Protein AF-0000000067178339 (afdb_homodimer)

InterPro domains:
  IPR011032 GroES-like superfamily [SSF50129] (1-151)
  IPR013149 Alcohol dehydrogenase-like, C-terminal [PF00107] (153-271)
  IPR013154 Alcohol dehydrogenase-like, N-terminal [PF08240] (27-113)
  IPR020843 Enoylreductase domain [SM00829] (10-324)
  IPR036291 NAD(P)-binding domain superfamily [SSF51735] (116-291)
  IPR051034 Mitochondrial Enoyl-ACP Reductase [PTHR43981] (2-326)

Organism: Mycolicibacterium smegmatis (strain ATCC 700084 / mc(2)155) (NCBI:txid246196)

Nearest PDB structures (foldseek):
  3gms-assembly1_A  TM=9.158E-01  e=2.262E-30  Bacillus thuringiensis
  1yb5-assembly1_A  TM=8.899E-01  e=8.643E-26  Homo sapiens
  3jyl-assembly1_A  TM=8.696E-01  e=8.131E-26  Pseudomonas syringae pv. tomato
  4j6f-assembly1_B  TM=8.751E-01  e=1.716E-24  Sinorhizobium meliloti 1021
  2oby-assembly1_A  TM=8.410E-01  e=1.136E-23  Homo sapiens

Solvent-accessible surface area (backbone atoms only — not comparable to full-atom values): 33772 Å² total; per-residue (Å²): 72,50,33,36,32,33,65,48,69,34,58,60,87,79,18,49,42,82,43,79,39,79,74,82,75,36,47,76,44,15,24,23,30,41,32,46,19,15,40,65,50,72,66,52,60,32,33,40,46,63,71,39,96,62,80,71,69,72,69,28,49,37,40,41,26,18,18,24,31,25,70,40,64,11,59,93,40,72,71,79,50,46,71,36,41,28,31,40,55,63,76,55,75,59,14,39,46,27,42,54,38,62,42,50,53,89,45,45,45,80,50,76,86,53,61,52,74,61,47,9,46,46,71,52,43,48,53,46,24,51,44,66,63,59,72,78,48,93,75,49,72,66,40,30,36,32,32,47,59,22,67,37,63,38,29,30,40,34,29,36,55,33,43,76,60,42,33,36,38,42,30,30,33,80,44,75,84,44,46,61,59,31,43,72,38,48,36,70,37,73,44,63,58,55,99,55,37,52,59,53,48,50,60,73,46,68,81,60,50,22,51,34,33,41,30,40,38,29,44,66,67,46,36,39,52,57,72,41,39,32,77,59,12,39,36,36,36,58,49,58,77,68,71,39,64,71,66,77,51,68,61,41,20,41,75,32,28,28,33,40,34,26,43,37,68,68,57,48,72,71,67,52,58,65,68,59,55,52,52,52,51,49,55,53,44,50,34,38,51,70,63,69,50,73,66,56,70,59,45,74,33,47,73,92,40,44,67,59,46,52,54,57,66,70,43,82,88,64,81,38,43,39,30,37,44,53,128,72,51,32,35,33,33,64,50,69,34,57,59,88,81,18,51,41,81,43,78,40,79,76,83,76,35,48,74,42,15,24,24,28,42,33,47,20,17,40,64,49,74,66,50,58,32,33,38,45,63,71,40,96,63,78,70,70,73,67,29,51,37,40,41,28,18,18,24,32,26,71,42,62,11,56,92,42,71,70,79,49,49,70,37,41,28,32,39,54,62,75,56,75,57,13,39,44,26,43,56,38,62,39,49,52,89,44,45,44,80,51,74,86,52,62,52,71,61,49,9,44,44,72,52,43,48,52,48,26,52,46,65,62,59,72,78,49,92,74,49,71,66,39,30,35,32,31,48,59,21,66,38,63,38,29,32,40,32,28,35,55,33,44,73,61,43,32,38,37,42,28,28,33,80,43,75,85,42,46,60,59,32,41,71,40,48,37,70,39,74,46,61,58,56,98,56,36,53,60,53,50,51,60,73,46,67,80,60,52,22,51,33,35,41,30,41,39,30,44,66,67,47,36,40,49,57,71,42,40,33,76,60,12,39,37,36,37,60,48,58,76,68,70,38,66,72,67,77,50,69,62,41,20,41,74,33,28,29,34,40,35,24,42,39,67,69,56,50,71,72,67,50,57,65,67,59,54,52,52,51,52,48,55,52,43,51,34,39,50,70,62,68,50,71,65,56,70,59,46,73,33,47,73,92,40,44,67,60,47,52,54,56,66,69,43,81,89,63,80,38,41,40,30,38,44,54,126

Radius of gyration: 30.15 Å; Cα contacts (8 Å, |Δi|>4): 1540; chains: 2; bounding box: 52×91×69 Å

Foldseek 3Di:
DWFWWAADAAQCVPGIDIDDDPDDDAAPQKFKWQFFKAFDDPQQRCQSNVNHPDHDDPRAAGGFKTKGATCDHYPPDDGVSHGFIWMFARLGHWHRRDRMTMDRPLRIAGFDDDDRHFLNVQRALLVVLVCLVPPDDPDAAAAEEEEEPLLALNNLSNQLVCVVRNYAYEYEDQDPVSQVVSVVSRHDHYDHDDPCLLVVVCVVCVPHAHQEYEYADADDNSASNLVRHAQQHEYEHAHHSNVHDHDDDPCSCPVRNYYYYYDYVSVCVVPPDSVVSNVSSHVRSVCNRVVSRDWDEQEEDESVCVVVLSVVQPDPPGSTIYMYGND/DWFWWAADAAQCVPGIDIDDDPDDDAAPQKFKWQFFKAFDDPQQRCQSNVNHPDHDDPRAAGGFKGKGATCDHYPPDDRVSHGFIWMFARLGHWHRRDRMTMDRPLRIAGFDDFDRHFLNVQRALLVVLVCLVPPDDPDAAAAEEEEEPLLALNNLSNQLVCVVRNYAYEYEDQDPVSQVVSVVSRHDHYDHDDPCLLVVVCVVCVPHAHQEYEYADADDNLASNLVRHAQQHEYEHAHHSHVHDHDDDPCSCPVRVYYYYYDYVSVCVVPPDSVVSNVSSHVSSVCNRVVSRDWDEQEEDESVCVVVLSVVQPDPPGSTIYMYGND

Secondary structure (DSSP, 8-state):
-EEEEE-SSS-HHHHEEEEE-PPP---TTEEEEEEEEEEE-HHHHHHHTT-SS--PPSSEE--S-EEEEEEEE-TTS-GGGTT-EEEEP--SSS--SBSEEEEEGGGEEE--S--HHHHTTTTSHHHHHHHHHHSSS---TT-EEEESSTTSHHHHHHHHHHHHTT-EEEEEESSGGGHHHHHHTT-SEEEE--TTHHHHHHHHHTT--EEEEEESS-HHHHHHHHTTEEEEEEEEE---TTSPPP---HIIIIIS--EEEE--HHHHHHHS-HHHHHHHHHHHHHHHHTTSS---EEEEE-GGGHHHHHHHHT-SS--SEEEEE--/-EEEEE-SSS-HHHHEEEEE-PPP---TTEEEEEEEEEEE-HHHHHHHTT-SS--PPSSEE--S-EEEEEEEE-TTS-GGGTT-EEEEP--SSS--SBSEEEEEGGGEEE--S--HHHHTTTTSHHHHHHHHHHSSS---TT-EEEESSTTSHHHHHHHHHHHHTT-EEEEEESSGGGHHHHHHTT-SEEEE--TTHHHHHHHHHTT--EEEEEESS-HHHHHHHHTTEEEEEEEEE---SSSPPP---HIIIIIS--EEEE--HHHHHHHS-HHHHHHHHHHHHHHHHTTSS---EEEEE-GGGHHHHHHHHT-SS--SEEEEE--

Sequence (654 aa):
MKQLILTKFGDPEDTVRLVDTPEPVAGPGKVLVRLEAAAINPSDLLLLKGKYLVHPELPAGVGAEGVGIVEAVGPEVDSNLVGKRVIVLPTYTYGTWSEKVVAAAHDVIEVPDADPQQLAMLSINPPTAHLLLDRFVNLQVGDWVGQTAANSAVGRYVTTLARRRGLKTLNIVRREDAVEDVRAAGGDVVVVSGPNLADDIKQALGGDRLSLVIDPLGGSAASDLIGALEFGGTAVAYASLTGTPMSVSSADLFGREVRLTGFWLGNWYASEPRHEIVDTLDYLARLIAEGVLHAPVEATYHLDDYLKAFTHARTAKRGGKILFTFEMKQLILTKFGDPEDTVRLVDTPEPVAGPGKVLVRLEAAAINPSDLLLLKGKYLVHPELPAGVGAEGVGIVEAVGPEVDSNLVGKRVIVLPTYTYGTWSEKVVAAAHDVIEVPDADPQQLAMLSINPPTAHLLLDRFVNLQVGDWVGQTAANSAVGRYVTTLARRRGLKTLNIVRREDAVEDVRAAGGDVVVVSGPNLADDIKQALGGDRLSLVIDPLGGSAASDLIGALEFGGTAVAYASLTGTPMSVSSADLFGREVRLTGFWLGNWYASEPRHEIVDTLDYLARLIAEGVLHAPVEATYHLDDYLKAFTHARTAKRGGKILFTFE

Structure (mmCIF, N/CA/C/O backbone):
data_AF-0000000067178339-model_v1
#
loop_
_entity.id
_entity.type
_entity.pdbx_description
1 polymer enoyl-
#
loop_
_atom_site.group_PDB
_atom_site.id
_atom_site.type_symbol
_atom_site.label_atom_id
_atom_site.label_alt_id
_atom_site.label_comp_id
_atom_site.label_asym_id
_atom_site.label_entity_id
_atom_site.label_seq_id
_atom_site.pdbx_PDB_ins_code
_atom_site.Cartn_x
_atom_site.Cartn_y
_atom_site.Cartn_z
_atom_site.occupancy
_atom_site.B_iso_or_equiv
_atom_site.auth_seq_id
_atom_site.auth_comp_id
_atom_site.auth_asym_id
_atom_site.auth_atom_id
_atom_site.pdbx_PDB_model_num
ATOM 1 N N . MET A 1 1 ? 9.43 40.406 24.453 1 94.25 1 MET A N 1
ATOM 2 C CA . MET A 1 1 ? 8.188 39.812 23.984 1 94.25 1 MET A CA 1
ATOM 3 C C . MET A 1 1 ? 8 38.406 24.594 1 94.25 1 MET A C 1
ATOM 5 O O . MET A 1 1 ? 8.969 37.781 25.016 1 94.25 1 MET A O 1
ATOM 9 N N . LYS A 1 2 ? 6.781 37.969 24.609 1 97 2 LYS A N 1
ATOM 10 C CA . LYS A 1 2 ? 6.465 36.688 25.219 1 97 2 LYS A CA 1
ATOM 11 C C . LYS A 1 2 ? 6.5 35.562 24.172 1 97 2 LYS A C 1
ATOM 13 O O . LYS A 1 2 ? 6.047 35.75 23.047 1 97 2 LYS A O 1
ATOM 18 N N . GLN A 1 3 ? 7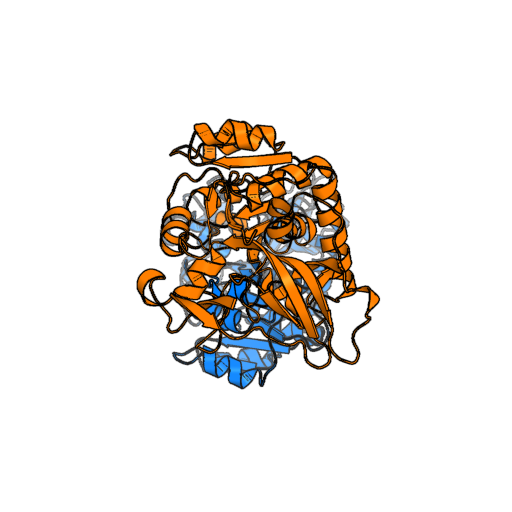.098 34.469 24.594 1 97.19 3 GLN A N 1
ATOM 19 C CA . GLN A 1 3 ? 7.086 33.281 23.75 1 97.19 3 GLN A CA 1
ATOM 20 C C . GLN A 1 3 ? 7.207 32 24.594 1 97.19 3 GLN A C 1
ATOM 22 O O . GLN A 1 3 ? 7.695 32.062 25.734 1 97.19 3 GLN A O 1
ATOM 27 N N . LEU A 1 4 ? 6.746 30.953 24.078 1 97.81 4 LEU A N 1
ATOM 28 C CA . LEU A 1 4 ? 6.906 29.641 24.719 1 97.81 4 LEU A CA 1
ATOM 29 C C . LEU A 1 4 ? 8.156 28.938 24.219 1 97.81 4 LEU A C 1
ATOM 31 O O . LEU A 1 4 ? 8.383 28.859 23 1 97.81 4 LEU A O 1
ATOM 35 N N . ILE A 1 5 ? 8.93 28.406 25.172 1 97.19 5 ILE A N 1
ATOM 36 C CA . ILE A 1 5 ? 10.195 27.734 24.859 1 97.19 5 ILE A CA 1
ATOM 37 C C . ILE A 1 5 ? 10.18 26.312 25.438 1 97.19 5 ILE A C 1
ATOM 39 O O . ILE A 1 5 ? 9.805 26.109 26.594 1 97.19 5 ILE A O 1
ATOM 43 N N . LEU A 1 6 ? 10.523 25.391 24.594 1 97.31 6 LEU A N 1
ATOM 44 C CA . LEU A 1 6 ? 10.734 24.016 25.031 1 97.31 6 LEU A CA 1
ATOM 45 C C . LEU A 1 6 ? 12.164 23.828 25.531 1 97.31 6 LEU A C 1
ATOM 47 O O . LEU A 1 6 ? 13.125 24.094 24.797 1 97.31 6 LEU A O 1
ATOM 51 N N . THR A 1 7 ? 12.328 23.297 26.703 1 96.31 7 THR A N 1
ATOM 52 C CA . THR A 1 7 ? 13.656 23.203 27.297 1 96.31 7 THR A CA 1
ATOM 53 C C . THR A 1 7 ? 14.117 21.75 27.375 1 96.31 7 THR A C 1
ATOM 55 O O . THR A 1 7 ? 15.312 21.469 27.453 1 96.31 7 THR A O 1
ATOM 58 N N . LYS A 1 8 ? 13.234 20.906 27.391 1 96.31 8 LYS A N 1
ATOM 59 C CA . LYS A 1 8 ? 13.438 19.453 27.344 1 96.31 8 LYS A CA 1
ATOM 60 C C . LYS A 1 8 ? 12.188 18.75 26.828 1 96.31 8 LYS A C 1
ATOM 62 O O . LYS A 1 8 ? 11.102 19.328 26.797 1 96.31 8 LYS A O 1
ATOM 67 N N . PHE A 1 9 ? 12.383 17.562 26.422 1 95.88 9 PHE A N 1
ATOM 68 C CA . PHE A 1 9 ? 11.219 16.812 25.969 1 95.88 9 PHE A CA 1
ATOM 69 C C . PHE A 1 9 ? 10.5 16.172 27.156 1 95.88 9 PHE A C 1
ATOM 71 O O . PHE A 1 9 ? 11.125 15.805 28.141 1 95.88 9 PHE A O 1
ATOM 78 N N . GLY A 1 10 ? 9.211 16.031 27.078 1 94.56 10 GLY A N 1
ATOM 79 C CA . GLY A 1 10 ? 8.398 15.469 28.141 1 94.56 10 GLY A CA 1
ATOM 80 C C . GLY A 1 10 ? 6.996 16.047 28.188 1 94.56 10 GLY A C 1
ATOM 81 O O . GLY A 1 10 ? 6.488 16.547 27.172 1 94.56 10 GLY A O 1
ATOM 82 N N . ASP A 1 11 ? 6.375 15.984 29.312 1 93.44 11 ASP A N 1
ATOM 83 C CA . ASP A 1 11 ? 5.043 16.547 29.5 1 93.44 11 ASP A CA 1
ATOM 84 C C . ASP A 1 11 ? 5.086 18.078 29.422 1 93.44 11 ASP A C 1
ATOM 86 O O . ASP A 1 11 ? 5.973 18.703 30.016 1 93.44 11 ASP A O 1
ATOM 90 N N . PRO A 1 12 ? 4.168 18.625 28.703 1 90.06 12 PRO A N 1
ATOM 91 C CA . PRO A 1 12 ? 4.207 20.062 28.469 1 90.06 12 PRO A CA 1
ATOM 92 C C . PRO A 1 12 ? 4.344 20.875 29.766 1 90.06 12 PRO A C 1
ATOM 94 O O . PRO A 1 12 ? 5.055 21.875 29.781 1 90.06 12 PRO A O 1
ATOM 97 N N . GLU A 1 13 ? 3.756 20.484 30.797 1 89.12 13 GLU A N 1
ATOM 98 C CA . GLU A 1 13 ? 3.773 21.203 32.062 1 89.12 13 GLU A CA 1
ATOM 99 C C . GLU A 1 13 ? 5.191 21.312 32.625 1 89.12 13 GLU A C 1
ATOM 101 O O . GLU A 1 13 ? 5.52 22.281 33.312 1 89.12 13 GLU A O 1
ATOM 106 N N . ASP A 1 14 ? 5.988 20.344 32.25 1 91.75 14 ASP A N 1
ATOM 107 C CA . ASP A 1 14 ? 7.332 20.281 32.812 1 91.75 14 ASP A CA 1
ATOM 108 C C . ASP A 1 14 ? 8.367 20.797 31.828 1 91.75 14 ASP A C 1
ATOM 110 O O . ASP A 1 14 ? 9.531 21.016 32.188 1 91.75 14 ASP A O 1
ATOM 114 N N . THR A 1 15 ? 7.996 21.031 30.641 1 94.31 15 THR A N 1
ATOM 115 C CA . THR A 1 15 ? 9.023 21.141 29.625 1 94.31 15 THR A CA 1
ATOM 116 C C . THR A 1 15 ? 8.914 22.484 28.891 1 94.31 15 THR A C 1
ATOM 118 O O . THR A 1 15 ? 9.875 22.938 28.266 1 94.31 15 THR A O 1
ATOM 121 N N . VAL A 1 16 ? 7.719 23.109 28.906 1 97.25 16 VAL A N 1
ATOM 122 C CA . VAL A 1 16 ? 7.496 24.375 28.203 1 97.25 16 VAL A CA 1
ATOM 123 C C . VAL A 1 16 ? 7.477 25.531 29.203 1 97.25 16 VAL A C 1
ATOM 125 O O . VAL A 1 16 ? 6.891 25.406 30.281 1 97.25 16 VAL A O 1
ATOM 128 N N . ARG A 1 17 ? 8.148 26.578 28.828 1 96.81 17 ARG A N 1
ATOM 129 C CA . ARG A 1 17 ? 8.195 27.75 29.688 1 96.81 17 ARG A CA 1
ATOM 130 C C . ARG A 1 17 ? 7.809 29.016 28.906 1 96.81 17 ARG A C 1
ATOM 132 O O . ARG A 1 17 ? 8.188 29.172 27.75 1 96.81 17 ARG A O 1
ATOM 139 N N . LEU A 1 18 ? 7.043 29.844 29.578 1 97.5 18 LEU A N 1
ATOM 140 C CA . LEU A 1 18 ? 6.793 31.188 29.078 1 97.5 18 LEU A CA 1
ATOM 141 C C . LEU A 1 18 ? 7.949 32.125 29.438 1 97.5 18 LEU A C 1
ATOM 143 O O . LEU A 1 18 ? 8.297 32.281 30.609 1 97.5 18 LEU A O 1
ATOM 147 N N . VAL A 1 19 ? 8.492 32.75 28.453 1 96.75 19 VAL A N 1
ATOM 148 C CA . VAL A 1 19 ? 9.633 33.625 28.719 1 96.75 19 VAL A CA 1
ATOM 149 C C . VAL A 1 19 ? 9.398 34.969 28.078 1 96.75 19 VAL A C 1
ATOM 151 O O . VAL A 1 19 ? 8.633 35.094 27.109 1 96.75 19 VAL A O 1
ATOM 154 N N . ASP A 1 20 ? 10.008 35.938 28.641 1 96.31 20 ASP A N 1
ATOM 155 C CA . ASP A 1 20 ? 10.102 37.281 28.047 1 96.31 20 ASP A CA 1
ATOM 156 C C . ASP A 1 20 ? 11.469 37.5 27.406 1 96.31 20 ASP A C 1
ATOM 158 O O . ASP A 1 20 ? 12.5 37.406 28.078 1 96.31 20 ASP A O 1
ATOM 162 N N . THR A 1 21 ? 11.422 37.719 26.172 1 94 21 THR A N 1
ATOM 163 C CA . THR A 1 21 ? 12.672 37.906 25.453 1 94 21 THR A CA 1
ATOM 164 C C . THR A 1 21 ? 12.68 39.281 24.766 1 94 21 THR A C 1
ATOM 166 O O . THR A 1 21 ? 11.625 39.906 24.578 1 94 21 THR A O 1
ATOM 169 N N . PRO A 1 22 ? 13.906 39.75 24.484 1 94.31 22 PRO A N 1
ATOM 170 C CA . PRO A 1 22 ? 13.938 40.969 23.672 1 94.31 22 PRO A CA 1
ATOM 171 C C . PRO A 1 22 ? 13.258 40.781 22.312 1 94.31 22 PRO A C 1
ATOM 173 O O . PRO A 1 22 ? 13.188 39.656 21.797 1 94.31 22 PRO A O 1
ATOM 176 N N . GLU A 1 23 ? 12.758 41.844 21.859 1 93.69 23 GLU A N 1
ATOM 177 C CA . GLU A 1 23 ? 12.156 41.75 20.531 1 93.69 23 GLU A CA 1
ATOM 178 C C . GLU A 1 23 ? 13.172 41.312 19.484 1 93.69 23 GLU A C 1
ATOM 180 O O . GLU A 1 23 ? 14.273 41.875 19.406 1 93.69 23 GLU A O 1
ATOM 185 N N . PRO A 1 24 ? 12.781 40.406 18.719 1 94.38 24 PRO A N 1
ATOM 186 C CA . PRO A 1 24 ? 13.727 39.938 17.703 1 94.38 24 PRO A CA 1
ATOM 187 C C . PRO A 1 24 ? 13.82 40.875 16.5 1 94.38 24 PRO A C 1
ATOM 189 O O . PRO A 1 24 ? 12.891 41.656 16.25 1 94.38 24 PRO A O 1
ATOM 192 N N . VAL A 1 25 ? 14.938 40.844 15.859 1 95.31 25 VAL A N 1
ATOM 193 C CA . VAL A 1 25 ? 15.195 41.656 14.672 1 95.31 25 VAL A CA 1
ATOM 194 C C . VAL A 1 25 ? 15.344 40.75 13.453 1 95.31 25 VAL A C 1
ATOM 196 O O . VAL A 1 25 ? 16.016 39.719 13.516 1 95.31 25 VAL A O 1
ATOM 199 N N . ALA A 1 26 ? 14.711 41.188 12.367 1 97.38 26 ALA A N 1
ATOM 200 C CA . ALA A 1 26 ? 14.82 40.406 11.125 1 97.38 26 ALA A CA 1
ATOM 201 C C . ALA A 1 26 ? 16.172 40.656 10.461 1 97.38 26 ALA A C 1
ATOM 203 O O . ALA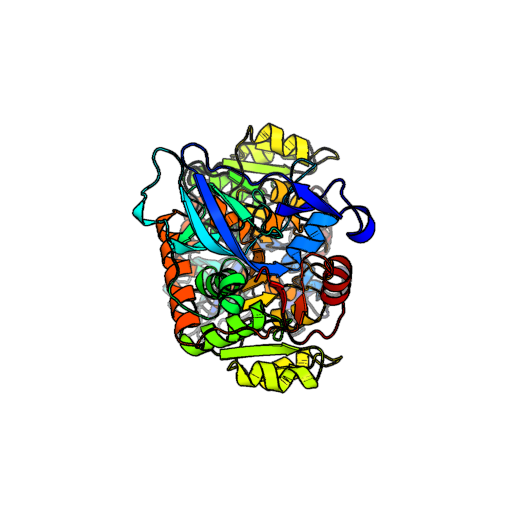 A 1 26 ? 16.438 41.75 9.938 1 97.38 26 ALA A O 1
ATOM 204 N N . GLY A 1 27 ? 17 39.625 10.5 1 97.06 27 GLY A N 1
ATOM 205 C CA . GLY A 1 27 ? 18.25 39.719 9.766 1 97.06 27 GLY A CA 1
ATOM 206 C C . GLY A 1 27 ? 18.094 39.5 8.273 1 97.06 27 GLY A C 1
ATOM 207 O O . GLY A 1 27 ? 16.969 39.531 7.758 1 97.06 27 GLY A O 1
ATOM 208 N N . PRO A 1 28 ? 19.219 39.312 7.57 1 97.69 28 PRO A N 1
ATOM 209 C CA . PRO A 1 28 ? 19.172 39.156 6.117 1 97.69 28 PRO A CA 1
ATOM 210 C C . PRO A 1 28 ? 18.297 37.969 5.695 1 97.69 28 PRO A C 1
ATOM 212 O O . PRO A 1 28 ? 18.438 36.875 6.242 1 97.69 28 PRO A O 1
ATOM 215 N N . GLY A 1 29 ? 17.422 38.281 4.742 1 98.06 29 GLY A N 1
ATOM 216 C CA . GLY A 1 29 ? 16.578 37.25 4.176 1 98.06 29 GLY A CA 1
ATOM 217 C C . GLY A 1 29 ? 15.422 36.844 5.086 1 98.06 29 GLY A C 1
ATOM 218 O O . GLY A 1 29 ? 14.695 35.906 4.793 1 98.06 29 GLY A O 1
ATOM 219 N N . LYS A 1 30 ? 15.219 37.656 6.141 1 98.38 30 LYS A N 1
ATOM 220 C CA . LYS A 1 30 ? 14.219 37.25 7.133 1 98.38 30 LYS A CA 1
ATOM 221 C C . LYS A 1 30 ? 13.148 38.312 7.289 1 98.38 30 LYS A C 1
ATOM 223 O O . LYS A 1 30 ? 13.32 39.438 6.836 1 98.38 30 LYS A O 1
ATOM 228 N N . VAL A 1 31 ? 12.023 37.969 7.867 1 98.5 31 VAL A N 1
ATOM 229 C CA . VAL A 1 31 ? 10.914 38.875 8.164 1 98.5 31 VAL A CA 1
ATOM 230 C C . VAL A 1 31 ? 10.523 38.719 9.633 1 98.5 31 VAL A C 1
ATOM 232 O O . VAL A 1 31 ? 10.664 37.656 10.227 1 98.5 31 VAL A O 1
ATOM 235 N N . LEU A 1 32 ? 10.086 39.812 10.141 1 98.5 32 LEU A N 1
ATOM 236 C CA . LEU A 1 32 ? 9.477 39.844 11.469 1 98.5 32 LEU A CA 1
ATOM 237 C C . LEU A 1 32 ? 7.957 39.875 11.367 1 98.5 32 LEU A C 1
ATOM 239 O O . LEU A 1 32 ? 7.391 40.781 10.773 1 98.5 32 LEU A O 1
ATOM 243 N N . VAL A 1 33 ? 7.344 38.875 11.898 1 98.5 33 VAL A N 1
ATOM 244 C CA . VAL A 1 33 ? 5.895 38.75 11.82 1 98.5 33 VAL A CA 1
ATOM 245 C C . VAL A 1 33 ? 5.285 38.938 13.211 1 98.5 33 VAL A C 1
ATOM 247 O O . VAL A 1 33 ? 5.648 38.25 14.156 1 98.5 33 VAL A O 1
ATOM 250 N N . ARG A 1 34 ? 4.406 39.875 13.367 1 98.5 34 ARG A N 1
ATOM 251 C CA . ARG A 1 34 ? 3.57 40 14.562 1 98.5 34 ARG A CA 1
ATOM 252 C C . ARG A 1 34 ? 2.379 39.031 14.484 1 98.5 34 ARG A C 1
ATOM 254 O O . ARG A 1 34 ? 1.449 39.281 13.703 1 98.5 34 ARG A O 1
ATOM 261 N N . LEU A 1 35 ? 2.389 38.031 15.297 1 98.5 35 LEU A N 1
ATOM 262 C CA . LEU A 1 35 ? 1.394 36.969 15.18 1 98.5 35 LEU A CA 1
ATOM 263 C C . LEU A 1 35 ? 0.038 37.438 15.695 1 98.5 35 LEU A C 1
ATOM 265 O O . LEU A 1 35 ? -0.034 38.188 16.672 1 98.5 35 LEU A O 1
ATOM 269 N N . GLU A 1 36 ? -0.975 37 15.008 1 98.62 36 GLU A N 1
ATOM 270 C CA . GLU A 1 36 ? -2.354 37.25 15.414 1 98.62 36 GLU A CA 1
ATOM 271 C C . GLU A 1 36 ? -2.967 36.031 16.094 1 98.62 36 GLU A C 1
ATOM 273 O O . GLU A 1 36 ? -3.691 36.156 17.078 1 98.62 36 GLU A O 1
ATOM 278 N N . ALA A 1 37 ? -2.697 34.906 15.617 1 98.69 37 ALA A N 1
ATOM 279 C CA . ALA A 1 37 ? -3.189 33.656 16.156 1 98.69 37 ALA A CA 1
ATOM 280 C C . ALA A 1 37 ? -2.289 32.469 15.742 1 98.69 37 ALA A C 1
ATOM 282 O O . ALA A 1 37 ? -1.586 32.562 14.734 1 98.69 37 ALA A O 1
ATOM 283 N N . ALA A 1 38 ? -2.25 31.422 16.516 1 98.69 38 ALA A N 1
ATOM 284 C CA . ALA A 1 38 ? -1.496 30.203 16.266 1 98.69 38 ALA A CA 1
ATOM 285 C C . ALA A 1 38 ? -2.223 28.984 16.828 1 98.69 38 ALA A C 1
ATOM 287 O O . ALA A 1 38 ? -2.752 29.031 17.938 1 98.69 38 ALA A O 1
ATOM 288 N N . ALA A 1 39 ? -2.225 27.969 16.094 1 98.25 39 ALA A N 1
ATOM 289 C CA . ALA A 1 39 ? -3.004 26.797 16.484 1 98.25 39 ALA A CA 1
ATOM 290 C C . ALA A 1 39 ? -2.158 25.812 17.281 1 98.25 39 ALA A C 1
ATOM 292 O O . ALA A 1 39 ? -0.928 25.828 17.188 1 98.25 39 ALA A O 1
ATOM 293 N N . ILE A 1 40 ? -2.834 25.016 18.125 1 97.12 40 ILE A N 1
ATOM 294 C CA . ILE A 1 40 ? -2.244 23.859 18.766 1 97.12 40 ILE A CA 1
ATOM 295 C C . ILE A 1 40 ? -2.707 22.578 18.062 1 97.12 40 ILE A C 1
ATOM 297 O O . ILE A 1 40 ? -3.9 22.266 18.047 1 97.12 40 ILE A O 1
ATOM 301 N N . ASN A 1 41 ? -1.786 21.891 17.422 1 95.69 41 ASN A N 1
ATOM 302 C CA . ASN A 1 41 ? -2.092 20.625 16.75 1 95.69 41 ASN A CA 1
ATOM 303 C C . ASN A 1 41 ? -1.634 19.422 17.578 1 95.69 41 ASN A C 1
ATOM 305 O O . ASN A 1 41 ? -0.711 19.547 18.391 1 95.69 41 ASN A O 1
ATOM 309 N N . PRO A 1 42 ? -2.27 18.266 17.312 1 92.56 42 PRO A N 1
ATOM 310 C CA . PRO A 1 42 ? -1.771 17.047 17.953 1 92.56 42 PRO A CA 1
ATOM 311 C C . PRO A 1 42 ? -0.287 16.812 17.703 1 92.56 42 PRO A C 1
ATOM 313 O O . PRO A 1 42 ? 0.432 16.328 18.578 1 92.56 42 PRO A O 1
ATOM 316 N N . SER A 1 43 ? 0.166 17.141 16.531 1 92.75 43 SER A N 1
ATOM 317 C CA . SER A 1 43 ? 1.576 16.984 16.203 1 92.75 43 SER A CA 1
ATOM 318 C C . SER A 1 43 ? 2.461 17.844 17.094 1 92.75 43 SER A C 1
ATOM 320 O O . SER A 1 43 ? 3.572 17.453 17.438 1 92.75 43 SER A O 1
ATOM 322 N N . ASP A 1 44 ? 1.99 19 17.484 1 95.06 44 ASP A N 1
ATOM 323 C CA . ASP A 1 44 ? 2.736 19.859 18.406 1 95.06 44 ASP A CA 1
ATOM 324 C C . ASP A 1 44 ? 2.922 19.188 19.75 1 95.06 44 ASP A C 1
ATOM 326 O O . ASP A 1 44 ? 4.02 19.188 20.312 1 95.06 44 ASP A O 1
ATOM 330 N N . LEU A 1 45 ? 1.883 18.688 20.219 1 93.5 45 LEU A N 1
ATOM 331 C CA . LEU A 1 45 ? 1.909 18.078 21.531 1 93.5 45 LEU A CA 1
ATOM 332 C C . LEU A 1 45 ? 2.785 16.828 21.547 1 93.5 45 LEU A C 1
ATOM 334 O O . LEU A 1 45 ? 3.477 16.547 22.531 1 93.5 45 LEU A O 1
ATOM 338 N N . LEU A 1 46 ? 2.742 16.094 20.438 1 92.06 46 LEU A N 1
ATOM 339 C CA . LEU A 1 46 ? 3.637 14.953 20.297 1 92.06 46 LEU A CA 1
ATOM 340 C C . LEU A 1 46 ? 5.094 15.398 20.25 1 92.06 46 LEU A C 1
ATOM 342 O O . LEU A 1 46 ? 5.969 14.75 20.812 1 92.06 46 LEU A O 1
ATOM 346 N N . LEU A 1 47 ? 5.324 16.453 19.578 1 93.5 47 LEU A N 1
ATOM 347 C CA . LEU A 1 47 ? 6.676 17 19.484 1 93.5 47 LEU A CA 1
ATOM 348 C C . LEU A 1 47 ? 7.207 17.375 20.859 1 93.5 47 LEU A C 1
ATOM 350 O O . LEU A 1 47 ? 8.359 17.094 21.188 1 93.5 47 LEU A O 1
ATOM 354 N N . LEU A 1 48 ? 6.395 17.953 21.703 1 95.25 48 LEU A N 1
ATOM 355 C CA . LEU A 1 48 ? 6.812 18.344 23.047 1 95.25 48 LEU A CA 1
ATOM 356 C C . LEU A 1 48 ? 7.273 17.141 23.844 1 95.25 48 LEU A C 1
ATOM 358 O O . LEU A 1 48 ? 8.18 17.234 24.672 1 95.25 48 LEU A O 1
ATOM 362 N N . LYS A 1 49 ? 6.703 16.047 23.516 1 94.06 49 LYS A N 1
ATOM 363 C CA . LYS A 1 49 ? 7.004 14.812 24.25 1 94.06 49 LYS A CA 1
ATOM 364 C C . LYS A 1 49 ? 8.172 14.062 23.609 1 94.06 49 LYS A C 1
ATOM 366 O O . LYS A 1 49 ? 8.594 13.023 24.125 1 94.06 49 LYS A O 1
ATOM 371 N N . GLY A 1 50 ? 8.648 14.523 22.516 1 92.25 50 GLY A N 1
ATOM 372 C CA . GLY A 1 50 ? 9.727 13.844 21.812 1 92.25 50 GLY A CA 1
ATOM 373 C C . GLY A 1 50 ? 9.25 12.648 21.016 1 92.25 50 GLY A C 1
ATOM 374 O O . GLY A 1 50 ? 10.031 11.727 20.75 1 92.25 50 GLY A O 1
ATOM 375 N N . LYS A 1 51 ? 8.031 12.609 20.656 1 88.25 51 LYS A N 1
ATOM 376 C CA . LYS A 1 51 ? 7.438 11.445 20 1 88.25 51 LYS A CA 1
ATOM 377 C C . LYS A 1 51 ? 6.988 11.781 18.578 1 88.25 51 LYS A C 1
ATOM 379 O O . LYS A 1 51 ? 6.125 11.102 18.016 1 88.25 51 LYS A O 1
ATOM 384 N N . TYR A 1 52 ? 7.488 12.844 18.047 1 89.25 52 TYR A N 1
ATOM 385 C CA . TYR A 1 52 ? 7.176 13.258 16.688 1 89.25 52 TYR A CA 1
ATOM 386 C C . TYR A 1 52 ? 8.359 13.008 15.758 1 89.25 52 TYR A C 1
ATOM 388 O O . TYR A 1 52 ? 9.461 12.688 16.219 1 89.25 52 TYR A O 1
ATOM 396 N N . LEU A 1 53 ? 8.141 13.07 14.523 1 85.94 53 LEU A N 1
ATOM 397 C CA . LEU A 1 53 ? 9.156 12.734 13.531 1 85.94 53 LEU A CA 1
ATOM 398 C C . LEU A 1 53 ? 10.258 13.781 13.5 1 85.94 53 LEU A C 1
ATOM 400 O O . LEU A 1 53 ? 11.391 13.484 13.109 1 85.94 53 LEU A O 1
ATOM 404 N N . VAL A 1 54 ? 9.922 14.977 13.906 1 87.94 54 VAL A N 1
ATOM 405 C CA . VAL A 1 54 ? 10.891 16.078 13.945 1 87.94 54 VAL A CA 1
ATOM 406 C C . VAL A 1 54 ? 11.242 16.406 15.39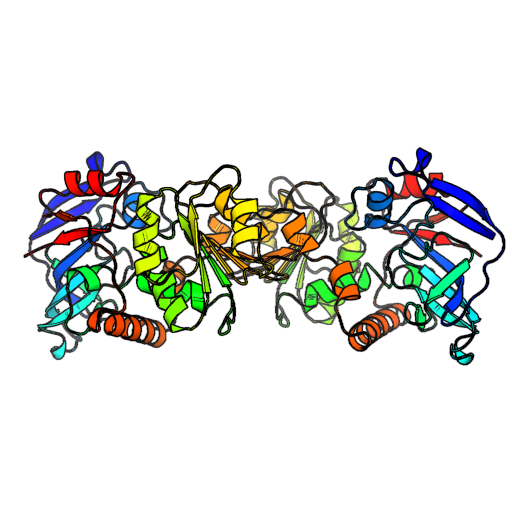8 1 87.94 54 VAL A C 1
ATOM 408 O O . VAL A 1 54 ? 10.359 16.422 16.266 1 87.94 54 VAL A O 1
ATOM 411 N N . HIS A 1 55 ? 12.562 16.656 15.609 1 89.56 55 HIS A N 1
ATOM 412 C CA . HIS A 1 55 ? 13.055 17.062 16.922 1 89.56 55 HIS A CA 1
ATOM 413 C C . HIS A 1 55 ? 13.898 18.344 16.828 1 89.56 55 HIS A C 1
ATOM 415 O O . HIS A 1 55 ? 15.016 18.312 16.312 1 89.56 55 HIS A O 1
ATOM 421 N N . PRO A 1 56 ? 13.328 19.391 17.391 1 91.44 56 PRO A N 1
ATOM 422 C CA . PRO A 1 56 ? 14.125 20.609 17.375 1 91.44 56 PRO A CA 1
ATOM 423 C C . PRO A 1 56 ? 15.312 20.562 18.344 1 91.44 56 PRO A C 1
ATOM 425 O O . PRO A 1 56 ? 15.297 19.781 19.297 1 91.44 56 PRO A O 1
ATOM 428 N N . GLU A 1 57 ? 16.312 21.328 18 1 92.19 57 GLU A N 1
ATOM 429 C CA . GLU A 1 57 ? 17.406 21.516 18.938 1 92.19 57 GLU A CA 1
ATOM 430 C C . GLU A 1 57 ? 16.969 22.375 20.125 1 92.19 57 GLU A C 1
ATOM 432 O O . GLU A 1 57 ? 16.484 23.5 19.953 1 92.19 57 GLU A O 1
ATOM 437 N N . LEU A 1 58 ? 17.266 21.953 21.328 1 93.62 58 LEU A N 1
ATOM 438 C CA . LEU A 1 58 ? 16.75 22.625 22.516 1 93.62 58 LEU A CA 1
ATOM 439 C C . LEU A 1 58 ? 17.797 23.594 23.078 1 93.62 58 LEU A C 1
ATOM 441 O O . LEU A 1 58 ? 19 23.344 22.969 1 93.62 58 LEU A O 1
ATOM 445 N N . PRO A 1 59 ? 17.406 24.672 23.797 1 95.19 59 PRO A N 1
ATOM 446 C CA . PRO A 1 59 ? 16.031 25.156 23.906 1 95.19 59 PRO A CA 1
ATOM 447 C C . PRO A 1 59 ? 15.492 25.688 22.578 1 95.19 59 PRO A C 1
ATOM 449 O O . PRO A 1 59 ? 16.25 26.188 21.75 1 95.19 59 PRO A O 1
ATOM 452 N N . ALA A 1 60 ? 14.172 25.5 22.344 1 95.44 60 ALA A N 1
ATOM 453 C CA . ALA A 1 60 ? 13.594 25.875 21.062 1 95.44 60 ALA A CA 1
ATOM 454 C C . ALA A 1 60 ? 12.227 26.531 21.234 1 95.44 60 ALA A C 1
ATOM 456 O O . ALA A 1 60 ? 11.461 26.156 22.141 1 95.44 60 ALA A O 1
ATOM 457 N N . GLY A 1 61 ? 11.953 27.578 20.391 1 95.38 61 GLY A N 1
ATOM 458 C CA . GLY A 1 61 ? 10.57 28 20.25 1 95.38 61 GLY A CA 1
ATOM 459 C C . GLY A 1 61 ? 9.656 26.922 19.719 1 95.38 61 GLY A C 1
ATOM 460 O O . GLY A 1 61 ? 10.094 26.078 18.922 1 95.38 61 GLY A O 1
ATOM 461 N N . VAL A 1 62 ? 8.352 26.922 20.203 1 96.25 62 VAL A N 1
ATOM 462 C CA . VAL A 1 62 ? 7.453 25.844 19.828 1 96.25 62 VAL A CA 1
ATOM 463 C C . VAL A 1 62 ? 6.184 26.406 19.203 1 96.25 62 VAL A C 1
ATOM 465 O O . VAL A 1 62 ? 5.883 27.594 19.375 1 96.25 62 VAL A O 1
ATOM 468 N N . GLY A 1 63 ? 5.477 25.531 18.516 1 96.94 63 GLY A N 1
ATOM 469 C CA . GLY A 1 63 ? 4.379 25.906 17.641 1 96.94 63 GLY A CA 1
ATOM 470 C C . GLY A 1 63 ? 4.73 25.812 16.172 1 96.94 63 GLY A C 1
ATOM 471 O O . GLY A 1 63 ? 5.801 26.266 15.758 1 96.94 63 GLY A O 1
ATOM 472 N N . ALA A 1 64 ? 3.809 25.312 15.352 1 97.12 64 ALA A N 1
ATOM 473 C CA . ALA A 1 64 ? 4.203 24.938 14 1 97.12 64 ALA A CA 1
ATOM 474 C C . ALA A 1 64 ? 3.551 25.875 12.969 1 97.12 64 ALA A C 1
ATOM 476 O O . ALA A 1 64 ? 4.059 26.031 11.859 1 97.12 64 ALA A O 1
ATOM 477 N N . GLU A 1 65 ? 2.393 26.406 13.336 1 97.62 65 GLU A N 1
ATOM 478 C CA . GLU A 1 65 ? 1.691 27.219 12.344 1 97.62 65 GLU A CA 1
ATOM 479 C C . GLU A 1 65 ? 1.022 28.422 13 1 97.62 65 GLU A C 1
ATOM 481 O O . GLU A 1 65 ? 0.815 28.453 14.219 1 97.62 65 GLU A O 1
ATOM 486 N N . GLY A 1 66 ? 0.78 29.438 12.172 1 98.19 66 GLY A N 1
ATOM 487 C CA . GLY A 1 66 ? 0.162 30.672 12.617 1 98.19 66 GLY A CA 1
ATOM 488 C C . GLY A 1 66 ? 0.023 31.703 11.516 1 98.19 66 GLY A C 1
ATOM 489 O O . GLY A 1 66 ? 0.492 31.484 10.391 1 98.19 66 GLY A O 1
ATOM 490 N N . VAL A 1 67 ? -0.695 32.781 11.883 1 98.69 67 VAL A N 1
ATOM 491 C CA . VAL A 1 67 ? -0.924 33.906 10.969 1 98.69 67 VAL A CA 1
ATOM 492 C C . VAL A 1 67 ? -0.558 35.219 11.648 1 98.69 67 VAL A C 1
ATOM 494 O O . VAL A 1 67 ? -0.646 35.344 12.867 1 98.69 67 VAL A O 1
ATOM 497 N N . GLY A 1 68 ? -0.074 36.125 10.906 1 98.56 68 GLY A N 1
ATOM 498 C CA . GLY A 1 68 ? 0.258 37.438 11.438 1 98.56 68 GLY A CA 1
ATOM 499 C C . GLY A 1 68 ? 0.5 38.469 10.359 1 98.56 68 GLY A C 1
ATOM 500 O O . GLY A 1 68 ? 0.212 38.25 9.188 1 98.56 68 GLY A O 1
ATOM 501 N N . ILE A 1 69 ? 0.976 39.594 10.875 1 98.5 69 ILE A N 1
ATOM 502 C CA . ILE A 1 69 ? 1.287 40.719 10 1 98.5 69 ILE A CA 1
ATOM 503 C C . ILE A 1 69 ? 2.797 40.938 9.953 1 98.5 69 ILE A C 1
ATOM 505 O O . ILE A 1 69 ? 3.459 40.969 10.992 1 98.5 69 ILE A O 1
ATOM 509 N N . VAL A 1 70 ? 3.311 41.094 8.75 1 98.75 70 VAL A N 1
ATOM 510 C CA . VAL A 1 70 ? 4.73 41.406 8.641 1 98.75 70 VAL A CA 1
ATOM 511 C C . VAL A 1 70 ? 4.984 42.812 9.18 1 98.75 70 VAL A C 1
ATOM 513 O O . VAL A 1 70 ? 4.465 43.812 8.648 1 98.75 70 VAL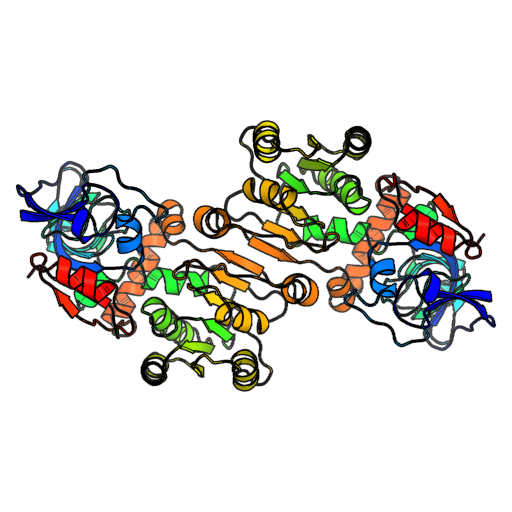 A O 1
ATOM 516 N N . GLU A 1 71 ? 5.762 42.875 10.18 1 98.25 71 GLU A N 1
ATOM 517 C CA . GLU A 1 71 ? 6.051 44.125 10.844 1 98.25 71 GLU A CA 1
ATOM 518 C C . GLU A 1 71 ? 7.316 44.781 10.281 1 98.25 71 GLU A C 1
ATOM 520 O O . GLU A 1 71 ? 7.418 46 10.195 1 98.25 71 GLU A O 1
ATOM 525 N N . ALA A 1 72 ? 8.312 43.969 9.961 1 98.38 72 ALA A N 1
ATOM 526 C CA . ALA A 1 72 ? 9.594 44.406 9.422 1 98.38 72 ALA A CA 1
ATOM 527 C C . ALA A 1 72 ? 10.25 43.344 8.562 1 98.38 72 ALA A C 1
ATOM 529 O O . ALA A 1 72 ? 9.898 42.156 8.664 1 98.38 72 ALA A O 1
ATOM 530 N N . VAL A 1 73 ? 11.133 43.812 7.711 1 98.44 73 VAL A N 1
ATOM 531 C CA . VAL A 1 73 ? 11.891 42.906 6.871 1 98.44 73 VAL A CA 1
ATOM 532 C C . VAL A 1 73 ? 13.383 43.219 6.977 1 98.44 73 VAL A C 1
ATOM 534 O O . VAL A 1 73 ? 13.766 44.375 7.227 1 98.44 73 VAL A O 1
ATOM 537 N N . GLY A 1 74 ? 14.141 42.156 6.871 1 98.06 74 GLY A N 1
ATOM 538 C CA . GLY A 1 74 ? 15.578 42.375 6.836 1 98.06 74 GLY A CA 1
ATOM 539 C C . GLY A 1 74 ? 16.094 42.719 5.453 1 98.06 74 GLY A C 1
ATOM 540 O O . GLY A 1 74 ? 15.32 42.844 4.504 1 98.06 74 GLY A O 1
ATOM 541 N N . PRO A 1 75 ? 17.453 42.875 5.426 1 96.81 75 PRO A N 1
ATOM 542 C CA . PRO A 1 75 ? 18.078 43.125 4.117 1 96.81 75 PRO A CA 1
ATOM 543 C C . PRO A 1 75 ? 17.75 42.031 3.096 1 96.81 75 PRO A C 1
ATOM 545 O O . PRO A 1 75 ? 17.594 40.844 3.461 1 96.81 75 PRO A O 1
ATOM 548 N N . GLU A 1 76 ? 17.547 42.406 1.829 1 95.94 76 GLU A N 1
ATOM 549 C CA . GLU A 1 76 ? 17.391 41.531 0.671 1 95.94 76 GLU A CA 1
ATOM 550 C C . GLU A 1 76 ? 15.984 40.969 0.593 1 95.94 76 GLU A C 1
ATOM 552 O O . GLU A 1 76 ? 15.727 40.031 -0.189 1 95.94 76 GLU A O 1
ATOM 557 N N . VAL A 1 77 ? 15.109 41.406 1.487 1 97.75 77 VAL A N 1
ATOM 558 C CA . VAL A 1 77 ? 13.711 41 1.411 1 97.75 77 VAL A CA 1
ATOM 559 C C . VAL A 1 77 ? 12.875 42.156 0.853 1 97.75 77 VAL A C 1
ATOM 561 O O . VAL A 1 77 ? 13.125 43.312 1.162 1 97.75 77 VAL A O 1
ATOM 564 N N . ASP A 1 78 ? 11.93 41.906 -0.025 1 96.38 78 ASP A N 1
ATOM 565 C CA . ASP A 1 78 ? 11.031 42.875 -0.611 1 96.38 78 ASP A CA 1
ATOM 566 C C . ASP A 1 78 ? 10.281 43.656 0.472 1 96.38 78 ASP A C 1
ATOM 568 O O . ASP A 1 78 ? 9.484 43.094 1.218 1 96.38 78 ASP A O 1
ATOM 572 N N . SER A 1 79 ? 10.383 44.906 0.515 1 96.44 79 SER A N 1
ATOM 573 C CA . SER A 1 79 ? 9.781 45.75 1.54 1 96.44 79 SER A CA 1
ATOM 574 C C . SER A 1 79 ? 8.266 45.844 1.387 1 96.44 79 SER A C 1
ATOM 576 O O . SER A 1 79 ? 7.566 46.25 2.307 1 96.44 79 SER A O 1
ATOM 578 N N . ASN A 1 80 ? 7.777 45.438 0.281 1 96.81 80 ASN A N 1
ATOM 579 C CA . ASN A 1 80 ? 6.336 45.438 0.051 1 96.81 80 ASN A CA 1
ATOM 580 C C . ASN A 1 80 ? 5.621 44.438 0.932 1 96.81 80 ASN A C 1
ATOM 582 O O . ASN A 1 80 ? 4.395 44.438 1.055 1 96.81 80 ASN A O 1
ATOM 586 N N . LEU A 1 81 ? 6.387 43.562 1.517 1 97.56 81 LEU A N 1
ATOM 587 C CA . LEU A 1 81 ? 5.805 42.531 2.391 1 97.56 81 LEU A CA 1
ATOM 588 C C . LEU A 1 81 ? 5.355 43.156 3.711 1 97.56 81 LEU A C 1
ATOM 590 O O . LEU A 1 81 ? 4.539 42.562 4.426 1 97.56 81 LEU A O 1
ATOM 594 N N . VAL A 1 82 ? 5.887 44.344 4.094 1 98.44 82 VAL A N 1
ATOM 595 C CA . VAL A 1 82 ? 5.523 45 5.355 1 98.44 82 VAL A CA 1
ATOM 596 C C . VAL A 1 82 ? 4.043 45.375 5.332 1 98.44 82 VAL A C 1
ATOM 598 O O . VAL A 1 82 ? 3.557 45.938 4.363 1 98.44 82 VAL A O 1
ATOM 601 N N . GLY A 1 83 ? 3.357 44.938 6.312 1 98.31 83 GLY A N 1
ATOM 602 C CA . GLY A 1 83 ? 1.939 45.25 6.426 1 98.31 83 GLY A CA 1
ATOM 603 C C . GLY A 1 83 ? 1.052 44.156 5.883 1 98.31 83 GLY A C 1
ATOM 604 O O . GLY A 1 83 ? -0.157 44.125 6.125 1 98.31 83 GLY A O 1
ATOM 605 N N . LYS A 1 84 ? 1.619 43.219 5.184 1 98.38 84 LYS A N 1
ATOM 606 C CA . LYS A 1 84 ? 0.846 42.125 4.609 1 98.38 84 LYS A CA 1
ATOM 607 C C . LYS A 1 84 ? 0.566 41.031 5.648 1 98.38 84 LYS A C 1
ATOM 609 O O . LYS A 1 84 ? 1.413 40.75 6.5 1 98.38 84 LYS A O 1
ATOM 614 N N . ARG A 1 85 ? -0.609 40.438 5.59 1 98.62 85 ARG A N 1
ATOM 615 C CA . ARG A 1 85 ? -0.923 39.25 6.391 1 98.62 85 ARG A CA 1
ATOM 616 C C . ARG A 1 85 ? -0.313 38 5.777 1 98.62 85 ARG A C 1
ATOM 618 O O . ARG A 1 85 ? -0.436 37.75 4.574 1 98.62 85 ARG A O 1
ATOM 625 N N . VAL A 1 86 ? 0.369 37.219 6.613 1 98.62 86 VAL A N 1
ATOM 626 C CA . VAL A 1 86 ? 1.065 36.031 6.117 1 98.62 86 VAL A CA 1
ATOM 627 C C . VAL A 1 86 ? 0.827 34.875 7.062 1 98.62 86 VAL A C 1
ATOM 629 O O . VAL A 1 86 ? 0.491 35.062 8.234 1 98.62 86 VAL A O 1
ATOM 632 N N . ILE A 1 87 ? 0.889 33.688 6.52 1 98.69 87 ILE A N 1
ATOM 633 C CA . ILE A 1 87 ? 1.011 32.5 7.336 1 98.69 87 ILE A CA 1
ATOM 634 C C . ILE A 1 87 ? 2.463 32.031 7.344 1 98.69 87 ILE A C 1
ATOM 636 O O . ILE A 1 87 ? 3.221 32.312 6.41 1 98.69 87 ILE A O 1
ATOM 640 N N . VAL A 1 88 ? 2.834 31.344 8.422 1 97.5 88 VAL A N 1
ATOM 641 C CA . VAL A 1 88 ? 4.164 30.75 8.578 1 97.5 88 VAL A CA 1
ATOM 642 C C . VAL A 1 88 ? 4.121 29.266 8.219 1 97.5 88 VAL A C 1
ATOM 644 O O . VAL A 1 88 ? 3.244 28.531 8.68 1 97.5 88 VAL A O 1
ATOM 647 N N . LEU A 1 89 ? 5.035 28.828 7.352 1 97.38 89 LEU A N 1
ATOM 648 C CA . LEU A 1 89 ? 5.09 27.422 6.996 1 97.38 89 LEU A CA 1
ATOM 649 C C . LEU A 1 89 ? 5.547 26.578 8.18 1 97.38 89 LEU A C 1
ATOM 651 O O . LEU A 1 89 ? 6.387 27.016 8.969 1 97.38 89 LEU A O 1
ATOM 655 N N . PRO A 1 90 ? 5.004 25.359 8.289 1 95.5 90 PRO A N 1
ATOM 656 C CA . PRO A 1 90 ? 5.227 24.531 9.477 1 95.5 90 PRO A CA 1
ATOM 657 C C . PRO A 1 90 ? 6.547 23.766 9.422 1 95.5 90 PRO A C 1
ATOM 659 O O . PRO A 1 90 ? 6.559 22.547 9.484 1 95.5 90 PRO A O 1
ATOM 662 N N . THR A 1 91 ? 7.664 24.422 9.492 1 87.31 91 THR A N 1
ATOM 663 C CA . THR A 1 91 ? 8.984 23.812 9.438 1 87.31 91 THR A CA 1
ATOM 664 C C . THR A 1 91 ? 9.438 23.359 10.828 1 87.31 91 THR A C 1
ATOM 666 O O . THR A 1 91 ? 10.43 22.641 10.969 1 87.31 91 THR A O 1
ATOM 669 N N . TYR A 1 92 ? 8.797 23.719 11.797 1 84.25 92 TYR A N 1
ATOM 670 C CA . TYR A 1 92 ? 9.086 23.438 13.203 1 84.25 92 TYR A CA 1
ATOM 671 C C . TYR A 1 92 ? 10.398 24.078 13.625 1 84.25 92 TYR A C 1
ATOM 673 O O . TYR A 1 92 ? 11.094 23.547 14.508 1 84.25 92 TYR A O 1
ATOM 681 N N . THR A 1 93 ? 10.727 25.188 13.008 1 87.06 93 THR A N 1
ATOM 682 C CA . THR A 1 93 ? 11.992 25.844 13.32 1 87.06 93 THR A CA 1
ATOM 683 C C . THR A 1 93 ? 11.742 27.234 13.906 1 87.06 93 THR A C 1
ATOM 685 O O . THR A 1 93 ? 12.625 27.812 14.539 1 87.06 93 THR A O 1
ATOM 688 N N . TYR A 1 94 ? 10.633 27.781 13.805 1 88.06 94 TYR A N 1
ATOM 689 C CA . TYR A 1 94 ? 10.422 29.172 14.164 1 88.06 94 TYR A CA 1
ATOM 690 C C . TYR A 1 94 ? 9.742 29.297 15.523 1 88.06 94 TYR A C 1
ATOM 692 O O . TYR A 1 94 ? 10.094 30.172 16.312 1 88.06 94 TYR A O 1
ATOM 700 N N . GLY A 1 95 ? 8.758 28.438 15.883 1 95.12 95 GLY A N 1
ATOM 701 C CA . GLY A 1 95 ? 7.992 28.531 17.109 1 95.12 95 GLY A CA 1
ATOM 702 C C . GLY A 1 95 ? 6.926 29.609 17.078 1 95.12 95 GLY A C 1
ATOM 703 O O . GLY A 1 95 ? 7.148 30.734 17.531 1 95.12 95 GLY A O 1
ATOM 704 N N . THR A 1 96 ? 5.77 29.328 16.75 1 97.94 96 THR A N 1
ATOM 705 C CA . THR A 1 96 ? 4.703 30.297 16.484 1 97.94 96 THR A CA 1
ATOM 706 C C . THR A 1 96 ? 3.9 30.562 17.75 1 97.94 96 THR A C 1
ATOM 708 O O . THR A 1 96 ? 3.004 31.406 17.75 1 97.94 96 THR A O 1
ATOM 711 N N . TRP A 1 97 ? 4.133 29.859 18.812 1 98.12 97 TRP A N 1
ATOM 712 C CA . TRP A 1 97 ? 3.533 30.219 20.094 1 98.12 97 TRP A CA 1
ATOM 713 C C . TRP A 1 97 ? 4.316 31.344 20.766 1 98.12 97 TRP A C 1
ATOM 715 O O . TRP A 1 97 ? 4.895 31.156 21.828 1 98.12 97 TRP A O 1
ATOM 725 N N . SER A 1 98 ? 4.215 32.469 20.109 1 97.94 98 SER A N 1
ATOM 726 C CA . SER A 1 98 ? 4.969 33.688 20.406 1 97.94 98 SER A CA 1
ATOM 727 C C . SER A 1 98 ? 4.238 34.938 19.906 1 97.94 98 SER A C 1
ATOM 729 O O . SER A 1 98 ? 3.443 34.844 18.969 1 97.94 98 SER A O 1
ATOM 731 N N . GLU A 1 99 ? 4.512 36.031 20.562 1 98.25 99 GLU A N 1
ATOM 732 C CA . GLU A 1 99 ? 3.898 37.281 20.109 1 98.25 99 GLU A CA 1
ATOM 733 C C . GLU A 1 99 ? 4.414 37.688 18.719 1 98.25 99 GLU A C 1
ATOM 735 O O . GLU A 1 99 ? 3.67 38.219 17.906 1 98.25 99 GLU A O 1
ATOM 740 N N . LYS A 1 100 ? 5.715 37.438 18.547 1 98 100 LYS A N 1
ATOM 741 C CA . LYS A 1 100 ? 6.355 37.688 17.25 1 98 100 LYS A CA 1
ATOM 742 C C . LYS A 1 100 ? 7.285 36.562 16.859 1 98 100 LYS A C 1
ATOM 744 O O . LYS A 1 100 ? 7.777 35.812 17.734 1 98 100 LYS A O 1
ATOM 749 N N . VAL A 1 101 ? 7.516 36.438 15.555 1 97.25 101 VAL A N 1
ATOM 750 C CA . VAL A 1 101 ? 8.422 35.406 15.078 1 97.25 101 VAL A CA 1
ATOM 751 C C . VAL A 1 101 ? 9.273 35.969 13.922 1 97.25 101 VAL A C 1
ATOM 753 O O . VAL A 1 101 ? 8.789 36.75 13.109 1 97.25 101 VAL A O 1
ATOM 756 N N . VAL A 1 102 ? 10.555 35.625 13.938 1 97.62 102 VAL A N 1
ATOM 757 C CA . VAL A 1 102 ? 11.422 35.875 12.789 1 97.62 102 VAL A CA 1
ATOM 758 C C . VAL A 1 102 ? 11.5 34.594 11.93 1 97.62 102 VAL A C 1
ATOM 760 O O . VAL A 1 102 ? 11.82 33.531 12.422 1 97.62 102 VAL A O 1
ATOM 763 N N . ALA A 1 103 ? 11.172 34.75 10.688 1 97.5 103 ALA A N 1
ATOM 764 C CA . ALA A 1 103 ? 11.195 33.625 9.758 1 97.5 103 ALA A CA 1
ATOM 765 C C . ALA A 1 103 ? 11.891 34 8.453 1 97.5 103 ALA A C 1
ATOM 767 O O . ALA A 1 103 ? 12.031 35.188 8.141 1 97.5 103 ALA A O 1
ATOM 768 N N . ALA A 1 104 ? 12.406 33 7.758 1 97.31 104 ALA A N 1
ATOM 769 C CA . ALA A 1 104 ? 12.875 33.25 6.395 1 97.31 104 ALA A CA 1
ATOM 770 C C . ALA A 1 104 ? 11.742 33.781 5.516 1 97.31 104 ALA A C 1
ATOM 772 O O . ALA A 1 104 ? 10.602 33.312 5.617 1 97.31 104 ALA A O 1
ATOM 773 N N . ALA A 1 105 ? 12.055 34.688 4.66 1 97.31 105 ALA A N 1
ATOM 774 C CA . ALA A 1 105 ? 11.039 35.281 3.781 1 97.31 105 ALA A CA 1
ATOM 775 C C . ALA A 1 105 ? 10.359 34.188 2.943 1 97.31 105 ALA A C 1
ATOM 777 O O . ALA A 1 105 ? 9.164 34.281 2.65 1 97.31 105 ALA A O 1
ATOM 778 N N . HIS A 1 106 ? 11.078 33.156 2.611 1 95 106 HIS A N 1
ATOM 779 C CA . HIS A 1 106 ? 10.539 32.094 1.771 1 95 106 HIS A CA 1
ATOM 780 C C . HIS A 1 106 ? 9.633 31.156 2.572 1 95 106 HIS A C 1
ATOM 782 O O . HIS A 1 106 ? 8.914 30.344 1.999 1 95 106 HIS A O 1
ATOM 788 N N . ASP A 1 107 ? 9.562 31.297 3.883 1 96.5 107 ASP A N 1
ATOM 789 C CA . ASP A 1 107 ? 8.75 30.422 4.73 1 96.5 107 ASP A CA 1
ATOM 790 C C . ASP A 1 107 ? 7.48 31.141 5.191 1 96.5 107 ASP A C 1
ATOM 792 O O . ASP A 1 107 ? 6.77 30.656 6.07 1 96.5 107 ASP A O 1
ATOM 796 N N . VAL A 1 108 ? 7.203 32.281 4.656 1 97.44 108 VAL A N 1
ATOM 797 C CA . VAL A 1 108 ? 5.918 32.938 4.891 1 97.44 108 VAL A CA 1
ATOM 798 C C . VAL A 1 108 ? 5.184 33.125 3.562 1 97.44 108 VAL A C 1
ATOM 800 O O . VAL A 1 108 ? 5.812 33.344 2.523 1 97.44 108 VAL A O 1
ATOM 803 N N . ILE A 1 109 ? 3.893 33 3.594 1 98.25 109 ILE A N 1
ATOM 804 C CA . ILE A 1 109 ? 3.053 33.125 2.408 1 98.25 109 ILE A CA 1
ATOM 805 C C . ILE A 1 109 ? 1.97 34.188 2.66 1 98.25 109 ILE A C 1
ATOM 807 O O . ILE A 1 109 ? 1.236 34.094 3.648 1 98.25 109 ILE A O 1
ATOM 811 N N . GLU A 1 110 ? 1.911 35.156 1.779 1 98.38 110 GLU A N 1
ATOM 812 C CA . GLU A 1 110 ? 0.849 36.156 1.858 1 98.38 110 GLU A CA 1
ATOM 813 C C . GLU A 1 110 ? -0.523 35.5 1.66 1 98.38 110 GLU A C 1
ATOM 815 O O . GLU A 1 110 ? -0.697 34.656 0.79 1 98.38 110 GLU A O 1
ATOM 820 N N . VAL A 1 111 ? -1.511 35.906 2.432 1 98.56 111 VAL A N 1
ATOM 821 C CA . VAL A 1 111 ? -2.861 35.375 2.348 1 98.56 111 VAL A CA 1
ATOM 822 C C . VAL A 1 111 ? -3.875 36.5 2.277 1 98.56 111 VAL A C 1
ATOM 824 O O . VAL A 1 111 ? -3.58 37.625 2.676 1 98.56 111 VAL A O 1
ATOM 827 N N . PRO A 1 112 ? -5.047 36.25 1.741 1 98 112 PRO A N 1
ATOM 828 C CA . PRO A 1 112 ? -6.09 37.281 1.715 1 98 112 PRO A CA 1
ATOM 829 C C . PRO A 1 112 ? -6.613 37.625 3.107 1 98 112 PRO A C 1
ATOM 831 O O . PRO A 1 112 ? -6.355 36.906 4.066 1 98 112 PRO A O 1
ATOM 834 N N . ASP A 1 113 ? -7.281 38.719 3.135 1 96.19 113 ASP A N 1
ATOM 835 C CA . ASP A 1 113 ? -7.941 39.062 4.387 1 96.19 113 ASP A CA 1
ATOM 836 C C . ASP A 1 113 ? -9.094 38.125 4.691 1 96.19 113 ASP A C 1
ATOM 838 O O . ASP A 1 113 ? -9.961 37.875 3.844 1 96.19 113 ASP A O 1
ATOM 842 N N . ALA A 1 114 ? -9.031 37.5 5.801 1 97.81 114 ALA A N 1
ATOM 843 C CA . ALA A 1 114 ? -10.031 36.594 6.328 1 97.81 114 ALA A CA 1
ATOM 844 C C . ALA A 1 114 ? -9.898 36.438 7.84 1 97.81 114 ALA A C 1
ATOM 846 O O . ALA A 1 114 ? -9.109 37.156 8.477 1 97.81 114 ALA A O 1
ATOM 847 N N . ASP A 1 115 ? -10.75 35.656 8.43 1 97.88 115 ASP A N 1
ATOM 848 C CA . ASP A 1 115 ? -10.688 35.406 9.867 1 97.88 115 ASP A CA 1
ATOM 849 C C . ASP A 1 115 ? -9.32 34.875 10.273 1 97.88 115 ASP A C 1
ATOM 851 O O . ASP A 1 115 ? -8.922 33.781 9.836 1 97.88 115 ASP A O 1
ATOM 855 N N . PRO A 1 116 ? -8.578 35.625 11.07 1 98.19 116 PRO A N 1
ATOM 856 C CA . PRO A 1 116 ? -7.238 35.188 11.461 1 98.19 116 PRO A CA 1
ATOM 857 C C . PRO A 1 116 ? -7.246 33.812 12.141 1 98.19 116 PRO A C 1
ATOM 859 O O . PRO A 1 116 ? -6.285 33.062 12.016 1 98.19 116 PRO A O 1
ATOM 862 N N . GLN A 1 117 ? -8.305 33.531 12.867 1 98.31 117 GLN A N 1
ATOM 863 C CA . GLN A 1 117 ? -8.359 32.219 13.539 1 98.31 117 GLN A CA 1
ATOM 864 C C . GLN A 1 117 ? -8.414 31.094 12.531 1 98.31 117 GLN A C 1
ATOM 866 O O . GLN A 1 117 ? -7.781 30.047 12.727 1 98.31 117 GLN A O 1
ATOM 871 N N . GLN A 1 118 ? -9.117 31.266 11.453 1 98.62 118 GLN A N 1
ATOM 872 C CA . GLN A 1 118 ? -9.172 30.266 10.398 1 98.62 118 GLN A CA 1
ATOM 873 C C . GLN A 1 118 ? -7.844 30.172 9.648 1 98.62 118 GLN A C 1
ATOM 875 O O . GLN A 1 118 ? -7.34 29.078 9.391 1 98.62 118 GLN A O 1
ATOM 880 N N . LEU A 1 119 ? -7.258 31.328 9.367 1 98.69 119 LEU A N 1
ATOM 881 C CA . LEU A 1 119 ? -6.008 31.375 8.617 1 98.69 119 LEU A CA 1
ATOM 882 C C . LEU A 1 119 ? -4.859 30.781 9.438 1 98.69 119 LEU A C 1
ATOM 884 O O . LEU A 1 119 ? -3.906 30.234 8.875 1 98.69 119 LEU A O 1
ATOM 888 N N . ALA A 1 120 ? -4.98 30.859 10.812 1 98.56 120 ALA A N 1
ATOM 889 C CA . ALA A 1 120 ? -3.951 30.312 11.695 1 98.56 120 ALA A CA 1
ATOM 890 C C . ALA A 1 120 ? -3.877 28.797 11.578 1 98.56 120 ALA A C 1
ATOM 892 O O . ALA A 1 120 ? -2.922 28.172 12.055 1 98.56 120 ALA A O 1
ATOM 893 N N . MET A 1 121 ? -4.863 28.188 10.938 1 98.38 121 MET A N 1
ATOM 894 C CA . MET A 1 121 ? -4.934 26.75 10.781 1 98.38 121 MET A CA 1
ATOM 895 C C . MET A 1 121 ? -4.684 26.344 9.328 1 98.38 121 MET A C 1
ATOM 897 O O . MET A 1 121 ? -4.906 25.188 8.953 1 98.38 121 MET A O 1
ATOM 901 N N . LEU A 1 122 ? -4.156 27.188 8.539 1 98.69 122 LEU A N 1
ATOM 902 C CA . LEU A 1 122 ? -4.16 27.031 7.09 1 98.69 122 LEU A CA 1
ATOM 903 C C . LEU A 1 122 ? -3.041 26.094 6.641 1 98.69 122 LEU A C 1
ATOM 905 O O . LEU A 1 122 ? -3.193 25.359 5.66 1 98.69 122 LEU A O 1
ATOM 909 N N . SER A 1 123 ? -1.955 26.062 7.301 1 98.5 123 SER A N 1
ATOM 910 C CA . SER A 1 123 ? -0.764 25.484 6.688 1 98.5 123 SER A CA 1
ATOM 911 C C . SER A 1 123 ? -0.633 24.016 7.023 1 98.5 123 SER A C 1
ATOM 913 O O . SER A 1 123 ? 0.243 23.328 6.496 1 98.5 123 SER A O 1
ATOM 915 N N . ILE A 1 124 ? -1.544 23.453 7.852 1 98.56 124 ILE A N 1
ATOM 916 C CA . ILE A 1 124 ? -1.348 22.062 8.219 1 98.56 124 ILE A CA 1
ATOM 917 C C . ILE A 1 124 ? -2.598 21.25 7.867 1 98.56 124 ILE A C 1
ATOM 919 O O . ILE A 1 124 ? -2.592 20.469 6.914 1 98.56 124 ILE A O 1
ATOM 923 N N . ASN A 1 125 ? -3.762 21.516 8.469 1 98.62 125 ASN A N 1
ATOM 924 C CA . ASN A 1 125 ? -4.922 20.641 8.32 1 98.62 125 ASN A CA 1
ATOM 925 C C . ASN A 1 125 ? -5.535 20.766 6.93 1 98.62 125 ASN A C 1
ATOM 927 O O . ASN A 1 125 ? -5.82 19.75 6.285 1 98.62 125 ASN A O 1
ATOM 931 N N . PRO A 1 126 ? -5.688 22 6.387 1 98.81 126 PRO A N 1
ATOM 932 C CA . PRO A 1 126 ? -6.309 22.078 5.066 1 98.81 126 PRO A CA 1
ATOM 933 C C . PRO A 1 126 ? -5.477 21.406 3.977 1 98.81 126 PRO A C 1
ATOM 935 O O . PRO A 1 126 ? -6.008 20.625 3.184 1 98.81 126 PRO A O 1
ATOM 938 N N . PRO A 1 127 ? -4.156 21.672 3.912 1 98.88 127 PRO A N 1
ATOM 939 C CA . PRO A 1 127 ? -3.408 20.969 2.865 1 98.88 127 PRO A CA 1
ATOM 940 C C . PRO A 1 127 ? -3.336 19.469 3.102 1 98.88 127 PRO A C 1
ATOM 942 O O . PRO A 1 127 ? -3.283 18.688 2.145 1 98.88 127 PRO A O 1
ATOM 945 N N . THR A 1 128 ? -3.346 19.016 4.348 1 98.69 128 THR A N 1
ATOM 946 C CA . THR A 1 128 ? -3.434 17.594 4.613 1 98.69 128 THR A CA 1
ATOM 947 C C . THR A 1 128 ? -4.68 17 3.963 1 98.69 128 THR A C 1
ATOM 949 O O . THR A 1 128 ? -4.59 16.031 3.205 1 98.69 128 THR A O 1
ATOM 952 N N . ALA A 1 129 ? -5.797 17.594 4.215 1 98.88 129 ALA A N 1
ATOM 953 C CA . ALA A 1 129 ? -7.059 17.125 3.654 1 98.88 129 ALA A CA 1
ATOM 954 C C . ALA A 1 129 ? -7.027 17.141 2.129 1 98.88 129 ALA A C 1
ATOM 956 O O . ALA A 1 129 ? -7.414 16.172 1.482 1 98.88 129 ALA A O 1
ATOM 957 N N . HIS A 1 130 ? -6.555 18.234 1.589 1 98.88 130 HIS A N 1
ATOM 958 C CA . HIS A 1 130 ? -6.5 18.406 0.142 1 98.88 130 HIS A CA 1
ATOM 959 C C . HIS A 1 130 ? -5.625 17.344 -0.508 1 98.88 130 HIS A C 1
ATOM 961 O O . HIS A 1 130 ? -6.035 16.703 -1.483 1 98.88 130 HIS A O 1
ATOM 967 N N . LEU A 1 131 ? -4.48 17.156 0.04 1 98.81 131 LEU A N 1
ATOM 968 C CA . LEU A 1 131 ? -3.502 16.25 -0.562 1 98.81 131 LEU A CA 1
ATOM 969 C C . LEU A 1 131 ? -3.936 14.789 -0.401 1 98.81 131 LEU A C 1
ATOM 971 O O . LEU A 1 131 ? -3.666 13.961 -1.271 1 98.81 131 LEU A O 1
ATOM 975 N N . LEU A 1 132 ? -4.598 14.469 0.672 1 98.81 132 LEU A N 1
ATOM 976 C CA . LEU A 1 132 ? -5.125 13.125 0.861 1 98.81 132 LEU A CA 1
ATOM 977 C C . LEU A 1 132 ? -6.121 12.766 -0.241 1 98.81 132 LEU A C 1
ATOM 979 O O . LEU A 1 132 ? -6.188 11.617 -0.678 1 98.81 132 LEU A O 1
ATOM 983 N N . LEU A 1 133 ? -6.863 13.727 -0.715 1 98.75 133 LEU A N 1
ATOM 984 C CA . LEU A 1 133 ? -7.863 13.508 -1.751 1 98.75 133 LEU A CA 1
ATOM 985 C C . LEU A 1 133 ? -7.234 13.562 -3.139 1 98.75 133 LEU A C 1
ATOM 987 O O . LEU A 1 133 ? -7.836 13.117 -4.117 1 98.75 133 LEU A O 1
ATOM 991 N N . ASP A 1 134 ? -6.062 14.078 -3.225 1 98 134 ASP A N 1
ATOM 992 C CA . ASP A 1 134 ? -5.543 14.445 -4.539 1 98 134 ASP A CA 1
ATOM 993 C C . ASP A 1 134 ? -4.438 13.484 -4.98 1 98 134 ASP A C 1
ATOM 995 O O . ASP A 1 134 ? -4.289 13.203 -6.172 1 98 134 ASP A O 1
ATOM 999 N N . ARG A 1 135 ? -3.713 12.914 -4.09 1 96.5 135 ARG A N 1
ATOM 1000 C CA . ARG A 1 135 ? -2.389 12.422 -4.449 1 96.5 135 ARG A CA 1
ATOM 1001 C C . ARG A 1 135 ? -2.395 10.898 -4.602 1 96.5 135 ARG A C 1
ATOM 1003 O O . ARG A 1 135 ? -1.522 10.336 -5.266 1 96.5 135 ARG A O 1
ATOM 1010 N N . PHE A 1 136 ? -3.342 10.219 -4.086 1 97.12 136 PHE A N 1
ATOM 1011 C CA . PHE A 1 136 ? -3.162 8.781 -3.922 1 97.12 136 PHE A CA 1
ATOM 1012 C C . PHE A 1 136 ? -4.008 8.016 -4.93 1 97.12 136 PHE A C 1
ATOM 1014 O O . PHE A 1 136 ? -3.596 6.957 -5.414 1 97.12 136 PHE A O 1
ATOM 1021 N N . VAL A 1 137 ? -5.172 8.461 -5.141 1 97.75 137 VAL A N 1
ATOM 1022 C CA . VAL A 1 137 ? -6.117 7.828 -6.055 1 97.75 137 VAL A CA 1
ATOM 1023 C C . VAL A 1 137 ? -6.664 8.867 -7.031 1 97.75 137 VAL A C 1
ATOM 1025 O O . VAL A 1 137 ? -6.984 9.992 -6.641 1 97.75 137 VAL A O 1
ATOM 1028 N N . ASN A 1 138 ? -6.703 8.562 -8.305 1 97.81 138 ASN A N 1
ATOM 1029 C CA . ASN A 1 138 ? -7.398 9.414 -9.266 1 97.81 138 ASN A CA 1
ATOM 1030 C C . ASN A 1 138 ? -8.914 9.336 -9.094 1 97.81 138 ASN A C 1
ATOM 1032 O O . ASN A 1 138 ? -9.594 8.68 -9.883 1 97.81 138 ASN A O 1
ATOM 1036 N N . LEU A 1 139 ? -9.398 10.008 -8.117 1 98.62 139 LEU A N 1
ATOM 1037 C CA . LEU A 1 139 ? -10.812 9.969 -7.754 1 98.62 139 LEU A CA 1
ATOM 1038 C C . LEU A 1 139 ? -11.664 10.648 -8.82 1 98.62 139 LEU A C 1
ATOM 1040 O O . LEU A 1 139 ? -11.281 11.688 -9.359 1 98.62 139 LEU A O 1
ATOM 1044 N N . GLN A 1 140 ? -12.758 10.07 -9.125 1 98.44 140 GLN A N 1
ATOM 1045 C CA . GLN A 1 140 ? -13.742 10.602 -10.07 1 98.44 140 GLN A CA 1
ATOM 1046 C C . GLN A 1 140 ? -15.023 11.008 -9.352 1 98.44 140 GLN A C 1
ATOM 1048 O O . GLN A 1 140 ? -15.281 10.57 -8.227 1 98.44 140 GLN A O 1
ATOM 1053 N N . VAL A 1 141 ? -15.797 11.867 -10.07 1 98.56 141 VAL A N 1
ATOM 1054 C CA . VAL A 1 141 ? -17.094 12.273 -9.547 1 98.56 141 VAL A CA 1
ATOM 1055 C C . VAL A 1 141 ? -17.922 11.039 -9.203 1 98.56 141 VAL A C 1
ATOM 1057 O O . VAL A 1 141 ? -18 10.094 -9.992 1 98.56 141 VAL A O 1
ATOM 1060 N N . GLY A 1 142 ? -18.422 11.031 -8.008 1 98.31 142 GLY A N 1
ATOM 1061 C CA . GLY A 1 142 ? -19.266 9.93 -7.59 1 98.31 142 GLY A CA 1
ATOM 1062 C C . GLY A 1 142 ? -18.531 8.875 -6.785 1 98.31 142 GLY A C 1
ATOM 1063 O O . GLY A 1 142 ? -19.156 8.047 -6.121 1 98.31 142 GLY A O 1
ATOM 1064 N N . ASP A 1 143 ? -17.141 8.852 -6.766 1 98.75 143 ASP A N 1
ATOM 1065 C CA . ASP A 1 143 ? -16.375 7.887 -5.988 1 98.75 143 ASP A CA 1
ATOM 1066 C C . ASP A 1 143 ? -16.609 8.086 -4.492 1 98.75 143 ASP A C 1
ATOM 1068 O O . ASP A 1 143 ? -16.844 9.203 -4.039 1 98.75 143 ASP A O 1
ATOM 1072 N N . TRP A 1 144 ? -16.5 7.016 -3.707 1 98.88 144 TRP A N 1
ATOM 1073 C CA . TRP A 1 144 ? -16.688 7.035 -2.26 1 98.88 144 TRP A CA 1
ATOM 1074 C C . TRP A 1 144 ? -15.344 7.082 -1.541 1 98.88 144 TRP A C 1
ATOM 1076 O O . TRP A 1 144 ? -14.438 6.305 -1.847 1 98.88 144 TRP A O 1
ATOM 1086 N N . VAL A 1 145 ? -15.242 7.992 -0.623 1 98.94 145 VAL A N 1
ATOM 1087 C CA . VAL A 1 145 ? -14.102 8.094 0.285 1 98.94 145 VAL A CA 1
ATOM 1088 C C . VAL A 1 145 ? -14.555 7.812 1.716 1 98.94 145 VAL A C 1
ATOM 1090 O O . VAL A 1 145 ? -15.539 8.391 2.189 1 98.94 145 VAL A O 1
ATOM 1093 N N . GLY A 1 146 ? -13.883 6.859 2.379 1 98.88 146 GLY A N 1
ATOM 1094 C CA . GLY A 1 146 ? -14.141 6.594 3.787 1 98.88 146 GLY A CA 1
ATOM 1095 C C . GLY A 1 146 ? -13.102 7.215 4.707 1 98.88 146 GLY A C 1
ATOM 1096 O O . GLY A 1 146 ? -11.914 7.219 4.395 1 98.88 146 GLY A O 1
ATOM 1097 N N . GLN A 1 147 ? -13.539 7.703 5.836 1 98.81 147 GLN A N 1
ATOM 1098 C CA . GLN A 1 147 ? -12.578 8.25 6.785 1 98.81 147 GLN A CA 1
ATOM 1099 C C . GLN A 1 147 ? -13 7.973 8.227 1 98.81 147 GLN A C 1
ATOM 1101 O O . GLN A 1 147 ? -14.195 7.902 8.523 1 98.81 147 GLN A O 1
ATOM 1106 N N . THR A 1 148 ? -12.031 7.785 9.086 1 97.56 148 THR A N 1
ATOM 1107 C CA . THR A 1 148 ? -12.242 7.809 10.531 1 97.56 148 THR A CA 1
ATOM 1108 C C . THR A 1 148 ? -11.961 9.195 11.094 1 97.56 148 THR A C 1
ATOM 1110 O O . THR A 1 148 ? -11.453 10.07 10.383 1 97.56 148 THR A O 1
ATOM 1113 N N . ALA A 1 149 ? -12.422 9.414 12.359 1 95.5 149 ALA A N 1
ATOM 1114 C CA . ALA A 1 149 ? -12.242 10.711 13.008 1 95.5 149 ALA A CA 1
ATOM 1115 C C . ALA A 1 149 ? -12.789 11.844 12.133 1 95.5 149 ALA A C 1
ATOM 1117 O O . ALA A 1 149 ? -12.141 12.867 11.961 1 95.5 149 ALA A O 1
ATOM 1118 N N . ALA A 1 150 ? -13.992 11.633 11.625 1 97.38 150 ALA A N 1
ATOM 1119 C CA . ALA A 1 150 ? -14.539 12.539 10.617 1 97.38 150 ALA A CA 1
ATOM 1120 C C . ALA A 1 150 ? -14.859 13.906 11.219 1 97.38 150 ALA A C 1
ATOM 1122 O O . ALA A 1 150 ? -14.953 14.898 10.5 1 97.38 150 ALA A O 1
ATOM 1123 N N . ASN A 1 151 ? -15 13.945 12.508 1 95.06 151 ASN A N 1
ATOM 1124 C CA . ASN A 1 151 ? -15.336 15.211 13.148 1 95.06 151 ASN A CA 1
ATOM 1125 C C . ASN A 1 151 ? -14.086 16 13.523 1 95.06 151 ASN A C 1
ATOM 1127 O O . ASN A 1 151 ? -14.18 17.078 14.102 1 95.06 151 ASN A O 1
ATOM 1131 N N . SER A 1 152 ? -12.969 15.5 13.227 1 94.56 152 SER A N 1
ATOM 1132 C CA . SER A 1 152 ? -11.734 16.266 13.414 1 94.56 152 SER A CA 1
ATOM 1133 C C . SER A 1 152 ? -11.656 17.438 12.43 1 94.56 152 SER A C 1
ATOM 1135 O O . SER A 1 152 ? -12.469 17.531 11.508 1 94.56 152 SER A O 1
ATOM 1137 N N . ALA A 1 153 ? -10.656 18.281 12.656 1 95.69 153 ALA A N 1
ATOM 1138 C CA . ALA A 1 153 ? -10.461 19.375 11.711 1 95.69 153 ALA A CA 1
ATOM 1139 C C . ALA A 1 153 ? -10.156 18.859 10.312 1 95.69 153 ALA A C 1
ATOM 1141 O O . ALA A 1 153 ? -10.797 19.25 9.336 1 95.69 153 ALA A O 1
ATOM 1142 N N . VAL A 1 154 ? -9.234 17.938 10.195 1 97.5 154 VAL A N 1
ATOM 1143 C CA . VAL A 1 154 ? -8.891 17.359 8.898 1 97.5 154 VAL A CA 1
ATOM 1144 C C . VAL A 1 154 ? -10.109 16.656 8.305 1 97.5 154 VAL A C 1
ATOM 1146 O O . VAL A 1 154 ? -10.406 16.828 7.117 1 97.5 154 VAL A O 1
ATOM 1149 N N . GLY A 1 155 ? -10.805 15.922 9.156 1 97.75 155 GLY A N 1
ATOM 1150 C CA . GLY A 1 155 ? -11.977 15.219 8.672 1 97.75 155 GLY A CA 1
ATOM 1151 C C . GLY A 1 155 ? -13.031 16.141 8.086 1 97.75 155 GLY A C 1
ATOM 1152 O O . GLY A 1 155 ? -13.617 15.836 7.039 1 97.75 155 GLY A O 1
ATOM 1153 N N . ARG A 1 156 ? -13.266 17.234 8.727 1 97.38 156 ARG A N 1
ATOM 1154 C CA . ARG A 1 156 ? -14.242 18.203 8.242 1 97.38 156 ARG A CA 1
ATOM 1155 C C . ARG A 1 156 ? -13.781 18.828 6.934 1 97.38 156 ARG A C 1
ATOM 1157 O O . ARG A 1 156 ? -14.586 19.031 6.016 1 97.38 156 ARG A O 1
ATOM 1164 N N . TYR A 1 157 ? -12.508 19.172 6.844 1 98.5 157 TYR A N 1
ATOM 1165 C CA . TYR A 1 157 ? -11.969 19.703 5.598 1 98.5 157 TYR A CA 1
ATOM 1166 C C . TYR A 1 157 ? -12.086 18.688 4.473 1 98.5 157 TYR A C 1
ATOM 1168 O O . TYR A 1 157 ? -12.414 19.031 3.338 1 98.5 157 TYR A O 1
ATOM 1176 N N . VAL A 1 158 ? -11.836 17.375 4.762 1 98.75 158 VAL A N 1
ATOM 1177 C CA . VAL A 1 158 ? -11.977 16.312 3.777 1 98.75 158 VAL A CA 1
ATOM 1178 C C . VAL A 1 158 ? -13.406 16.281 3.244 1 98.75 158 VAL A C 1
ATOM 1180 O O . VAL A 1 158 ? -13.617 16.234 2.031 1 98.75 158 VAL A O 1
ATOM 1183 N N . THR A 1 159 ? -14.352 16.344 4.148 1 98.56 159 THR A N 1
ATOM 1184 C CA . THR A 1 159 ? -15.758 16.297 3.764 1 98.56 159 THR A CA 1
ATOM 1185 C C . THR A 1 159 ? -16.109 17.453 2.846 1 98.56 159 THR A C 1
ATOM 1187 O O . THR A 1 159 ? -16.719 17.266 1.786 1 98.56 159 THR A O 1
ATOM 1190 N N . THR A 1 160 ? -15.703 18.625 3.191 1 98.62 160 THR A N 1
ATOM 1191 C CA . THR A 1 160 ? -16.016 19.828 2.418 1 98.62 160 THR A CA 1
ATOM 1192 C C . THR A 1 160 ? -15.359 19.766 1.044 1 98.62 160 THR A C 1
ATOM 1194 O O . THR A 1 160 ? -16.016 20.016 0.025 1 98.62 160 THR A O 1
ATOM 1197 N N . LEU A 1 161 ? -14.102 19.438 1.017 1 98.81 161 LEU A N 1
ATOM 1198 C CA . LEU A 1 161 ? -13.352 19.406 -0.234 1 98.81 161 LEU A CA 1
ATOM 1199 C C . LEU A 1 161 ? -13.844 18.281 -1.134 1 98.81 161 LEU A C 1
ATOM 1201 O O . LEU A 1 161 ? -13.883 18.438 -2.357 1 98.81 161 LEU A O 1
ATOM 1205 N N . ALA A 1 162 ? -14.172 17.109 -0.547 1 98.81 162 ALA A N 1
ATOM 1206 C CA . ALA A 1 162 ? -14.727 16 -1.312 1 98.81 162 ALA A CA 1
ATOM 1207 C C . ALA A 1 162 ? -16.047 16.391 -1.982 1 98.81 162 ALA A C 1
ATOM 1209 O O . ALA A 1 162 ? -16.25 16.141 -3.172 1 98.81 162 ALA A O 1
ATOM 1210 N N . ARG A 1 163 ? -16.906 17.062 -1.216 1 98.44 163 ARG A N 1
ATOM 1211 C CA . ARG A 1 163 ? -18.188 17.5 -1.756 1 98.44 163 ARG A CA 1
ATOM 1212 C C . ARG A 1 163 ? -17.984 18.453 -2.93 1 98.44 163 ARG A C 1
ATOM 1214 O O . ARG A 1 163 ? -18.641 18.328 -3.957 1 98.44 163 ARG A O 1
ATOM 1221 N N . ARG A 1 164 ? -17.078 19.312 -2.828 1 97.75 164 ARG A N 1
ATOM 1222 C CA . ARG A 1 164 ? -16.797 20.281 -3.877 1 97.75 164 ARG A CA 1
ATOM 1223 C C . ARG A 1 164 ? -16.328 19.594 -5.152 1 97.75 164 ARG A C 1
ATOM 1225 O O . ARG A 1 164 ? -16.531 20.109 -6.254 1 97.75 164 ARG A O 1
ATOM 1232 N N . ARG A 1 165 ? -15.719 18.453 -4.996 1 97.88 165 ARG A N 1
ATOM 1233 C CA . ARG A 1 165 ? -15.188 17.703 -6.137 1 97.88 165 ARG A CA 1
ATOM 1234 C C . ARG A 1 165 ? -16.219 16.719 -6.672 1 97.88 165 ARG A C 1
ATOM 1236 O O . ARG A 1 165 ? -15.961 16 -7.641 1 97.88 165 ARG A O 1
ATOM 1243 N N . GLY A 1 166 ? -17.375 16.625 -6.035 1 98.5 166 GLY A N 1
ATOM 1244 C CA . GLY A 1 166 ? -18.406 15.703 -6.441 1 98.5 166 GLY A CA 1
ATOM 1245 C C . GLY A 1 166 ? -18.188 14.289 -5.93 1 98.5 166 GLY A C 1
ATOM 1246 O O . GLY A 1 166 ? -18.766 13.336 -6.453 1 98.5 166 GLY A O 1
ATOM 1247 N N . LEU A 1 167 ? -17.328 14.102 -4.941 1 98.75 167 LEU A N 1
ATOM 1248 C CA . LEU A 1 167 ? -17.094 12.812 -4.305 1 98.75 167 LEU A CA 1
ATOM 1249 C C . LEU A 1 167 ? -18.125 12.547 -3.209 1 98.75 167 LEU A C 1
ATOM 1251 O O . LEU A 1 167 ? -18.766 13.484 -2.715 1 98.75 167 LEU A O 1
ATOM 1255 N N . LYS A 1 168 ? -18.281 11.336 -2.857 1 98.75 168 LYS A N 1
ATOM 1256 C CA . LYS A 1 168 ? -19.125 10.938 -1.728 1 98.75 168 LYS A CA 1
ATOM 1257 C C . LYS A 1 168 ? -18.266 10.492 -0.543 1 98.75 168 LYS A C 1
ATOM 1259 O O . LYS A 1 168 ? -17.203 9.906 -0.728 1 98.75 168 LYS A O 1
ATOM 1264 N N . THR A 1 169 ? -18.766 10.758 0.633 1 98.88 169 THR A N 1
ATOM 1265 C CA . THR A 1 169 ? -17.969 10.422 1.802 1 98.88 169 THR A CA 1
ATOM 1266 C C . THR A 1 169 ? -18.766 9.547 2.77 1 98.88 169 THR A C 1
ATOM 1268 O O . THR A 1 169 ? -19.953 9.75 2.963 1 98.88 169 THR A O 1
ATOM 1271 N N . LEU A 1 170 ? -18.188 8.492 3.275 1 98.94 170 LEU A N 1
ATOM 1272 C CA . LEU A 1 170 ? -18.609 7.719 4.438 1 98.94 170 LEU A CA 1
ATOM 1273 C C . LEU A 1 170 ? -17.766 8.047 5.656 1 98.94 170 LEU A C 1
ATOM 1275 O O . LEU A 1 170 ? -16.562 7.758 5.676 1 98.94 170 LEU A O 1
ATOM 1279 N N . ASN A 1 171 ? -18.391 8.586 6.648 1 98.88 171 ASN A N 1
ATOM 1280 C CA . ASN A 1 171 ? -17.703 9.227 7.77 1 98.88 171 ASN A CA 1
ATOM 1281 C C . ASN A 1 171 ? -17.969 8.492 9.078 1 98.88 171 ASN A C 1
ATOM 1283 O O . ASN A 1 171 ? -19.125 8.367 9.5 1 98.88 171 ASN A O 1
ATOM 1287 N N . ILE A 1 172 ? -16.922 8.062 9.68 1 98.5 172 ILE A N 1
ATOM 1288 C CA . ILE A 1 172 ? -17.062 7.371 10.953 1 98.5 172 ILE A CA 1
ATOM 1289 C C . ILE A 1 172 ? -16.781 8.344 12.102 1 98.5 172 ILE A C 1
ATOM 1291 O O . ILE A 1 172 ? -15.766 9.055 12.086 1 98.5 172 ILE A O 1
ATOM 1295 N N . VAL A 1 173 ? -17.688 8.422 13.078 1 96.69 173 VAL A N 1
ATOM 1296 C CA . VAL A 1 173 ? -17.5 9.172 14.312 1 96.69 173 VAL A CA 1
ATOM 1297 C C . VAL A 1 173 ? -17.719 8.258 15.516 1 96.69 173 VAL A C 1
ATOM 1299 O O . VAL A 1 173 ? -18.281 7.168 15.375 1 96.69 173 VAL A O 1
ATOM 1302 N N . ARG A 1 174 ? -17.359 8.711 16.719 1 94.5 174 ARG A N 1
ATOM 1303 C CA . ARG A 1 174 ? -17.453 7.883 17.922 1 94.5 174 ARG A CA 1
ATOM 1304 C C . ARG A 1 174 ? -18.703 8.242 18.719 1 94.5 174 ARG A C 1
ATOM 1306 O O . ARG A 1 174 ? -19.156 7.453 19.562 1 94.5 174 ARG A O 1
ATOM 1313 N N . ARG A 1 175 ? -19.125 9.438 18.453 1 92.69 175 ARG A N 1
ATOM 1314 C CA . ARG A 1 175 ? -20.234 9.93 19.266 1 92.69 175 ARG A CA 1
ATOM 1315 C C . ARG A 1 175 ? -21.375 10.453 18.391 1 92.69 175 ARG A C 1
ATOM 1317 O O . ARG A 1 175 ? -21.125 11.07 17.359 1 92.69 175 ARG A O 1
ATOM 1324 N N . GLU A 1 176 ? -22.547 10.344 18.969 1 94.31 176 GLU A N 1
ATOM 1325 C CA . GLU A 1 176 ? -23.75 10.766 18.25 1 94.31 176 GLU A CA 1
ATOM 1326 C C . GLU A 1 176 ? -23.766 12.281 18.062 1 94.31 176 GLU A C 1
ATOM 1328 O O . GLU A 1 176 ? -24.25 12.781 17.047 1 94.31 176 GLU A O 1
ATOM 1333 N N . ASP A 1 177 ? -23.25 12.969 18.953 1 92 177 ASP A N 1
ATOM 1334 C CA . ASP A 1 177 ? -23.344 14.422 18.922 1 92 177 ASP A CA 1
ATOM 1335 C C . ASP A 1 177 ? -22.438 15.016 17.859 1 92 177 ASP A C 1
ATOM 1337 O O . ASP A 1 177 ? -22.516 16.203 17.547 1 92 177 ASP A O 1
ATOM 1341 N N . ALA A 1 178 ? -21.594 14.188 17.266 1 93.5 178 ALA A N 1
ATOM 1342 C CA . ALA A 1 178 ? -20.703 14.648 16.203 1 93.5 178 ALA A CA 1
ATOM 1343 C C . ALA A 1 178 ? -21.359 14.5 14.836 1 93.5 178 ALA A C 1
ATOM 1345 O O . ALA A 1 178 ? -20.859 15.062 13.852 1 93.5 178 ALA A O 1
ATOM 1346 N N . VAL A 1 179 ? -22.438 13.789 14.758 1 96.5 179 VAL A N 1
ATOM 1347 C CA . VAL A 1 179 ? -23.047 13.422 13.492 1 96.5 179 VAL A CA 1
ATOM 1348 C C . VAL A 1 179 ? -23.484 14.688 12.75 1 96.5 179 VAL A C 1
ATOM 1350 O O . VAL A 1 179 ? -23.172 14.867 11.578 1 96.5 179 VAL A O 1
ATOM 1353 N N . GLU A 1 180 ? -24.125 15.539 13.414 1 94.69 180 GLU A N 1
ATOM 1354 C CA . GLU A 1 180 ? -24.688 16.719 12.773 1 94.69 180 GLU A CA 1
ATOM 1355 C C . GLU A 1 180 ? -23.594 17.656 12.266 1 94.69 180 GLU A C 1
ATOM 1357 O O . GLU A 1 180 ? -23.75 18.297 11.227 1 94.69 180 GLU A O 1
ATOM 1362 N N . ASP A 1 181 ? -22.562 17.703 13 1 91.44 181 ASP A N 1
ATOM 1363 C CA . ASP A 1 181 ? -21.438 18.547 12.594 1 91.44 181 ASP A CA 1
ATOM 1364 C C . ASP A 1 181 ? -20.828 18.062 11.281 1 91.44 181 ASP A C 1
ATOM 1366 O O . ASP A 1 181 ? -20.516 18.875 10.406 1 91.44 181 ASP A O 1
ATOM 1370 N N . VAL A 1 182 ? -20.688 16.797 11.148 1 96.19 182 VAL A N 1
ATOM 1371 C CA . VAL A 1 182 ? -20.094 16.219 9.945 1 96.19 182 VAL A CA 1
ATOM 1372 C C . VAL A 1 182 ? -21.062 16.375 8.766 1 96.19 182 VAL A C 1
ATOM 1374 O O . VAL A 1 182 ? -20.641 16.719 7.656 1 96.19 182 VAL A O 1
ATOM 1377 N N . ARG A 1 183 ? -22.328 16.234 9.031 1 96.69 183 ARG A N 1
ATOM 1378 C CA . ARG A 1 183 ? -23.328 16.453 8 1 96.69 183 ARG A CA 1
ATOM 1379 C C . ARG A 1 183 ? -23.344 17.891 7.52 1 96.69 183 ARG A C 1
ATOM 1381 O O . ARG A 1 183 ? -23.438 18.156 6.316 1 96.69 183 ARG A O 1
ATOM 1388 N N . ALA A 1 184 ? -23.203 18.75 8.469 1 93.69 184 ALA A N 1
ATOM 1389 C CA . ALA A 1 184 ? -23.188 20.172 8.141 1 93.69 184 ALA A CA 1
ATOM 1390 C C . ALA A 1 184 ? -22 20.531 7.258 1 93.69 184 ALA A C 1
ATOM 1392 O O . ALA A 1 184 ? -22.094 21.453 6.434 1 93.69 184 ALA A O 1
ATOM 1393 N N . ALA A 1 185 ? -20.969 19.812 7.418 1 94.06 185 ALA A N 1
ATOM 1394 C CA . ALA A 1 185 ? -19.781 20.047 6.602 1 94.06 185 ALA A CA 1
ATOM 1395 C C . ALA A 1 185 ? -19.938 19.438 5.211 1 94.06 185 ALA A C 1
ATOM 1397 O O . ALA A 1 185 ? -19.094 19.641 4.336 1 94.06 185 ALA A O 1
ATOM 1398 N N . GLY A 1 186 ? -21 18.609 4.992 1 95.88 186 GLY A N 1
ATOM 1399 C CA . GLY A 1 186 ? -21.281 18.062 3.676 1 95.88 186 GLY A CA 1
ATOM 1400 C C . GLY A 1 186 ? -21.125 16.562 3.613 1 95.88 186 GLY A C 1
ATOM 1401 O O . GLY A 1 186 ? -21.094 15.977 2.527 1 95.88 186 GLY A O 1
ATOM 1402 N N . GLY A 1 187 ? -20.984 15.953 4.719 1 97.69 187 GLY A N 1
ATOM 1403 C CA . GLY A 1 187 ? -20.844 14.508 4.73 1 97.69 187 GLY A CA 1
ATOM 1404 C C . GLY A 1 187 ? -22.062 13.781 4.211 1 97.69 187 GLY A C 1
ATOM 1405 O O . GLY A 1 187 ? -23.188 14.102 4.598 1 97.69 187 GLY A O 1
ATOM 1406 N N . ASP A 1 188 ? -21.875 12.828 3.373 1 97.94 188 ASP A N 1
ATOM 1407 C CA . ASP A 1 188 ? -22.984 12.117 2.758 1 97.94 188 ASP A CA 1
ATOM 1408 C C . ASP A 1 188 ? -23.578 11.086 3.717 1 97.94 188 ASP A C 1
ATOM 1410 O O . ASP A 1 188 ? -24.797 11 3.875 1 97.94 188 ASP A O 1
ATOM 1414 N N . VAL A 1 189 ? -22.734 10.258 4.293 1 98.44 189 VAL A N 1
ATOM 1415 C CA . VAL A 1 189 ? -23.125 9.25 5.273 1 98.44 189 VAL A CA 1
ATOM 1416 C C . VAL A 1 189 ? -22.25 9.367 6.52 1 98.44 189 VAL A C 1
ATOM 1418 O O . VAL A 1 189 ? -21.031 9.508 6.422 1 98.44 189 VAL A O 1
ATOM 1421 N N . VAL A 1 190 ? -22.906 9.422 7.641 1 98.5 190 VAL A N 1
ATOM 1422 C CA . VAL A 1 190 ? -22.188 9.438 8.914 1 98.5 190 VAL A CA 1
ATOM 1423 C C . VAL A 1 190 ? -22.609 8.234 9.758 1 98.5 190 VAL A C 1
ATOM 1425 O O . VAL A 1 190 ? -23.812 8.008 9.969 1 98.5 190 VAL A O 1
ATOM 1428 N N . VAL A 1 191 ? -21.656 7.422 10.156 1 98.31 191 VAL A N 1
ATOM 1429 C CA . VAL A 1 191 ? -21.922 6.23 10.953 1 98.31 191 VAL A CA 1
ATOM 1430 C C . VAL A 1 191 ? -21.219 6.352 12.305 1 98.31 191 VAL A C 1
ATOM 1432 O O . VAL A 1 191 ? -20.031 6.699 12.367 1 98.31 191 VAL A O 1
ATOM 1435 N N . VAL A 1 192 ? -21.938 6.113 13.375 1 97.56 192 VAL A N 1
ATOM 1436 C CA . VAL A 1 192 ? -21.328 6.07 14.703 1 97.56 192 VAL A CA 1
ATOM 1437 C C . VAL A 1 192 ? -20.703 4.699 14.953 1 97.56 192 VAL A C 1
ATOM 1439 O O . VAL A 1 192 ? -21.375 3.672 14.812 1 97.56 192 VAL A O 1
ATOM 1442 N N . SER A 1 193 ? -19.469 4.723 15.273 1 96 193 SER A N 1
ATOM 1443 C CA . SER A 1 193 ? -18.75 3.471 15.461 1 96 193 SER A CA 1
ATOM 1444 C C . SER A 1 193 ? -19.359 2.643 16.594 1 96 193 SER A C 1
ATOM 1446 O O . SER A 1 193 ? -19.812 3.193 17.594 1 96 193 SER A O 1
ATOM 1448 N N . GLY A 1 194 ? -19.406 1.356 16.422 1 94.38 194 GLY A N 1
ATOM 1449 C CA . GLY A 1 194 ? -19.922 0.373 17.359 1 94.38 194 GLY A CA 1
ATOM 1450 C C . GLY A 1 194 ? -19.547 -1.052 17 1 94.38 194 GLY A C 1
ATOM 1451 O O . GLY A 1 194 ? -18.766 -1.277 16.062 1 94.38 194 GLY A O 1
ATOM 1452 N N . PRO A 1 195 ? -20.031 -1.996 17.75 1 93.31 195 PRO A N 1
ATOM 1453 C CA . PRO A 1 195 ? -19.641 -3.395 17.531 1 93.31 195 PRO A CA 1
ATOM 1454 C C . PRO A 1 195 ? -20.047 -3.91 16.156 1 93.31 195 PRO A C 1
ATOM 1456 O O . PRO A 1 195 ? -19.422 -4.848 15.641 1 93.31 195 PRO A O 1
ATOM 1459 N N . ASN A 1 196 ? -20.984 -3.285 15.523 1 96.31 196 ASN A N 1
ATOM 1460 C CA . ASN A 1 196 ? -21.469 -3.74 14.227 1 96.31 196 ASN A CA 1
ATOM 1461 C C . ASN A 1 196 ? -21.047 -2.797 13.102 1 96.31 196 ASN A C 1
ATOM 1463 O O . ASN A 1 196 ? -21.734 -2.682 12.086 1 96.31 196 ASN A O 1
ATOM 1467 N N . LEU A 1 197 ? -19.984 -2.145 13.289 1 97.44 197 LEU A N 1
ATOM 1468 C CA . LEU A 1 197 ? -19.578 -1.082 12.375 1 97.44 197 LEU A CA 1
ATOM 1469 C C . LEU A 1 197 ? -19.406 -1.619 10.961 1 97.44 197 LEU A C 1
ATOM 1471 O O . LEU A 1 197 ? -19.812 -0.975 9.992 1 97.44 197 LEU A O 1
ATOM 1475 N N . ALA A 1 198 ? -18.844 -2.781 10.797 1 96.75 198 ALA A N 1
ATOM 1476 C CA . ALA A 1 198 ? -18.641 -3.359 9.469 1 96.75 198 ALA A CA 1
ATOM 1477 C C . ALA A 1 198 ? -19.953 -3.523 8.734 1 96.75 198 ALA A C 1
ATOM 1479 O O . ALA A 1 198 ? -20.062 -3.174 7.555 1 96.75 198 ALA A O 1
ATOM 1480 N N . ASP A 1 199 ? -20.938 -4.023 9.398 1 97.56 199 ASP A N 1
ATOM 1481 C CA . ASP A 1 199 ? -22.266 -4.215 8.812 1 97.56 199 ASP A CA 1
ATOM 1482 C C . ASP A 1 199 ? -22.922 -2.871 8.508 1 97.56 199 ASP A C 1
ATOM 1484 O O . ASP A 1 199 ? -23.578 -2.717 7.473 1 97.56 199 ASP A O 1
ATOM 1488 N N . ASP A 1 200 ? -22.781 -1.938 9.445 1 98 200 ASP A N 1
ATOM 1489 C CA . ASP A 1 200 ? -23.344 -0.607 9.242 1 98 200 ASP A CA 1
ATOM 1490 C C . ASP A 1 200 ? -22.75 0.057 8 1 98 200 ASP A C 1
ATOM 1492 O O . ASP A 1 200 ? -23.484 0.702 7.234 1 98 200 ASP A O 1
ATOM 1496 N N . ILE A 1 201 ? -21.469 -0.116 7.789 1 98.38 201 ILE A N 1
ATOM 1497 C CA . ILE A 1 201 ? -20.781 0.431 6.625 1 98.38 201 ILE A CA 1
ATOM 1498 C C . ILE A 1 201 ? -21.328 -0.203 5.352 1 98.38 201 ILE A C 1
ATOM 1500 O O . ILE A 1 201 ? -21.672 0.5 4.395 1 98.38 201 ILE A O 1
ATOM 1504 N N . LYS A 1 202 ? -21.422 -1.48 5.324 1 97.62 202 LYS A N 1
ATOM 1505 C CA . LYS A 1 202 ? -21.938 -2.203 4.164 1 97.62 202 LYS A CA 1
ATOM 1506 C C . LYS A 1 202 ? -23.344 -1.731 3.811 1 97.62 202 LYS A C 1
ATOM 1508 O O . LYS A 1 202 ? -23.656 -1.484 2.641 1 97.62 202 LYS A O 1
ATOM 1513 N N . GLN A 1 203 ? -24.156 -1.618 4.836 1 97.81 203 GLN A N 1
ATOM 1514 C CA . GLN A 1 203 ? -25.531 -1.164 4.625 1 97.81 203 GLN A CA 1
ATOM 1515 C C . GLN A 1 203 ? -25.562 0.263 4.086 1 97.81 203 GLN A C 1
ATOM 1517 O O . GLN A 1 203 ? -26.312 0.565 3.156 1 97.81 203 GLN A O 1
ATOM 1522 N N . ALA A 1 204 ? -24.766 1.104 4.617 1 97.69 204 ALA A N 1
ATOM 1523 C CA . ALA A 1 204 ? -24.734 2.514 4.234 1 97.69 204 ALA A CA 1
ATOM 1524 C C . ALA A 1 204 ? -24.297 2.678 2.785 1 97.69 204 ALA A C 1
ATOM 1526 O O . ALA A 1 204 ? -24.781 3.561 2.074 1 97.69 204 ALA A O 1
ATOM 1527 N N . LEU A 1 205 ? -23.375 1.866 2.332 1 97.69 205 LEU A N 1
ATOM 1528 C CA . LEU A 1 205 ? -22.828 1.979 0.99 1 97.69 205 LEU A CA 1
ATOM 1529 C C . LEU A 1 205 ? -23.766 1.374 -0.045 1 97.69 205 LEU A C 1
ATOM 1531 O O . LEU A 1 205 ? -23.656 1.673 -1.237 1 97.69 205 LEU A O 1
ATOM 1535 N N . GLY A 1 206 ? -24.688 0.439 0.358 1 95.69 206 GLY A N 1
ATOM 1536 C CA . GLY A 1 206 ? -25.688 -0.125 -0.534 1 95.69 206 GLY A CA 1
ATOM 1537 C C . GLY A 1 206 ? -25.094 -0.85 -1.724 1 95.69 206 GLY A C 1
ATOM 1538 O O . GLY A 1 206 ? -25.547 -0.683 -2.855 1 95.69 206 GLY A O 1
ATOM 1539 N N . GLY A 1 207 ? -24.016 -1.522 -1.574 1 95.38 207 GLY A N 1
ATOM 1540 C CA . GLY A 1 207 ? -23.375 -2.256 -2.662 1 95.38 207 GLY A CA 1
ATOM 1541 C C . GLY A 1 207 ? -22.188 -1.532 -3.262 1 95.38 207 GLY A C 1
ATOM 1542 O O . GLY A 1 207 ? -21.375 -2.137 -3.967 1 95.38 207 GLY A O 1
ATOM 1543 N N . ASP A 1 208 ? -22.156 -0.175 -3.068 1 97.69 208 ASP A N 1
ATOM 1544 C CA . ASP A 1 208 ? -20.984 0.565 -3.518 1 97.69 208 ASP A 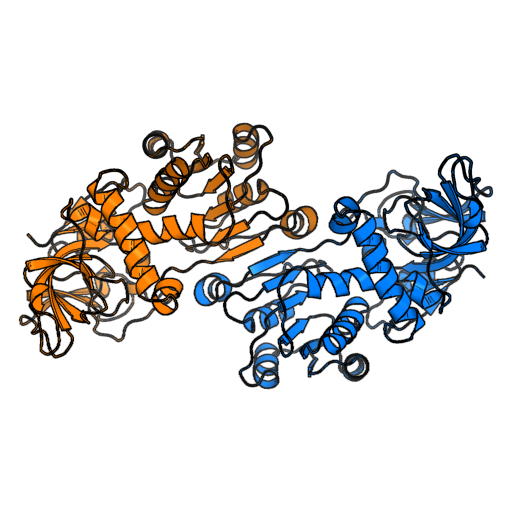CA 1
ATOM 1545 C C . ASP A 1 208 ? -19.75 0.182 -2.703 1 97.69 208 ASP A C 1
ATOM 1547 O O . ASP A 1 208 ? -19.859 -0.521 -1.695 1 97.69 208 ASP A O 1
ATOM 1551 N N . ARG A 1 209 ? -18.594 0.56 -3.17 1 98.38 209 ARG A N 1
ATOM 1552 C CA . ARG A 1 209 ? -17.328 0.324 -2.492 1 98.38 209 ARG A CA 1
ATOM 1553 C C . ARG A 1 209 ? -16.516 1.615 -2.371 1 98.38 209 ARG A C 1
ATOM 1555 O O . ARG A 1 209 ? -16.734 2.562 -3.129 1 98.38 209 ARG A O 1
ATOM 1562 N N . LEU A 1 210 ? -15.656 1.616 -1.424 1 98.75 210 LEU A N 1
ATOM 1563 C CA . LEU A 1 210 ? -14.789 2.773 -1.239 1 98.75 210 LEU A CA 1
ATOM 1564 C C . LEU A 1 210 ? -13.602 2.719 -2.197 1 98.75 210 LEU A C 1
ATOM 1566 O O . LEU A 1 210 ? -13.031 1.65 -2.426 1 98.75 210 LEU A O 1
ATOM 1570 N N . SER A 1 211 ? -13.258 3.879 -2.707 1 98.81 211 SER A N 1
ATOM 1571 C CA . SER A 1 211 ? -12.047 3.99 -3.516 1 98.81 211 SER A CA 1
ATOM 1572 C C . SER A 1 211 ? -10.844 4.359 -2.658 1 98.81 211 SER A C 1
ATOM 1574 O O . SER A 1 211 ? -9.703 4.027 -3 1 98.81 211 SER A O 1
ATOM 1576 N N . LEU A 1 212 ? -11.102 5.012 -1.585 1 98.88 212 LEU A N 1
ATOM 1577 C CA . LEU A 1 212 ? -10.062 5.559 -0.72 1 98.88 212 LEU A CA 1
ATOM 1578 C C . LEU A 1 212 ? -10.516 5.555 0.738 1 98.88 212 LEU A C 1
ATOM 1580 O O . LEU A 1 212 ? -11.656 5.902 1.043 1 98.88 212 LEU A O 1
ATOM 1584 N N . VAL A 1 213 ? -9.625 5.102 1.61 1 98.75 213 VAL A N 1
ATOM 1585 C CA . VAL A 1 213 ? -9.797 5.227 3.055 1 98.75 213 VAL A CA 1
ATOM 1586 C C . VAL A 1 213 ? -8.695 6.117 3.629 1 98.75 213 VAL A C 1
ATOM 1588 O O . VAL A 1 213 ? -7.516 5.934 3.318 1 98.75 213 VAL A O 1
ATOM 1591 N N . ILE A 1 214 ? -9.086 7.074 4.402 1 98.38 214 ILE A N 1
ATOM 1592 C CA . ILE A 1 214 ? -8.18 7.973 5.102 1 98.38 214 ILE A CA 1
ATOM 1593 C C . ILE A 1 214 ? -8.336 7.793 6.609 1 98.38 214 ILE A C 1
ATOM 1595 O O . ILE A 1 214 ? -9.445 7.875 7.137 1 98.38 214 ILE A O 1
ATOM 1599 N N . ASP A 1 215 ? -7.148 7.641 7.301 1 97.62 215 ASP A N 1
ATOM 1600 C CA . ASP A 1 215 ? -7.285 7.301 8.719 1 97.62 215 ASP A CA 1
ATOM 1601 C C . ASP A 1 215 ? -6.109 7.84 9.523 1 97.62 215 ASP A C 1
ATOM 1603 O O . ASP A 1 215 ? -4.949 7.609 9.18 1 97.62 215 ASP A O 1
ATOM 1607 N N . PRO A 1 216 ? -6.402 8.586 10.602 1 95.38 216 PRO A N 1
ATOM 1608 C CA . PRO A 1 216 ? -5.355 9.047 11.516 1 95.38 216 PRO A CA 1
ATOM 1609 C C . PRO A 1 216 ? -5.266 8.203 12.789 1 95.38 216 PRO A C 1
ATOM 1611 O O . PRO A 1 216 ? -4.496 8.523 13.695 1 95.38 216 PRO A O 1
ATOM 1614 N N . LEU A 1 217 ? -6.043 7.105 12.883 1 93.06 217 LEU A N 1
ATOM 1615 C CA . LEU A 1 217 ? -6.215 6.438 14.172 1 93.06 217 LEU A CA 1
ATOM 1616 C C . LEU A 1 217 ? -5.598 5.043 14.148 1 93.06 217 LEU A C 1
ATOM 1618 O O . LEU A 1 217 ? -4.84 4.68 15.047 1 93.06 217 LEU A O 1
ATOM 1622 N N . GLY A 1 218 ? -5.926 4.293 13.117 1 92.19 218 GLY A N 1
ATOM 1623 C CA . GLY A 1 218 ? -5.711 2.854 13.109 1 92.19 218 GLY A CA 1
ATOM 1624 C C . GLY A 1 218 ? -6.828 2.08 13.789 1 92.19 218 GLY A C 1
ATOM 1625 O O . GLY A 1 218 ? -7.98 2.516 13.789 1 92.19 218 GLY A O 1
ATOM 1626 N N . GLY A 1 219 ? -6.555 0.83 14.125 1 90.06 219 GLY A N 1
ATOM 1627 C CA . GLY A 1 219 ? -7.48 0.035 14.914 1 90.06 219 GLY A CA 1
ATOM 1628 C C . GLY A 1 219 ? -8.617 -0.55 14.102 1 90.06 219 GLY A C 1
ATOM 1629 O O . GLY A 1 219 ? -8.523 -0.649 12.875 1 90.06 219 GLY A O 1
ATOM 1630 N N . SER A 1 220 ? -9.695 -0.914 14.789 1 90.88 220 SER A N 1
ATOM 1631 C CA . SER A 1 220 ? -10.75 -1.729 14.203 1 90.88 220 SER A CA 1
ATOM 1632 C C . SER A 1 220 ? -11.594 -0.92 13.219 1 90.88 220 SER A C 1
ATOM 1634 O O . SER A 1 220 ? -12.031 -1.444 12.195 1 90.88 220 SER A O 1
ATOM 1636 N N . ALA A 1 221 ? -11.844 0.344 13.539 1 92.94 221 ALA A N 1
ATOM 1637 C CA . ALA A 1 221 ? -12.656 1.146 12.625 1 92.94 221 ALA A CA 1
ATOM 1638 C C . ALA A 1 221 ? -11.969 1.304 11.273 1 92.94 221 ALA A C 1
ATOM 1640 O O . ALA A 1 221 ? -12.617 1.22 10.227 1 92.94 221 ALA A O 1
ATOM 1641 N N . ALA A 1 222 ? -10.703 1.564 11.359 1 94.88 222 ALA A N 1
ATOM 1642 C CA . ALA A 1 222 ? -9.945 1.638 10.109 1 94.88 222 ALA A CA 1
ATOM 1643 C C . ALA A 1 222 ? -10.016 0.317 9.352 1 94.88 222 ALA A C 1
ATOM 1645 O O . ALA A 1 222 ? -10.203 0.306 8.133 1 94.88 222 ALA A O 1
ATOM 1646 N N . SER A 1 223 ? -9.914 -0.748 10.07 1 94.44 223 SER A N 1
ATOM 1647 C CA . SER A 1 223 ? -9.961 -2.072 9.461 1 94.44 223 SER A CA 1
ATOM 1648 C C . SER A 1 223 ? -11.305 -2.316 8.781 1 94.44 223 SER A C 1
ATOM 1650 O O . SER A 1 223 ? -11.367 -2.895 7.695 1 94.44 223 SER A O 1
ATOM 1652 N N . ASP A 1 224 ? -12.344 -1.92 9.469 1 96.38 224 ASP A N 1
ATOM 1653 C CA . ASP A 1 224 ? -13.68 -2.094 8.906 1 96.38 224 ASP A CA 1
ATOM 1654 C C . ASP A 1 224 ? -13.844 -1.282 7.621 1 96.38 224 ASP A C 1
ATOM 1656 O O . ASP A 1 224 ? -14.453 -1.75 6.656 1 96.38 224 ASP A O 1
ATOM 1660 N N . LEU A 1 225 ? -13.312 -0.066 7.586 1 97.88 225 LEU A N 1
ATOM 1661 C CA . LEU A 1 225 ? -13.352 0.736 6.367 1 97.88 225 LEU A CA 1
ATOM 1662 C C . LEU A 1 225 ? -12.531 0.079 5.262 1 97.88 225 LEU A C 1
ATOM 1664 O O . LEU A 1 225 ? -12.961 0.039 4.105 1 97.88 225 LEU A O 1
ATOM 1668 N N . ILE A 1 226 ? -11.398 -0.418 5.578 1 97.25 226 ILE A N 1
ATOM 1669 C CA . ILE A 1 226 ? -10.539 -1.084 4.605 1 97.25 226 ILE A CA 1
ATOM 1670 C C . ILE A 1 226 ? -11.273 -2.283 4.008 1 97.25 226 ILE A C 1
ATOM 1672 O O . ILE A 1 226 ? -11.172 -2.543 2.809 1 97.25 226 ILE A O 1
ATOM 1676 N N . GLY A 1 227 ? -12 -2.959 4.852 1 96.62 227 GLY A N 1
ATOM 1677 C CA . GLY A 1 227 ? -12.797 -4.086 4.391 1 96.62 227 GLY A CA 1
ATOM 1678 C C . GLY A 1 227 ? -13.836 -3.701 3.355 1 96.62 227 GLY A C 1
ATOM 1679 O O . GLY A 1 227 ? -14.375 -4.566 2.662 1 96.62 227 GLY A O 1
ATOM 1680 N N . ALA A 1 228 ? -14.086 -2.406 3.225 1 97.69 228 ALA A N 1
ATOM 1681 C CA . ALA A 1 228 ? -15.117 -1.922 2.309 1 97.69 228 ALA A CA 1
ATOM 1682 C C . ALA A 1 228 ? -14.492 -1.302 1.062 1 97.69 228 ALA A C 1
ATOM 1684 O O . ALA A 1 228 ? -15.203 -0.766 0.206 1 97.69 228 ALA A O 1
ATOM 1685 N N . LEU A 1 229 ? -13.172 -1.372 0.938 1 98.31 229 LEU A N 1
ATOM 1686 C CA . LEU A 1 229 ? -12.484 -0.852 -0.238 1 98.31 229 LEU A CA 1
ATOM 1687 C C . LEU A 1 229 ? -12.805 -1.693 -1.47 1 98.31 229 LEU A C 1
ATOM 1689 O O . LEU A 1 229 ? -13 -2.906 -1.364 1 98.31 229 LEU A O 1
ATOM 1693 N N . GLU A 1 230 ? -12.836 -1.053 -2.617 1 97.94 230 GLU A N 1
ATOM 1694 C CA . GLU A 1 230 ? -12.93 -1.764 -3.889 1 97.94 230 GLU A CA 1
ATOM 1695 C C . GLU A 1 230 ? -11.625 -2.492 -4.211 1 97.94 230 GLU A C 1
ATOM 1697 O O . GLU A 1 230 ? -10.617 -2.309 -3.521 1 97.94 230 GLU A O 1
ATOM 1702 N N . PHE A 1 231 ? -11.711 -3.377 -5.234 1 97 231 PHE A N 1
ATOM 1703 C CA . PHE A 1 231 ? -10.5 -4.023 -5.73 1 97 231 PHE A CA 1
ATOM 1704 C C . PHE A 1 231 ? -9.453 -2.988 -6.113 1 97 231 PHE A C 1
ATOM 1706 O O . PHE A 1 231 ? -9.742 -2.055 -6.863 1 97 231 PHE A O 1
ATOM 1713 N N . GLY A 1 232 ? -8.289 -3.086 -5.512 1 96.75 232 GLY A N 1
ATOM 1714 C CA . GLY A 1 232 ? -7.223 -2.148 -5.812 1 96.75 232 GLY A CA 1
ATOM 1715 C C . GLY A 1 232 ? -7.367 -0.824 -5.086 1 96.75 232 GLY A C 1
ATOM 1716 O O . GLY A 1 232 ? -6.613 0.117 -5.344 1 96.75 232 GLY A O 1
ATOM 1717 N N . GLY A 1 233 ? -8.383 -0.711 -4.191 1 98.12 233 GLY A N 1
ATOM 1718 C CA . GLY A 1 233 ? -8.562 0.51 -3.424 1 98.12 233 GLY A CA 1
ATOM 1719 C C . GLY A 1 233 ? -7.379 0.835 -2.531 1 98.12 233 GLY A C 1
ATOM 1720 O O . GLY A 1 233 ? -6.492 0.004 -2.344 1 98.12 233 GLY A O 1
ATOM 1721 N N . THR A 1 234 ? -7.363 2.039 -1.95 1 98.5 234 THR A N 1
ATOM 1722 C CA . THR A 1 234 ? -6.199 2.508 -1.208 1 98.5 234 THR A CA 1
ATOM 1723 C C . THR A 1 234 ? -6.605 3.004 0.177 1 98.5 234 THR A C 1
ATOM 1725 O O . THR A 1 234 ? -7.621 3.686 0.326 1 98.5 234 THR A O 1
ATOM 1728 N N . ALA A 1 235 ? -5.828 2.594 1.142 1 97.94 235 ALA A N 1
ATOM 1729 C CA . ALA A 1 235 ? -5.922 3.141 2.492 1 97.94 235 ALA A CA 1
ATOM 1730 C C . ALA A 1 235 ? -4.688 3.965 2.84 1 97.94 235 ALA A C 1
ATOM 1732 O O . ALA A 1 235 ? -3.557 3.518 2.633 1 97.94 235 ALA A O 1
ATOM 1733 N N . VAL A 1 236 ? -4.91 5.16 3.379 1 98.19 236 VAL A N 1
ATOM 1734 C CA . VAL A 1 236 ? -3.811 6.059 3.719 1 98.19 236 VAL A CA 1
ATOM 1735 C C . VAL A 1 236 ? -3.857 6.391 5.207 1 98.19 236 VAL A C 1
ATOM 1737 O O . VAL A 1 236 ? -4.836 6.969 5.691 1 98.19 236 VAL A O 1
ATOM 1740 N N . ALA A 1 237 ? -2.824 6.008 5.918 1 96.88 237 ALA A N 1
ATOM 1741 C CA . ALA A 1 237 ? -2.613 6.488 7.281 1 96.88 237 ALA A CA 1
ATOM 1742 C C . ALA A 1 237 ? -1.894 7.836 7.281 1 96.88 237 ALA A C 1
ATOM 1744 O O . ALA A 1 237 ? -0.796 7.957 6.734 1 96.88 237 ALA A O 1
ATOM 1745 N N . TYR A 1 238 ? -2.504 8.805 7.914 1 96.44 238 TYR A N 1
ATOM 1746 C CA . TYR A 1 238 ? -1.841 10.109 7.863 1 96.44 238 TYR A CA 1
ATOM 1747 C C . TYR A 1 238 ? -1.487 10.594 9.258 1 96.44 238 TYR A C 1
ATOM 1749 O O . TYR A 1 238 ? -1.044 11.734 9.438 1 96.44 238 TYR A O 1
ATOM 1757 N N . ALA A 1 239 ? -1.793 9.766 10.312 1 92.12 239 ALA A N 1
ATOM 1758 C CA . ALA A 1 239 ? -1.348 9.938 11.688 1 92.12 239 ALA A CA 1
ATOM 1759 C C . ALA A 1 239 ? -1.457 8.633 12.469 1 92.12 239 ALA A C 1
ATOM 1761 O O . ALA A 1 239 ? -1.896 7.613 11.93 1 92.12 239 ALA A O 1
ATOM 1762 N N . SER A 1 240 ? -0.894 8.57 13.617 1 85 240 SER A N 1
ATOM 1763 C CA . SER A 1 240 ? -1.021 7.457 14.555 1 85 240 SER A CA 1
ATOM 1764 C C . SER A 1 240 ? -1.439 7.941 15.938 1 85 240 SER A C 1
ATOM 1766 O O . SER A 1 240 ? -0.71 7.758 16.922 1 85 240 SER A O 1
ATOM 1768 N N . LEU A 1 241 ? -2.598 8.391 15.992 1 80.38 241 LEU A N 1
ATOM 1769 C CA . LEU A 1 241 ? -3.047 9.094 17.188 1 80.38 241 LEU A CA 1
ATOM 1770 C C . LEU A 1 241 ? -3.287 8.109 18.328 1 80.38 241 LEU A C 1
ATOM 1772 O O . LEU A 1 241 ? -3.209 8.484 19.5 1 80.38 241 LEU A O 1
ATOM 1776 N N . THR A 1 242 ? -3.537 6.824 17.984 1 76 242 THR A N 1
ATOM 1777 C CA . THR A 1 242 ? -3.844 5.848 19.016 1 76 242 THR A CA 1
ATOM 1778 C C . THR A 1 242 ? -2.643 4.945 19.281 1 76 242 THR A C 1
ATOM 1780 O O . THR A 1 242 ? -2.641 4.168 20.234 1 76 242 THR A O 1
ATOM 1783 N N . GLY A 1 243 ? -1.687 5.09 18.406 1 79.06 243 GLY A N 1
ATOM 1784 C CA . GLY A 1 243 ? -0.543 4.199 18.516 1 79.06 243 GLY A CA 1
ATOM 1785 C C . GLY A 1 243 ? -0.802 2.822 17.938 1 79.06 243 GLY A C 1
ATOM 1786 O O . GLY A 1 243 ? 0.116 2.008 17.828 1 79.06 243 GLY A O 1
ATOM 1787 N N . THR A 1 244 ? -2.049 2.51 17.641 1 80.06 244 THR A N 1
ATOM 1788 C CA . THR A 1 244 ? -2.396 1.249 17 1 80.06 244 THR A CA 1
ATOM 1789 C C . THR A 1 244 ? -2.18 1.335 15.484 1 80.06 244 THR A C 1
ATOM 1791 O O . THR A 1 244 ? -2.639 2.279 14.844 1 80.06 244 THR A O 1
ATOM 1794 N N . PRO A 1 245 ? -1.557 0.335 15.008 1 80.31 245 PRO A N 1
ATOM 1795 C CA . PRO A 1 245 ? -1.278 0.418 13.57 1 80.31 245 PRO A CA 1
ATOM 1796 C C . PRO A 1 245 ? -2.502 0.102 12.711 1 80.31 245 PRO A C 1
ATOM 1798 O O . PRO A 1 245 ? -3.383 -0.649 13.141 1 80.31 245 PRO A O 1
ATOM 1801 N N . MET A 1 246 ? -2.553 0.808 11.602 1 84.19 246 MET A N 1
ATOM 1802 C CA . MET A 1 246 ? -3.447 0.354 10.539 1 84.19 246 MET A CA 1
ATOM 1803 C C . MET A 1 246 ? -2.992 -0.991 9.984 1 84.19 246 MET A C 1
ATOM 1805 O O . MET A 1 246 ? -1.795 -1.223 9.812 1 84.19 246 MET A O 1
ATOM 1809 N N . SER A 1 247 ? -3.967 -1.887 9.789 1 81.94 247 SER A N 1
ATOM 1810 C CA . SER A 1 247 ? -3.57 -3.209 9.312 1 81.94 247 SER A CA 1
ATOM 1811 C C . SER A 1 247 ? -4.453 -3.67 8.164 1 81.94 247 SER A C 1
ATOM 1813 O O . SER A 1 247 ? -5.609 -3.25 8.047 1 81.94 247 SER A O 1
ATOM 1815 N N . VAL A 1 248 ? -3.84 -4.414 7.32 1 87.94 248 VAL A N 1
ATOM 1816 C CA . VAL A 1 248 ? -4.543 -5.055 6.215 1 87.94 248 VAL A CA 1
ATOM 1817 C C . VAL A 1 248 ? -4.516 -6.57 6.395 1 87.94 248 VAL A C 1
ATOM 1819 O O . VAL A 1 248 ? -3.496 -7.137 6.801 1 87.94 248 VAL A O 1
ATOM 1822 N N . SER A 1 249 ? -5.633 -7.199 6.203 1 86.62 249 SER A N 1
ATOM 1823 C CA . SER A 1 249 ? -5.727 -8.648 6.316 1 86.62 249 SER A CA 1
ATOM 1824 C C . SER A 1 249 ? -5.207 -9.336 5.059 1 86.62 249 SER A C 1
ATOM 1826 O O . SER A 1 249 ? -5.027 -8.695 4.023 1 86.62 249 SER A O 1
ATOM 1828 N N . SER A 1 250 ? -5.02 -10.617 5.188 1 85.06 250 SER A N 1
ATOM 1829 C CA . SER A 1 250 ? -4.652 -11.414 4.02 1 85.06 250 SER A CA 1
ATOM 1830 C C . SER A 1 250 ? -5.73 -11.344 2.941 1 85.06 250 SER A C 1
ATOM 1832 O O . SER A 1 250 ? -5.418 -11.281 1.75 1 85.06 250 SER A O 1
ATOM 1834 N N . ALA A 1 251 ? -6.961 -11.391 3.418 1 85 251 ALA A N 1
ATOM 1835 C CA . ALA A 1 251 ? -8.078 -11.273 2.48 1 85 251 ALA A CA 1
ATOM 1836 C C . ALA A 1 251 ? -8.023 -9.953 1.72 1 85 251 ALA A C 1
ATOM 1838 O O . ALA A 1 251 ? -8.273 -9.914 0.514 1 85 251 ALA A O 1
ATOM 1839 N N . ASP A 1 252 ? -7.633 -8.898 2.387 1 90.81 252 ASP A N 1
ATOM 1840 C CA . ASP A 1 252 ? -7.52 -7.59 1.754 1 90.81 252 ASP A CA 1
ATOM 1841 C C . ASP A 1 252 ? -6.371 -7.562 0.749 1 90.81 252 ASP A C 1
ATOM 1843 O O . ASP A 1 252 ? -6.523 -7.039 -0.358 1 90.81 252 ASP A O 1
ATOM 1847 N N . LEU A 1 253 ? -5.309 -8.172 1.13 1 91.62 253 LEU A N 1
ATOM 1848 C CA . LEU A 1 253 ? -4.105 -8.117 0.305 1 91.62 253 LEU A CA 1
ATOM 1849 C C . LEU A 1 253 ? -4.25 -9.016 -0.921 1 91.62 253 LEU A C 1
ATOM 1851 O O . LEU A 1 253 ? -3.938 -8.602 -2.039 1 91.62 253 LEU A O 1
ATOM 1855 N N . PHE A 1 254 ? -4.777 -10.188 -0.758 1 92.38 254 PHE A N 1
ATOM 1856 C CA . PHE A 1 254 ? -4.742 -11.148 -1.854 1 92.38 254 PHE A CA 1
ATOM 1857 C C . PHE A 1 254 ? -6.082 -11.195 -2.58 1 92.38 254 PHE A C 1
ATOM 1859 O O . PHE A 1 254 ? -6.125 -11.297 -3.807 1 92.38 254 PHE A O 1
ATOM 1866 N N . GLY A 1 255 ? -7.16 -11.133 -1.828 1 91.56 255 GLY A N 1
ATOM 1867 C CA . GLY A 1 255 ? -8.477 -11.148 -2.449 1 91.56 255 GLY A CA 1
ATOM 1868 C C . GLY A 1 255 ? -8.781 -9.891 -3.236 1 91.56 255 GLY A C 1
ATOM 1869 O O . GLY A 1 255 ? -9.188 -9.961 -4.398 1 91.56 255 GLY A O 1
ATOM 1870 N N . ARG A 1 256 ? -8.406 -8.734 -2.639 1 94.62 256 ARG A N 1
ATOM 1871 C CA . ARG A 1 256 ? -8.828 -7.473 -3.246 1 94.62 256 ARG A CA 1
ATOM 1872 C C . ARG A 1 256 ? -7.617 -6.633 -3.65 1 94.62 256 ARG A C 1
ATOM 1874 O O . ARG A 1 256 ? -7.77 -5.578 -4.273 1 94.62 256 ARG A O 1
ATOM 1881 N N . GLU A 1 257 ? -6.438 -7.082 -3.275 1 97.06 257 GLU A N 1
ATOM 1882 C CA . GLU A 1 257 ? -5.199 -6.395 -3.627 1 97.06 257 GLU A CA 1
ATOM 1883 C C . GLU A 1 257 ? -5.258 -4.918 -3.242 1 97.06 257 GLU A C 1
ATOM 1885 O O . GLU A 1 257 ? -4.898 -4.051 -4.039 1 97.06 257 GLU A O 1
ATOM 1890 N N . VAL A 1 258 ? -5.719 -4.652 -2.031 1 96.69 258 VAL A N 1
ATOM 1891 C CA . VAL A 1 258 ? -5.781 -3.297 -1.495 1 96.69 258 VAL A CA 1
ATOM 1892 C C . VAL A 1 258 ? -4.367 -2.77 -1.265 1 96.69 258 VAL A C 1
ATOM 1894 O O . VAL A 1 258 ? -3.441 -3.545 -1.016 1 96.69 258 VAL A O 1
ATOM 1897 N N . ARG A 1 259 ? -4.238 -1.46 -1.348 1 97.12 259 ARG A N 1
ATOM 1898 C CA . ARG A 1 259 ? -2.969 -0.78 -1.11 1 97.12 259 ARG A CA 1
ATOM 1899 C C . ARG A 1 259 ? -2.998 -0.009 0.205 1 97.12 259 ARG A C 1
ATOM 1901 O O . ARG A 1 259 ? -3.959 0.707 0.489 1 97.12 259 ARG A O 1
ATOM 1908 N N . LEU A 1 260 ? -1.994 -0.191 1.007 1 96.94 260 LEU A N 1
ATOM 1909 C CA . LEU A 1 260 ? -1.8 0.571 2.236 1 96.94 260 LEU A CA 1
ATOM 1910 C C . LEU A 1 260 ? -0.563 1.457 2.137 1 96.94 260 LEU A C 1
ATOM 1912 O O . LEU A 1 260 ? 0.504 0.997 1.724 1 96.94 260 LEU A O 1
ATOM 1916 N N . THR A 1 261 ? -0.72 2.746 2.459 1 97 261 THR A N 1
ATOM 1917 C CA . THR A 1 261 ? 0.423 3.652 2.49 1 97 261 THR A CA 1
ATOM 1918 C C . THR A 1 261 ? 0.257 4.695 3.592 1 97 261 THR A C 1
ATOM 1920 O O . THR A 1 261 ? -0.729 4.672 4.332 1 97 261 THR A O 1
ATOM 1923 N N . GLY A 1 262 ? 1.297 5.5 3.777 1 96.62 262 GLY A N 1
ATOM 1924 C CA . GLY A 1 262 ? 1.27 6.605 4.723 1 96.62 262 GLY A CA 1
ATOM 1925 C C . GLY A 1 262 ? 1.451 7.961 4.066 1 96.62 262 GLY A C 1
ATOM 1926 O O . GLY A 1 262 ? 1.827 8.039 2.896 1 96.62 262 GLY A O 1
ATOM 1927 N N . PHE A 1 263 ? 1.108 8.938 4.844 1 97.75 263 PHE A N 1
ATOM 1928 C CA . PHE A 1 263 ? 1.299 10.312 4.395 1 97.75 263 PHE A CA 1
ATOM 1929 C C . PHE A 1 263 ? 1.748 11.203 5.547 1 97.75 263 PHE A C 1
ATOM 1931 O O . PHE A 1 263 ? 1.116 11.219 6.605 1 97.75 263 PHE A O 1
ATOM 1938 N N . TRP A 1 264 ? 2.795 11.867 5.355 1 96.25 264 TRP A N 1
ATOM 1939 C CA . TRP A 1 264 ? 3.246 12.891 6.285 1 96.25 264 TRP A CA 1
ATOM 1940 C C . TRP A 1 264 ? 3.412 14.234 5.574 1 96.25 264 TRP A C 1
ATOM 1942 O O . TRP A 1 264 ? 4.203 14.352 4.637 1 96.25 264 TRP A O 1
ATOM 1952 N N . LEU A 1 265 ? 2.703 15.172 5.984 1 97.44 265 LEU A N 1
ATOM 1953 C CA . LEU A 1 265 ? 2.678 16.484 5.359 1 97.44 265 LEU A CA 1
ATOM 1954 C C . LEU A 1 265 ? 4.078 17.094 5.309 1 97.44 265 LEU A C 1
ATOM 1956 O O . LEU A 1 265 ? 4.418 17.797 4.355 1 97.44 265 LEU A O 1
ATOM 1960 N N . GLY A 1 266 ? 4.898 16.844 6.332 1 95.69 266 GLY A N 1
ATOM 1961 C CA . GLY A 1 266 ? 6.262 17.344 6.371 1 95.69 266 GLY A CA 1
ATOM 1962 C C . GLY A 1 266 ? 7.078 16.969 5.152 1 95.69 266 GLY A C 1
ATOM 1963 O O . GLY A 1 266 ? 7.906 17.75 4.684 1 95.69 266 GLY A O 1
ATOM 1964 N N . ASN A 1 267 ? 6.832 15.758 4.648 1 96.31 267 ASN A N 1
ATOM 1965 C CA . ASN A 1 267 ? 7.52 15.328 3.438 1 96.31 267 ASN A CA 1
ATOM 1966 C C 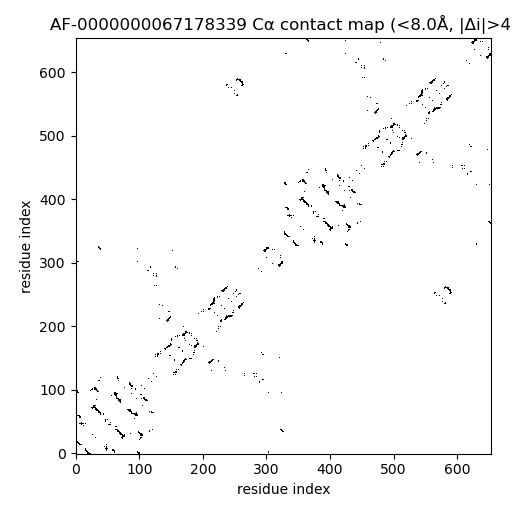. ASN A 1 267 ? 7.148 16.203 2.242 1 96.31 267 ASN A C 1
ATOM 1968 O O . ASN A 1 267 ? 8.008 16.531 1.421 1 96.31 267 ASN A O 1
ATOM 1972 N N . TRP A 1 268 ? 5.898 16.578 2.137 1 97.25 268 TRP A N 1
ATOM 1973 C CA . TRP A 1 268 ? 5.43 17.422 1.042 1 97.25 268 TRP A CA 1
ATOM 1974 C C . TRP A 1 268 ? 6.098 18.781 1.078 1 97.25 268 TRP A C 1
ATOM 1976 O O . TRP A 1 268 ? 6.629 19.25 0.065 1 97.25 268 TRP A O 1
ATOM 1986 N N . TYR A 1 269 ? 6.16 19.391 2.23 1 96.75 269 TYR A N 1
ATOM 1987 C CA . TYR A 1 269 ? 6.785 20.703 2.357 1 96.75 269 TYR A CA 1
ATOM 1988 C C . TYR A 1 269 ? 8.281 20.625 2.057 1 96.75 269 TYR A C 1
ATOM 1990 O O . TYR A 1 269 ? 8.859 21.578 1.533 1 96.75 269 TYR A O 1
ATOM 1998 N N . ALA A 1 270 ? 8.891 19.516 2.352 1 94.44 270 ALA A N 1
ATOM 1999 C CA . ALA A 1 270 ? 10.336 19.375 2.201 1 94.44 270 ALA A CA 1
ATOM 2000 C C . ALA A 1 270 ? 10.711 19.094 0.747 1 94.44 270 ALA A C 1
ATOM 2002 O O . ALA A 1 270 ? 11.797 19.469 0.298 1 94.44 270 ALA A O 1
ATOM 2003 N N . SER A 1 271 ? 9.82 18.484 0.03 1 94.25 271 SER A N 1
ATOM 2004 C CA . SER A 1 271 ? 10.258 17.938 -1.248 1 94.25 271 SER A CA 1
ATOM 2005 C C . SER A 1 271 ? 9.547 18.609 -2.416 1 94.25 271 SER A C 1
ATOM 2007 O O . SER A 1 271 ? 10.047 18.594 -3.543 1 94.25 271 SER A O 1
ATOM 2009 N N . GLU A 1 272 ? 8.344 19.188 -2.227 1 96.12 272 GLU A N 1
ATOM 2010 C CA . GLU A 1 272 ? 7.566 19.734 -3.328 1 96.12 272 GLU A CA 1
ATOM 2011 C C . GLU A 1 272 ? 8.125 21.078 -3.777 1 96.12 272 GLU A C 1
ATOM 2013 O O . GLU A 1 272 ? 8.594 21.875 -2.953 1 96.12 272 GLU A O 1
ATOM 2018 N N . PRO A 1 273 ? 8.047 21.344 -5.102 1 97 273 PRO A N 1
ATOM 2019 C CA . PRO A 1 273 ? 8.453 22.672 -5.574 1 97 273 PRO A CA 1
ATOM 2020 C C . PRO A 1 273 ? 7.684 23.797 -4.895 1 97 273 PRO A C 1
ATOM 2022 O O . PRO A 1 273 ? 6.484 23.672 -4.637 1 97 273 PRO A O 1
ATOM 2025 N N . ARG A 1 274 ? 8.367 24.844 -4.66 1 95.75 274 ARG A N 1
ATOM 2026 C CA . ARG A 1 274 ? 7.805 25.969 -3.922 1 95.75 274 ARG A CA 1
ATOM 2027 C C . ARG A 1 274 ? 6.531 26.484 -4.586 1 95.75 274 ARG A C 1
ATOM 2029 O O . ARG A 1 274 ? 5.562 26.828 -3.904 1 95.75 274 ARG A O 1
ATOM 2036 N N . HIS A 1 275 ? 6.543 26.516 -5.918 1 97 275 HIS A N 1
ATOM 2037 C CA . HIS A 1 275 ? 5.379 27.062 -6.605 1 97 275 HIS A CA 1
ATOM 2038 C C . HIS A 1 275 ? 4.145 26.203 -6.363 1 97 275 HIS A C 1
ATOM 2040 O O . HIS A 1 275 ? 3.029 26.719 -6.27 1 97 275 HIS A O 1
ATOM 2046 N N . GLU A 1 276 ? 4.301 24.844 -6.191 1 97.75 276 GLU A N 1
ATOM 2047 C CA . GLU A 1 276 ? 3.18 23.969 -5.898 1 97.75 276 GLU A CA 1
ATOM 2048 C C . GLU A 1 276 ? 2.65 24.188 -4.484 1 97.75 276 GLU A C 1
ATOM 2050 O O . GLU A 1 276 ? 1.439 24.172 -4.258 1 97.75 276 GLU A O 1
ATOM 2055 N N . ILE A 1 277 ? 3.592 24.422 -3.584 1 98.19 277 ILE A N 1
ATOM 2056 C CA . ILE A 1 277 ? 3.221 24.688 -2.199 1 98.19 277 ILE A CA 1
ATOM 2057 C C . ILE A 1 277 ? 2.428 25.984 -2.123 1 98.19 277 ILE A C 1
ATOM 2059 O O . ILE A 1 277 ? 1.339 26.031 -1.548 1 98.19 277 ILE A O 1
ATOM 2063 N N . VAL A 1 278 ? 2.879 27.016 -2.779 1 98.06 278 VAL A N 1
ATOM 2064 C CA . VAL A 1 278 ? 2.252 28.344 -2.75 1 98.06 278 VAL A CA 1
ATOM 2065 C C . VAL A 1 278 ? 0.885 28.281 -3.426 1 98.06 278 VAL A C 1
ATOM 2067 O O . VAL A 1 278 ? -0.102 28.797 -2.895 1 98.06 278 VAL A O 1
ATOM 2070 N N . ASP A 1 279 ? 0.831 27.547 -4.59 1 98.44 279 ASP A N 1
ATOM 2071 C CA . ASP A 1 279 ? -0.428 27.438 -5.32 1 98.44 279 ASP A CA 1
ATOM 2072 C C . ASP A 1 279 ? -1.485 26.719 -4.488 1 98.44 279 ASP A C 1
ATOM 2074 O O . ASP A 1 279 ? -2.648 27.125 -4.461 1 98.44 279 ASP A O 1
ATOM 2078 N N . THR A 1 280 ? -1.075 25.703 -3.822 1 98.69 280 THR A N 1
ATOM 2079 C CA . THR A 1 280 ? -1.996 24.922 -2.992 1 98.69 280 THR A CA 1
ATOM 2080 C C . THR A 1 280 ? -2.506 25.766 -1.825 1 98.69 280 THR A C 1
ATOM 2082 O O . THR A 1 280 ? -3.713 25.828 -1.577 1 98.69 280 THR A O 1
ATOM 2085 N N . LEU A 1 281 ? -1.624 26.453 -1.15 1 98.75 281 LEU A N 1
ATOM 2086 C CA . LEU A 1 281 ? -2.008 27.234 0.019 1 98.75 281 LEU A CA 1
ATOM 2087 C C . LEU A 1 281 ? -2.834 28.453 -0.389 1 98.75 281 LEU A C 1
ATOM 2089 O O . LEU A 1 281 ? -3.744 28.859 0.337 1 98.75 281 LEU A O 1
ATOM 2093 N N . ASP A 1 282 ? -2.547 29 -1.54 1 98.5 282 ASP A N 1
ATOM 2094 C CA . ASP A 1 282 ? -3.342 30.109 -2.055 1 98.5 282 ASP A CA 1
ATOM 2095 C C . ASP A 1 282 ? -4.773 29.672 -2.346 1 98.5 282 ASP A C 1
ATOM 2097 O O . ASP A 1 282 ? -5.727 30.375 -1.992 1 98.5 282 ASP A O 1
ATOM 2101 N N . TYR A 1 283 ? -4.867 28.547 -3.006 1 98.56 283 TYR A N 1
ATOM 2102 C CA . TYR A 1 283 ? -6.176 27.969 -3.301 1 98.56 283 TYR A CA 1
ATOM 2103 C C . TYR A 1 283 ? -6.98 27.766 -2.021 1 98.56 283 TYR A C 1
ATOM 2105 O O . TYR A 1 283 ? -8.133 28.188 -1.928 1 98.56 283 TYR A O 1
ATOM 2113 N N . LEU A 1 284 ? -6.367 27.219 -1.021 1 98.88 284 LEU A N 1
ATOM 2114 C CA . LEU A 1 284 ? -7.039 26.906 0.236 1 98.88 284 LEU A CA 1
ATOM 2115 C C . LEU A 1 284 ? -7.348 28.172 1.019 1 98.88 284 LEU A C 1
ATOM 2117 O O . LEU A 1 284 ? -8.398 28.281 1.659 1 98.88 284 LEU A O 1
ATOM 2121 N N . ALA A 1 285 ? -6.48 29.141 0.969 1 98.81 285 ALA A N 1
ATOM 2122 C CA . ALA A 1 285 ? -6.707 30.422 1.624 1 98.81 285 ALA A CA 1
ATOM 2123 C C . ALA A 1 285 ? -7.926 31.125 1.038 1 98.81 285 ALA A C 1
ATOM 2125 O O . ALA A 1 285 ? -8.711 31.75 1.771 1 98.81 285 ALA A O 1
ATOM 2126 N N . ARG A 1 286 ? -8.07 31.031 -0.231 1 98.56 286 ARG A N 1
ATOM 2127 C CA . ARG A 1 286 ? -9.227 31.641 -0.888 1 98.56 286 ARG A CA 1
ATOM 2128 C C . ARG A 1 286 ? -10.523 30.984 -0.448 1 98.56 286 ARG A C 1
ATOM 2130 O O . ARG A 1 286 ? -11.523 31.656 -0.213 1 98.56 286 ARG A O 1
ATOM 2137 N N . LEU A 1 287 ? -10.484 29.703 -0.328 1 98.69 287 LEU A N 1
ATOM 2138 C CA . LEU A 1 287 ? -11.664 28.984 0.13 1 98.69 287 LEU A CA 1
ATOM 2139 C C . LEU A 1 287 ? -12.016 29.375 1.562 1 98.69 287 LEU A C 1
ATOM 2141 O O . LEU A 1 287 ? -13.195 29.438 1.92 1 98.69 287 LEU A O 1
ATOM 2145 N N . ILE A 1 288 ? -11 29.594 2.365 1 98.62 288 ILE A N 1
ATOM 2146 C CA . ILE A 1 288 ? -11.234 30.047 3.73 1 98.62 288 ILE A CA 1
ATOM 2147 C C . ILE A 1 288 ? -11.82 31.453 3.713 1 98.62 288 ILE A C 1
ATOM 2149 O O . ILE A 1 288 ? -12.797 31.734 4.414 1 98.62 288 ILE A O 1
ATOM 2153 N N . ALA A 1 289 ? -11.281 32.281 2.877 1 98.38 289 ALA A N 1
ATOM 2154 C CA . ALA A 1 289 ? -11.742 33.656 2.777 1 98.38 289 ALA A CA 1
ATOM 2155 C C . ALA A 1 289 ? -13.195 33.719 2.297 1 98.38 289 ALA A C 1
ATOM 2157 O O . ALA A 1 289 ? -13.953 34.594 2.697 1 98.38 289 ALA A O 1
ATOM 2158 N N . GLU A 1 290 ? -13.602 32.75 1.498 1 97.75 290 GLU A N 1
ATOM 2159 C CA . GLU A 1 290 ? -14.953 32.688 0.946 1 97.75 290 GLU A CA 1
ATOM 2160 C C . GLU A 1 290 ? -15.914 32 1.922 1 97.75 290 GLU A C 1
ATOM 2162 O O . GLU A 1 290 ? -17.109 31.938 1.66 1 97.75 290 GLU A O 1
ATOM 2167 N N . GLY A 1 291 ? -15.383 31.5 2.961 1 96.62 291 GLY A N 1
ATOM 2168 C CA . GLY A 1 291 ? -16.203 30.859 3.973 1 96.62 291 GLY A CA 1
ATOM 2169 C C . GLY A 1 291 ? -16.531 29.406 3.639 1 96.62 291 GLY A C 1
ATOM 2170 O O . GLY A 1 291 ? -17.359 28.781 4.309 1 96.62 291 GLY A O 1
ATOM 2171 N N . VAL A 1 292 ? -15.859 28.906 2.65 1 96.88 292 VAL A N 1
ATOM 2172 C CA . VAL A 1 292 ? -16.125 27.531 2.201 1 96.88 292 VAL A CA 1
ATOM 2173 C C . VAL A 1 292 ? -15.414 26.547 3.119 1 96.88 292 VAL A C 1
ATOM 2175 O O . VAL A 1 292 ? -16.016 25.562 3.562 1 96.88 292 VAL A O 1
ATOM 2178 N N . LEU A 1 293 ? -14.164 26.781 3.416 1 97.62 293 LEU A N 1
ATOM 2179 C CA . LEU A 1 293 ? -13.406 25.953 4.348 1 97.62 293 LEU A CA 1
ATOM 2180 C C . LEU A 1 293 ? -13.414 26.562 5.746 1 97.62 293 LEU A C 1
ATOM 2182 O O . LEU A 1 293 ? -13.07 27.734 5.922 1 97.62 293 LEU A O 1
ATOM 2186 N N . HIS A 1 294 ? -13.812 25.734 6.633 1 95.94 294 HIS A N 1
ATOM 2187 C CA . HIS A 1 294 ? -13.953 26.203 8.008 1 95.94 294 HIS A CA 1
ATOM 2188 C C . HIS A 1 294 ? -13.766 25.062 9 1 95.94 294 HIS A C 1
ATOM 2190 O O . HIS A 1 294 ? -14.25 23.953 8.781 1 95.94 294 HIS A O 1
ATOM 2196 N N . ALA A 1 295 ? -13.086 25.344 10.039 1 95.19 295 ALA A N 1
ATOM 2197 C CA . ALA A 1 295 ? -13.023 24.438 11.188 1 95.19 295 ALA A CA 1
ATOM 2198 C C . ALA A 1 295 ? -13.461 25.141 12.469 1 95.19 295 ALA A C 1
ATOM 2200 O O . ALA A 1 295 ? -13.133 26.312 12.68 1 95.19 295 ALA A O 1
ATOM 2201 N N . PRO A 1 296 ? -14.211 24.438 13.297 1 95.31 296 PRO A N 1
ATOM 2202 C CA . PRO A 1 296 ? -14.633 25.062 14.547 1 95.31 296 PRO A CA 1
ATOM 2203 C C . PRO A 1 296 ? -13.461 25.375 15.484 1 95.31 296 PRO A C 1
ATOM 2205 O O . PRO A 1 296 ? -12.5 24.609 15.547 1 95.31 296 PRO A O 1
ATOM 2208 N N . VAL A 1 297 ? -13.578 26.516 16.094 1 96.69 297 VAL A N 1
ATOM 2209 C CA . VAL A 1 297 ? -12.648 26.891 17.156 1 96.69 297 VAL A CA 1
ATOM 2210 C C . VAL A 1 297 ? -13.305 26.656 18.516 1 96.69 297 VAL A C 1
ATOM 2212 O O . VAL A 1 297 ? -14.336 27.266 18.828 1 96.69 297 VAL A O 1
ATOM 2215 N N . GLU A 1 298 ? -12.711 25.766 19.234 1 95.94 298 GLU A N 1
ATOM 2216 C CA . GLU A 1 298 ? -13.219 25.422 20.562 1 95.94 298 GLU A CA 1
ATOM 2217 C C . GLU A 1 298 ? -12.914 26.531 21.578 1 95.94 298 GLU A C 1
ATOM 2219 O O . GLU A 1 298 ? -13.773 26.891 22.375 1 95.94 298 GLU A O 1
ATOM 2224 N N . ALA A 1 299 ? -11.742 27.016 21.531 1 97.19 299 ALA A N 1
ATOM 2225 C CA . ALA A 1 299 ? -11.328 28.031 22.5 1 97.19 299 ALA A CA 1
ATOM 2226 C C . ALA A 1 299 ? -10.062 28.734 22.016 1 97.19 299 ALA A C 1
ATOM 2228 O O . ALA A 1 299 ? -9.297 28.188 21.219 1 97.19 299 ALA A O 1
ATOM 2229 N N . THR A 1 300 ? -9.953 29.953 22.5 1 98.19 300 THR A N 1
ATOM 2230 C CA . THR A 1 300 ? -8.719 30.703 22.344 1 98.19 300 THR A CA 1
ATOM 2231 C C . THR A 1 300 ? -8.133 31.078 23.703 1 98.19 300 THR A C 1
ATOM 2233 O O . THR A 1 300 ? -8.867 31.297 24.656 1 98.19 300 THR A O 1
ATOM 2236 N N . TYR A 1 301 ? -6.832 31.078 23.766 1 98.31 301 TYR A N 1
ATOM 2237 C CA . TYR A 1 301 ? -6.129 31.406 25.016 1 98.31 301 TYR A CA 1
ATOM 2238 C C . TYR A 1 301 ? -5.051 32.438 24.766 1 98.31 301 TYR A C 1
ATOM 2240 O O . TYR A 1 301 ? -4.516 32.562 23.656 1 98.31 301 TYR A O 1
ATOM 2248 N N . HIS A 1 302 ? -4.766 33.188 25.828 1 97.62 302 HIS A N 1
ATOM 2249 C CA . HIS A 1 302 ? -3.531 33.969 25.875 1 97.62 302 HIS A CA 1
ATOM 2250 C C . HIS A 1 302 ? -2.334 33.062 26.203 1 97.62 302 HIS A C 1
ATOM 2252 O O . HIS A 1 302 ? -2.484 32.031 26.844 1 97.62 302 HIS A O 1
ATOM 2258 N N . LEU A 1 303 ? -1.173 33.531 25.812 1 97.12 303 LEU A N 1
ATOM 2259 C CA . LEU A 1 303 ? 0.029 32.719 26.078 1 97.12 303 LEU A CA 1
ATOM 2260 C C . LEU A 1 303 ? 0.213 32.5 27.578 1 97.12 303 LEU A C 1
ATOM 2262 O O . LEU A 1 303 ? 0.732 31.453 27.984 1 97.12 303 LEU A O 1
ATOM 2266 N N . ASP A 1 304 ? -0.265 33.438 28.344 1 96.88 304 ASP A N 1
ATOM 2267 C CA . ASP A 1 304 ? -0.133 33.344 29.797 1 96.88 304 ASP A CA 1
ATOM 2268 C C . ASP A 1 304 ? -0.879 32.125 30.328 1 96.88 304 ASP A C 1
ATOM 2270 O O . ASP A 1 304 ? -0.577 31.625 31.422 1 96.88 304 ASP A O 1
ATOM 2274 N N . ASP A 1 305 ? -1.82 31.656 29.562 1 97.44 305 ASP A N 1
ATOM 2275 C CA . ASP A 1 305 ? -2.658 30.531 29.984 1 97.44 305 ASP A CA 1
ATOM 2276 C C . ASP A 1 305 ? -2.301 29.266 29.203 1 97.44 305 ASP A C 1
ATOM 2278 O O . ASP A 1 305 ? -3.166 28.422 28.953 1 97.44 305 ASP A O 1
ATOM 2282 N N . TYR A 1 306 ? -1.021 29.172 28.797 1 97.62 306 TYR A N 1
ATOM 2283 C CA . TYR A 1 306 ? -0.62 28.094 27.891 1 97.62 306 TYR A CA 1
ATOM 2284 C C . TYR A 1 306 ? -0.844 26.734 28.547 1 97.62 306 TYR A C 1
ATOM 2286 O O . TYR A 1 306 ? -1.19 25.766 27.859 1 97.62 306 TYR A O 1
ATOM 2294 N N . LEU A 1 307 ? -0.721 26.594 29.844 1 97 307 LEU A N 1
ATOM 2295 C CA . LEU A 1 307 ? -0.931 25.312 30.516 1 97 307 LEU A CA 1
ATOM 2296 C C . LEU A 1 307 ? -2.395 24.891 30.438 1 97 307 LEU A C 1
ATOM 2298 O O . LEU A 1 307 ? -2.695 23.719 30.219 1 97 307 LEU A O 1
ATOM 2302 N N . LYS A 1 308 ? -3.254 25.859 30.609 1 96.94 308 LYS A N 1
ATOM 2303 C CA . LYS A 1 308 ? -4.676 25.594 30.438 1 96.94 308 LYS A CA 1
ATOM 2304 C C . LYS A 1 308 ? -4.984 25.188 29 1 96.94 308 LYS A C 1
ATOM 2306 O O . LYS A 1 308 ? -5.781 24.266 28.766 1 96.94 308 LYS A O 1
ATOM 2311 N N . ALA A 1 309 ? -4.359 25.859 28.078 1 97.38 309 ALA A N 1
ATOM 2312 C CA . ALA A 1 309 ? -4.559 25.562 26.672 1 97.38 309 ALA A CA 1
ATOM 2313 C C . ALA A 1 309 ? -4.113 24.141 26.344 1 97.38 309 ALA A C 1
ATOM 2315 O O . ALA A 1 309 ? -4.824 23.406 25.656 1 97.38 309 ALA A O 1
ATOM 2316 N N . PHE A 1 310 ? -2.973 23.75 26.891 1 96.56 310 PHE A N 1
ATOM 2317 C CA . PHE A 1 310 ? -2.453 22.422 26.656 1 96.56 310 PHE A CA 1
ATOM 2318 C C . PHE A 1 310 ? -3.375 21.359 27.25 1 96.56 310 PHE A C 1
ATOM 2320 O O . PHE A 1 310 ? -3.658 20.344 26.609 1 96.56 310 PHE A O 1
ATOM 2327 N N . THR A 1 311 ? -3.846 21.578 28.422 1 95.38 311 THR A N 1
ATOM 2328 C CA . THR A 1 311 ? -4.77 20.656 29.078 1 95.38 311 THR A CA 1
ATOM 2329 C C . THR A 1 311 ? -6.051 20.516 28.266 1 95.38 311 THR A C 1
ATOM 2331 O O . THR A 1 311 ? -6.516 19.406 28.016 1 95.38 311 THR A O 1
ATOM 2334 N N . HIS A 1 312 ? -6.516 21.672 27.859 1 96.19 312 HIS A N 1
ATOM 2335 C CA . HIS A 1 312 ? -7.73 21.672 27.047 1 96.19 312 HIS A CA 1
ATOM 2336 C C . HIS A 1 312 ? -7.52 20.953 25.734 1 96.19 312 HIS A C 1
ATOM 2338 O O . HIS A 1 312 ? -8.375 20.172 25.297 1 96.19 312 HIS A O 1
ATOM 2344 N N . ALA A 1 313 ? -6.387 21.109 25.078 1 94.88 313 ALA A N 1
ATOM 2345 C CA . ALA A 1 313 ? -6.082 20.516 23.781 1 94.88 313 ALA A CA 1
ATOM 2346 C C . ALA A 1 313 ? -5.965 19 23.891 1 94.88 313 ALA A C 1
ATOM 2348 O O . ALA A 1 313 ? -6.125 18.281 22.906 1 94.88 313 ALA A O 1
ATOM 2349 N N . ARG A 1 314 ? -5.723 18.469 25.047 1 91.25 314 ARG A N 1
ATOM 2350 C CA . ARG A 1 314 ? -5.543 17.031 25.266 1 91.25 314 ARG A CA 1
ATOM 2351 C C . ARG A 1 314 ? -6.848 16.375 25.688 1 91.25 314 ARG A C 1
ATOM 2353 O O . ARG A 1 314 ? -6.926 15.148 25.797 1 91.25 314 ARG A O 1
ATOM 2360 N N . THR A 1 315 ? -7.801 17.219 25.938 1 87.19 315 THR A N 1
ATOM 2361 C CA . THR A 1 315 ? -9.078 16.672 26.391 1 87.19 315 THR A CA 1
ATOM 2362 C C . THR A 1 315 ? -9.836 16.031 25.219 1 87.19 315 THR A C 1
ATOM 2364 O O . THR A 1 315 ? -9.797 16.547 24.109 1 87.19 315 THR A O 1
ATOM 2367 N N . ALA A 1 316 ? -10.516 14.914 25.594 1 73.19 316 ALA A N 1
ATOM 2368 C CA . ALA A 1 316 ? -11.352 14.258 24.594 1 73.19 316 ALA A CA 1
ATOM 2369 C C . ALA A 1 316 ? -12.648 15.031 24.375 1 73.19 316 ALA A C 1
ATOM 2371 O O . ALA A 1 316 ? -13.016 15.891 25.188 1 73.19 316 ALA A O 1
ATOM 2372 N N . LYS A 1 317 ? -13.344 14.852 23.328 1 74 317 LYS A N 1
ATOM 2373 C CA . LYS A 1 317 ? -14.672 15.367 23 1 74 317 LYS A CA 1
ATOM 2374 C C . LYS A 1 317 ? -14.633 16.875 22.75 1 74 317 LYS A C 1
ATOM 2376 O O . LYS A 1 317 ? -15.547 17.594 23.141 1 74 317 LYS A O 1
ATOM 2381 N N . ARG A 1 318 ? -13.445 17.312 22.25 1 80.5 318 ARG A N 1
ATOM 2382 C CA . ARG A 1 318 ? -13.414 18.703 21.828 1 80.5 318 ARG A CA 1
ATOM 2383 C C . ARG A 1 318 ? -14.234 18.906 20.547 1 80.5 318 ARG A C 1
ATOM 2385 O O . ARG A 1 318 ? -14.234 18.031 19.672 1 80.5 318 ARG A O 1
ATOM 2392 N N . GLY A 1 319 ? -14.875 20.031 20.562 1 82.31 319 GLY A N 1
ATOM 2393 C CA . GLY A 1 319 ? -15.688 20.328 19.391 1 82.31 319 GLY A CA 1
ATOM 2394 C C . GLY A 1 319 ? -14.922 21.078 18.312 1 82.31 319 GLY A C 1
ATOM 2395 O O . GLY A 1 319 ? -15.461 21.328 17.234 1 82.31 319 GLY A O 1
ATOM 2396 N N . GLY A 1 320 ? -13.641 21.484 18.672 1 93.25 320 GLY A N 1
ATOM 2397 C CA . GLY A 1 320 ? -12.898 22.281 17.703 1 93.25 320 GLY A CA 1
ATOM 2398 C C . GLY A 1 320 ? -11.445 22.484 18.094 1 93.25 320 GLY A C 1
ATOM 2399 O O . GLY A 1 320 ? -10.945 21.812 19 1 93.25 320 GLY A O 1
ATOM 2400 N N . LYS A 1 321 ? -10.805 23.344 17.438 1 96.75 321 LYS A N 1
ATOM 2401 C CA . LYS A 1 321 ? -9.375 23.625 17.594 1 96.75 321 LYS A CA 1
ATOM 2402 C C . LYS A 1 321 ? -9.133 24.594 18.75 1 96.75 321 LYS A C 1
ATOM 2404 O O . LYS A 1 321 ? -9.992 25.422 19.062 1 96.75 321 LYS A O 1
ATOM 2409 N N . ILE A 1 322 ? -8.008 24.438 19.391 1 97.88 322 ILE A N 1
ATOM 2410 C CA . ILE A 1 322 ? -7.543 25.375 20.406 1 97.88 322 ILE A CA 1
ATOM 2411 C C . ILE A 1 322 ? -6.438 26.266 19.828 1 97.88 322 ILE A C 1
ATOM 2413 O O . ILE A 1 322 ? -5.504 25.766 19.203 1 97.88 322 ILE A O 1
ATOM 2417 N N . LEU A 1 323 ? -6.578 27.578 20 1 98.62 323 LEU A N 1
ATOM 2418 C CA . LEU A 1 323 ? -5.621 28.516 19.422 1 98.62 323 LEU A CA 1
ATOM 2419 C C . LEU A 1 323 ? -5.066 29.453 20.5 1 98.62 323 LEU A C 1
ATOM 2421 O O . LEU A 1 323 ? -5.699 29.641 21.531 1 98.62 323 LEU A O 1
ATOM 2425 N N . PHE A 1 324 ? -3.865 29.922 20.281 1 98.62 324 PHE A N 1
ATOM 2426 C CA . PHE A 1 324 ? -3.408 31.141 20.938 1 98.62 324 PHE A CA 1
ATOM 2427 C C . PHE A 1 324 ? -3.762 32.375 20.109 1 98.62 324 PHE A C 1
ATOM 2429 O O . PHE A 1 324 ? -3.652 32.344 18.891 1 98.62 324 PHE A O 1
ATOM 2436 N N . THR A 1 325 ? -4.164 33.406 20.812 1 98.31 325 THR A N 1
ATOM 2437 C CA . THR A 1 325 ? -4.359 34.719 20.188 1 98.31 325 THR A CA 1
ATOM 2438 C C . THR A 1 325 ? -3.48 35.75 20.844 1 98.31 325 THR A C 1
ATOM 2440 O O . THR A 1 325 ? -3.221 35.688 22.047 1 98.31 325 THR A O 1
ATOM 2443 N N . PHE A 1 326 ? -2.932 36.719 20.078 1 95.31 326 PHE A N 1
ATOM 2444 C CA . PHE A 1 326 ? -1.917 37.625 20.578 1 95.31 326 PHE A CA 1
ATOM 2445 C C . PHE A 1 326 ? -2.418 39.062 20.531 1 95.31 326 PHE A C 1
ATOM 2447 O O . PHE A 1 326 ? -1.694 40 20.906 1 95.31 326 PHE A O 1
ATOM 2454 N N . GLU A 1 327 ? -3.68 39.438 20.328 1 77.94 327 GLU A N 1
ATOM 2455 C CA . GLU A 1 327 ? -4.18 40.812 20.406 1 77.94 327 GLU A CA 1
ATOM 2456 C C . GLU A 1 327 ? -4.031 41.375 21.812 1 77.94 327 GLU A C 1
ATOM 2458 O O . GLU A 1 327 ? -4.062 40.625 22.797 1 77.94 327 GLU A O 1
ATOM 2463 N N . MET B 1 1 ? -8.992 -44.219 -17.047 1 94.25 1 MET B N 1
ATOM 2464 C CA . MET B 1 1 ? -7.758 -43.469 -16.875 1 94.25 1 MET B CA 1
ATOM 2465 C C . MET B 1 1 ? -7.539 -43.094 -15.414 1 94.25 1 MET B C 1
ATOM 2467 O O . MET B 1 1 ? -8.492 -43.062 -14.633 1 94.25 1 MET B O 1
ATOM 2471 N N . LYS B 1 2 ? -6.309 -42.812 -15.07 1 96.94 2 LYS B N 1
ATOM 2472 C CA . LYS B 1 2 ? -5.961 -42.5 -13.688 1 96.94 2 LYS B CA 1
ATOM 2473 C C . LYS B 1 2 ? -6.012 -41 -13.43 1 96.94 2 LYS B C 1
ATOM 2475 O O . LYS B 1 2 ? -5.59 -40.219 -14.273 1 96.94 2 LYS B O 1
ATOM 2480 N N . GLN B 1 3 ? -6.59 -40.688 -12.312 1 97.12 3 GLN B N 1
ATOM 2481 C CA . GLN B 1 3 ? -6.586 -39.281 -11.875 1 97.12 3 GLN B CA 1
ATOM 2482 C C . GLN B 1 3 ? -6.676 -39.188 -10.352 1 97.12 3 GLN B C 1
ATOM 2484 O O . GLN B 1 3 ? -7.145 -40.125 -9.695 1 97.12 3 GLN B O 1
ATOM 2489 N N . LEU B 1 4 ? -6.219 -38.125 -9.828 1 97.75 4 LEU B N 1
ATOM 2490 C CA . LEU B 1 4 ? -6.344 -37.844 -8.398 1 97.75 4 LEU B CA 1
ATOM 2491 C C . LEU B 1 4 ? -7.598 -37.031 -8.117 1 97.75 4 LEU B C 1
ATOM 2493 O O . LEU B 1 4 ? -7.848 -36 -8.773 1 97.75 4 LEU B O 1
ATOM 2497 N N . ILE B 1 5 ? -8.344 -37.469 -7.105 1 97.19 5 ILE B N 1
ATOM 2498 C CA . ILE B 1 5 ? -9.602 -36.844 -6.73 1 97.19 5 ILE B CA 1
ATOM 2499 C C . ILE B 1 5 ? -9.562 -36.438 -5.258 1 97.19 5 ILE B C 1
ATOM 2501 O O . ILE B 1 5 ? -9.148 -37.219 -4.402 1 97.19 5 ILE B O 1
ATOM 2505 N N . LEU B 1 6 ? -9.906 -35.219 -5.031 1 97.31 6 LEU B N 1
ATOM 2506 C CA . LEU B 1 6 ? -10.094 -34.719 -3.67 1 97.31 6 LEU B CA 1
ATOM 2507 C C . LEU B 1 6 ? -11.508 -35 -3.176 1 97.31 6 LEU B C 1
ATOM 2509 O O . LEU B 1 6 ? -12.492 -34.594 -3.809 1 97.31 6 LEU B O 1
ATOM 2513 N N . THR B 1 7 ? -11.633 -35.625 -2.039 1 96.31 7 THR B N 1
ATOM 2514 C CA . THR B 1 7 ? -12.953 -36.031 -1.573 1 96.31 7 THR B CA 1
ATOM 2515 C C . THR B 1 7 ? -13.391 -35.219 -0.364 1 96.31 7 THR B C 1
ATOM 2517 O O . THR B 1 7 ? -14.578 -35.125 -0.064 1 96.31 7 THR B O 1
ATOM 2520 N N . LYS B 1 8 ? -12.5 -34.719 0.302 1 96.31 8 LYS B N 1
ATOM 2521 C CA . LYS B 1 8 ? -12.688 -33.812 1.427 1 96.31 8 LYS B CA 1
ATOM 2522 C C . LYS B 1 8 ? -11.445 -32.938 1.653 1 96.31 8 LYS B C 1
ATOM 2524 O O . LYS B 1 8 ? -10.359 -33.281 1.148 1 96.31 8 LYS B O 1
ATOM 2529 N N . PHE B 1 9 ? -11.641 -31.906 2.34 1 95.94 9 PHE B N 1
ATOM 2530 C CA . PHE B 1 9 ? -10.484 -31.078 2.635 1 95.94 9 PHE B CA 1
ATOM 2531 C C . PHE B 1 9 ? -9.727 -31.609 3.844 1 95.94 9 PHE B C 1
ATOM 2533 O O . PHE B 1 9 ? -10.328 -32.188 4.758 1 95.94 9 PHE B O 1
ATOM 2540 N N . GLY B 1 10 ? -8.43 -31.453 3.879 1 94.62 10 GLY B N 1
ATOM 2541 C CA . GLY B 1 10 ? -7.582 -31.953 4.953 1 94.62 10 GLY B CA 1
ATOM 2542 C C . GLY B 1 10 ? -6.188 -32.312 4.488 1 94.62 10 GLY B C 1
ATOM 2543 O O . GLY B 1 10 ? -5.707 -31.812 3.475 1 94.62 10 GLY B O 1
ATOM 2544 N N . ASP B 1 11 ? -5.539 -33.188 5.219 1 93.5 11 ASP B N 1
ATOM 2545 C CA . ASP B 1 11 ? -4.211 -33.656 4.848 1 93.5 11 ASP B CA 1
ATOM 2546 C C . ASP B 1 11 ? -4.27 -34.531 3.594 1 93.5 11 ASP B C 1
ATOM 2548 O O . ASP B 1 11 ? -5.148 -35.375 3.467 1 93.5 11 ASP B O 1
ATOM 2552 N N . PRO B 1 12 ? -3.381 -34.25 2.715 1 90.12 12 PRO B N 1
ATOM 2553 C CA . PRO B 1 12 ? -3.436 -34.938 1.421 1 90.12 12 PRO B CA 1
ATOM 2554 C C . PRO B 1 12 ? -3.561 -36.469 1.56 1 90.12 12 PRO B C 1
ATOM 2556 O O . PRO B 1 12 ? -4.285 -37.094 0.79 1 90.12 12 PRO B O 1
ATOM 2559 N N . GLU B 1 13 ? -2.932 -37.062 2.49 1 89.12 13 GLU B N 1
ATOM 2560 C CA . GLU B 1 13 ? -2.932 -38.5 2.682 1 89.12 13 GLU B CA 1
ATOM 2561 C C . GLU B 1 13 ? -4.34 -39.031 2.965 1 89.12 13 GLU B C 1
ATOM 2563 O O . GLU B 1 13 ? -4.664 -40.156 2.623 1 89.12 13 GLU B O 1
ATOM 2568 N N . ASP B 1 14 ? -5.137 -38.156 3.537 1 91.81 14 ASP B N 1
ATOM 2569 C CA . ASP B 1 14 ? -6.469 -38.562 3.961 1 91.81 14 ASP B CA 1
ATOM 2570 C C . ASP B 1 14 ? -7.535 -38.094 2.973 1 91.81 14 ASP B C 1
ATOM 2572 O O . ASP B 1 14 ? -8.695 -38.5 3.064 1 91.81 14 ASP B O 1
ATOM 2576 N N . THR B 1 15 ? -7.184 -37.312 2.066 1 94.31 15 THR B N 1
ATOM 2577 C CA . THR B 1 15 ? -8.234 -36.562 1.371 1 94.31 15 THR B CA 1
ATOM 2578 C C . THR B 1 15 ? -8.156 -36.812 -0.134 1 94.31 15 THR B C 1
ATOM 2580 O O . THR B 1 15 ? -9.141 -36.625 -0.849 1 94.31 15 THR B O 1
ATOM 2583 N N . VAL B 1 16 ? -6.984 -37.188 -0.655 1 97.31 16 VAL B N 1
ATOM 2584 C CA . VAL B 1 16 ? -6.793 -37.406 -2.088 1 97.31 16 VAL B CA 1
ATOM 2585 C C . VAL B 1 16 ? -6.766 -38.906 -2.4 1 97.31 16 VAL B C 1
ATOM 2587 O O . VAL B 1 16 ? -6.152 -39.688 -1.672 1 97.31 16 VAL B O 1
ATOM 2590 N N . ARG B 1 17 ? -7.453 -39.25 -3.451 1 96.81 17 ARG B N 1
ATOM 2591 C CA . ARG B 1 17 ? -7.496 -40.656 -3.861 1 96.81 17 ARG B CA 1
ATOM 2592 C C . ARG B 1 17 ? -7.141 -40.812 -5.336 1 96.81 17 ARG B C 1
ATOM 2594 O O . ARG B 1 17 ? -7.547 -39.969 -6.164 1 96.81 17 ARG B O 1
ATOM 2601 N N . LEU B 1 18 ? -6.367 -41.812 -5.602 1 97.5 18 LEU B N 1
ATOM 2602 C CA . LEU B 1 18 ? -6.141 -42.25 -6.98 1 97.5 18 LEU B CA 1
ATOM 2603 C C . LEU B 1 18 ? -7.293 -43.094 -7.48 1 97.5 18 LEU B C 1
ATOM 2605 O O . LEU B 1 18 ? -7.613 -44.125 -6.875 1 97.5 18 LEU B O 1
ATOM 2609 N N . VAL B 1 19 ? -7.875 -42.719 -8.555 1 96.75 19 VAL B N 1
ATOM 2610 C CA . VAL B 1 19 ? -9.016 -43.469 -9.062 1 96.75 19 VAL B CA 1
ATOM 2611 C C . VAL B 1 19 ? -8.812 -43.781 -10.547 1 96.75 19 VAL B C 1
ATOM 2613 O O . VAL B 1 19 ? -8.07 -43.062 -11.234 1 96.75 19 VAL B O 1
ATOM 2616 N N . ASP B 1 20 ? -9.422 -44.812 -10.945 1 96.31 20 ASP B N 1
ATOM 2617 C CA . ASP B 1 20 ? -9.547 -45.156 -12.367 1 96.31 20 ASP B CA 1
ATOM 2618 C C . ASP B 1 20 ? -10.93 -44.781 -12.898 1 96.31 20 ASP B C 1
ATOM 2620 O O . ASP B 1 20 ? -11.945 -45.281 -12.391 1 96.31 20 ASP B O 1
ATOM 2624 N N . THR B 1 21 ? -10.906 -43.969 -13.812 1 93.88 21 THR B N 1
ATOM 2625 C CA . THR B 1 21 ? -12.18 -43.531 -14.391 1 93.88 21 THR B CA 1
ATOM 2626 C C . THR B 1 21 ? -12.219 -43.812 -15.891 1 93.88 21 THR B C 1
ATOM 2628 O O . THR B 1 21 ? -11.172 -44.031 -16.516 1 93.88 21 THR B O 1
ATOM 2631 N N . PRO B 1 22 ? -13.453 -43.875 -16.406 1 94.25 22 PRO B N 1
ATOM 2632 C CA . PRO B 1 22 ? -13.523 -43.969 -17.859 1 94.25 22 PRO B CA 1
ATOM 2633 C C . PRO B 1 22 ? -12.875 -42.781 -18.562 1 94.25 22 PRO B C 1
ATOM 2635 O O . PRO B 1 22 ? -12.797 -41.688 -17.984 1 94.25 22 PRO B O 1
ATOM 2638 N N . GLU B 1 23 ? -12.391 -43.031 -19.688 1 93.69 23 GLU B N 1
ATOM 2639 C CA . GLU B 1 23 ? -11.812 -41.938 -20.453 1 93.69 23 GLU B CA 1
ATOM 2640 C C . GLU B 1 23 ? -12.844 -40.844 -20.719 1 93.69 23 GLU B C 1
ATOM 2642 O O . GLU B 1 23 ? -13.953 -41.156 -21.172 1 93.69 23 GLU B O 1
ATOM 2647 N N . PRO B 1 24 ? -12.469 -39.688 -20.469 1 94.38 24 PRO B N 1
ATOM 2648 C CA . PRO B 1 24 ? -13.43 -38.625 -20.703 1 94.38 24 PRO B CA 1
ATOM 2649 C C . PRO B 1 24 ? -13.562 -38.25 -22.172 1 94.38 24 PRO B C 1
ATOM 2651 O O . PRO B 1 24 ? -12.641 -38.5 -22.969 1 94.38 24 PRO B O 1
ATOM 2654 N N . VAL B 1 25 ? -14.695 -37.719 -22.516 1 95.31 25 VAL B N 1
ATOM 2655 C CA . VAL B 1 25 ? -14.984 -37.281 -23.875 1 95.31 25 VAL B CA 1
ATOM 2656 C C . VAL B 1 25 ? -15.148 -35.75 -23.906 1 95.31 25 VAL B C 1
ATOM 2658 O O . VAL B 1 25 ? -15.805 -35.188 -23.031 1 95.31 25 VAL B O 1
ATOM 2661 N N . ALA B 1 26 ? -14.539 -35.156 -24.938 1 97.38 26 ALA B N 1
ATOM 2662 C CA . ALA B 1 26 ? -14.664 -33.719 -25.078 1 97.38 26 ALA B CA 1
ATOM 2663 C C . ALA B 1 26 ? -16.031 -33.344 -25.641 1 97.38 26 ALA B C 1
ATOM 2665 O O . ALA B 1 26 ? -16.328 -33.594 -26.812 1 97.38 26 ALA B O 1
ATOM 2666 N N . GLY B 1 27 ? -16.844 -32.75 -24.781 1 97.06 27 GLY B N 1
ATOM 2667 C CA . GLY B 1 27 ? -18.125 -32.219 -25.266 1 97.06 27 GLY B CA 1
ATOM 2668 C C . GLY B 1 27 ? -17.984 -30.922 -26.016 1 97.06 27 GLY B C 1
ATOM 2669 O O . GLY B 1 27 ? -16.875 -30.516 -26.375 1 97.06 27 GLY B O 1
ATOM 2670 N N . PRO B 1 28 ? -19.141 -30.281 -26.281 1 97.69 28 PRO B N 1
ATOM 2671 C CA . PRO B 1 28 ? -19.125 -29.016 -27.016 1 97.69 28 PRO B CA 1
ATOM 2672 C C . PRO B 1 28 ? -18.25 -27.953 -26.359 1 97.69 28 PRO B C 1
ATOM 2674 O O . PRO B 1 28 ? -18.359 -27.719 -25.141 1 97.69 28 PRO B O 1
ATOM 2677 N N . GLY B 1 29 ? -17.391 -27.375 -27.203 1 98.06 29 GLY B N 1
ATOM 2678 C CA . GLY B 1 29 ? -16.547 -26.281 -26.734 1 98.06 29 GLY B CA 1
ATOM 2679 C C . GLY B 1 29 ? -15.383 -26.75 -25.891 1 98.06 29 GLY B C 1
ATOM 2680 O O . GLY B 1 29 ? -14.648 -25.938 -25.328 1 98.06 29 GLY B O 1
ATOM 2681 N N . LYS B 1 30 ? -15.148 -28.062 -25.891 1 98.38 30 LYS B N 1
ATOM 2682 C CA . LYS B 1 30 ? -14.133 -28.594 -24.984 1 98.38 30 LYS B CA 1
ATOM 2683 C C . LYS B 1 30 ? -13.062 -29.359 -25.766 1 98.38 30 LYS B C 1
ATOM 2685 O O . LYS B 1 30 ? -13.25 -29.688 -26.938 1 98.38 30 LYS B O 1
ATOM 2690 N N . VAL B 1 31 ? -11.93 -29.594 -25.156 1 98.5 31 VAL B N 1
ATOM 2691 C CA . VAL B 1 31 ? -10.82 -30.359 -25.703 1 98.5 31 VAL B CA 1
ATOM 2692 C C . VAL B 1 31 ? -10.391 -31.438 -24.719 1 98.5 31 VAL B C 1
ATOM 2694 O O . VAL B 1 31 ? -10.508 -31.266 -23.5 1 98.5 31 VAL B O 1
ATOM 2697 N N . LEU B 1 32 ? -9.961 -32.5 -25.266 1 98.5 32 LEU B N 1
ATOM 2698 C CA . LEU B 1 32 ? -9.32 -33.562 -24.484 1 98.5 32 LEU B CA 1
ATOM 2699 C C . LEU B 1 32 ? -7.801 -33.5 -24.609 1 98.5 32 LEU B C 1
ATOM 2701 O O . LEU B 1 32 ? -7.258 -33.562 -25.719 1 98.5 32 LEU B O 1
ATOM 2705 N N . VAL B 1 33 ? -7.172 -33.281 -23.516 1 98.5 33 VAL B N 1
ATOM 2706 C CA . VAL B 1 33 ? -5.719 -33.156 -23.5 1 98.5 33 VAL B CA 1
ATOM 2707 C C . VAL B 1 33 ? -5.082 -34.344 -22.828 1 98.5 33 VAL B C 1
ATOM 2709 O O . VAL B 1 33 ? -5.418 -34.688 -21.672 1 98.5 33 VAL B O 1
ATOM 2712 N N . ARG B 1 34 ? -4.207 -35.031 -23.484 1 98.5 34 ARG B N 1
ATOM 2713 C CA . ARG B 1 34 ? -3.348 -36.031 -22.859 1 98.5 34 ARG B CA 1
ATOM 2714 C C . ARG B 1 34 ? -2.145 -35.375 -22.188 1 98.5 34 ARG B C 1
ATOM 2716 O O . ARG B 1 34 ? -1.235 -34.906 -22.859 1 98.5 34 ARG B O 1
ATOM 2723 N N . LEU B 1 35 ? -2.131 -35.438 -20.891 1 98.5 35 LEU B N 1
ATOM 2724 C CA . LEU B 1 35 ? -1.127 -34.688 -20.141 1 98.5 35 LEU B CA 1
ATOM 2725 C C . LEU B 1 35 ? 0.235 -35.344 -20.234 1 98.5 35 LEU B C 1
ATOM 2727 O O . LEU B 1 35 ? 0.319 -36.594 -20.234 1 98.5 35 LEU B O 1
ATOM 2731 N N . GLU B 1 36 ? 1.242 -34.531 -20.312 1 98.62 36 GLU B N 1
ATOM 2732 C CA . GLU B 1 36 ? 2.627 -35 -20.312 1 98.62 36 GLU B CA 1
ATOM 2733 C C . GLU B 1 36 ? 3.266 -34.781 -18.938 1 98.62 36 GLU B C 1
ATOM 2735 O O . GLU B 1 36 ? 4.012 -35.625 -18.453 1 98.62 36 GLU B O 1
ATOM 2740 N N . ALA B 1 37 ? 2.996 -33.719 -18.328 1 98.69 37 ALA B N 1
ATOM 2741 C CA . ALA B 1 37 ? 3.514 -33.375 -17 1 98.69 37 ALA B CA 1
ATOM 2742 C C . ALA B 1 37 ? 2.619 -32.344 -16.312 1 98.69 37 ALA B C 1
ATOM 2744 O O . ALA B 1 37 ? 1.893 -31.609 -16.969 1 98.69 37 ALA B O 1
ATOM 2745 N N . ALA B 1 38 ? 2.604 -32.312 -15.008 1 98.69 38 ALA B N 1
ATOM 2746 C CA . ALA B 1 38 ? 1.855 -31.375 -14.172 1 98.69 38 ALA B CA 1
ATOM 2747 C C . ALA B 1 38 ? 2.605 -31.078 -12.875 1 98.69 38 ALA B C 1
ATOM 2749 O O . ALA B 1 38 ? 3.15 -31.984 -12.242 1 98.69 38 ALA B O 1
ATOM 2750 N N . ALA B 1 39 ? 2.615 -29.875 -12.516 1 98.19 39 ALA B N 1
ATOM 2751 C CA . ALA B 1 39 ? 3.414 -29.453 -11.367 1 98.19 39 ALA B CA 1
ATOM 2752 C C . ALA B 1 39 ? 2.596 -29.516 -10.078 1 98.19 39 ALA B C 1
ATOM 2754 O O . ALA B 1 39 ? 1.364 -29.469 -10.117 1 98.19 39 ALA B O 1
ATOM 2755 N N . ILE B 1 40 ? 3.293 -29.688 -8.961 1 97.12 40 ILE B N 1
ATOM 2756 C CA . ILE B 1 40 ? 2.73 -29.484 -7.625 1 97.12 40 ILE B CA 1
ATOM 2757 C C . ILE B 1 40 ? 3.193 -28.141 -7.059 1 97.12 40 ILE B C 1
ATOM 2759 O O . ILE B 1 40 ? 4.391 -27.938 -6.836 1 97.12 40 ILE B O 1
ATOM 2763 N N . ASN B 1 41 ? 2.271 -27.234 -6.879 1 95.69 41 ASN B N 1
ATOM 2764 C CA . ASN B 1 41 ? 2.576 -25.938 -6.297 1 95.69 41 ASN B CA 1
ATOM 2765 C C . ASN B 1 41 ? 2.154 -25.859 -4.832 1 95.69 41 ASN B C 1
ATOM 2767 O O . ASN B 1 41 ? 1.254 -26.578 -4.402 1 95.69 41 ASN B O 1
ATOM 2771 N N . PRO B 1 42 ? 2.799 -24.922 -4.074 1 92.69 42 PRO B N 1
ATOM 2772 C CA . PRO B 1 42 ? 2.328 -24.703 -2.705 1 92.69 42 PRO B CA 1
ATOM 2773 C C . PRO B 1 42 ? 0.84 -24.375 -2.639 1 92.69 42 PRO B C 1
ATOM 2775 O O . PRO B 1 42 ? 0.148 -24.797 -1.711 1 92.69 42 PRO B O 1
ATOM 2778 N N . SER B 1 43 ? 0.357 -23.672 -3.607 1 92.88 43 SER B N 1
ATOM 2779 C CA . SER B 1 43 ? -1.059 -23.312 -3.658 1 92.88 43 SER B CA 1
ATOM 2780 C C . SER B 1 43 ? -1.933 -24.562 -3.777 1 92.88 43 SER B C 1
ATOM 2782 O O . SER B 1 43 ? -3.031 -24.609 -3.223 1 92.88 43 SER B O 1
ATOM 2784 N N . ASP B 1 44 ? -1.465 -25.578 -4.461 1 95.06 44 ASP B N 1
ATOM 2785 C CA . ASP B 1 44 ? -2.201 -26.828 -4.566 1 95.06 44 ASP B CA 1
ATOM 2786 C C . ASP B 1 44 ? -2.348 -27.5 -3.201 1 95.06 44 ASP B C 1
ATOM 2788 O O . ASP B 1 44 ? -3.434 -27.969 -2.846 1 95.06 44 ASP B O 1
ATOM 2792 N N . LEU B 1 45 ? -1.297 -27.547 -2.555 1 93.5 45 LEU B N 1
ATOM 2793 C CA . LEU B 1 45 ? -1.287 -28.219 -1.265 1 93.5 45 LEU B CA 1
ATOM 2794 C C . LEU B 1 45 ? -2.148 -27.469 -0.251 1 93.5 45 LEU B C 1
ATOM 2796 O O . LEU B 1 45 ? -2.811 -28.094 0.583 1 93.5 45 LEU B O 1
ATOM 2800 N N . LEU B 1 46 ? -2.121 -26.156 -0.354 1 92.19 46 LEU B N 1
ATOM 2801 C CA . LEU B 1 46 ? -3.008 -25.359 0.49 1 92.19 46 LEU B CA 1
ATOM 2802 C C . LEU B 1 46 ? -4.469 -25.609 0.136 1 92.19 46 LEU B C 1
ATOM 2804 O O . LEU B 1 46 ? -5.324 -25.688 1.022 1 92.19 46 LEU B O 1
ATOM 2808 N N . LEU B 1 47 ? -4.723 -25.719 -1.11 1 93.56 47 LEU B N 1
ATOM 2809 C CA . LEU B 1 47 ? -6.082 -26 -1.568 1 93.56 47 LEU B CA 1
ATOM 2810 C C . LEU B 1 47 ? -6.586 -27.328 -1.021 1 93.56 47 LEU B C 1
ATOM 2812 O O . LEU B 1 47 ? -7.727 -27.422 -0.568 1 93.56 47 LEU B O 1
ATOM 2816 N N . LEU B 1 48 ? -5.754 -28.344 -0.982 1 95.31 48 LEU B N 1
ATOM 2817 C CA . LEU B 1 48 ? -6.145 -29.641 -0.465 1 95.31 48 LEU B CA 1
ATOM 2818 C C . LEU B 1 48 ? -6.578 -29.547 0.994 1 95.31 48 LEU B C 1
ATOM 2820 O O . LEU B 1 48 ? -7.469 -30.281 1.434 1 95.31 48 LEU B O 1
ATOM 2824 N N . LYS B 1 49 ? -6.004 -28.609 1.66 1 94.12 49 LYS B N 1
ATOM 2825 C CA . LYS B 1 49 ? -6.27 -28.453 3.086 1 94.12 49 LYS B CA 1
ATOM 2826 C C . LYS B 1 49 ? -7.449 -27.516 3.322 1 94.12 49 LYS B C 1
ATOM 2828 O O . LYS B 1 49 ? -7.852 -27.281 4.465 1 94.12 49 LYS B O 1
ATOM 2833 N N . GLY B 1 50 ? -7.953 -26.922 2.299 1 92.38 50 GLY B N 1
ATOM 2834 C CA . GLY B 1 50 ? -9.039 -25.953 2.43 1 92.38 50 GLY B CA 1
ATOM 2835 C C . GLY B 1 50 ? -8.578 -24.594 2.895 1 92.38 50 GLY B C 1
ATOM 2836 O O . GLY B 1 50 ? -9.352 -23.844 3.486 1 92.38 50 GLY B O 1
ATOM 2837 N N . LYS B 1 51 ? -7.367 -24.266 2.676 1 88.44 51 LYS B N 1
ATOM 2838 C CA . LYS B 1 51 ? -6.773 -23.031 3.191 1 88.44 51 LYS B CA 1
ATOM 2839 C C . LYS B 1 51 ? -6.363 -22.109 2.055 1 88.44 51 LYS B C 1
ATOM 2841 O O . LYS B 1 51 ? -5.52 -21.219 2.238 1 88.44 51 LYS B O 1
ATOM 2846 N N . TYR B 1 52 ? -6.883 -22.359 0.894 1 89.38 52 TYR B N 1
ATOM 2847 C CA . TYR B 1 52 ? -6.605 -21.516 -0.265 1 89.38 52 TYR B CA 1
ATOM 2848 C C . TYR B 1 52 ? -7.805 -20.625 -0.596 1 89.38 52 TYR B C 1
ATOM 2850 O O . TYR B 1 52 ? -8.891 -20.812 -0.037 1 89.38 52 TYR B O 1
ATOM 2858 N N . LEU B 1 53 ? -7.617 -19.688 -1.407 1 86.12 53 LEU B N 1
ATOM 2859 C CA . LEU B 1 53 ? -8.648 -18.703 -1.718 1 86.12 53 LEU B CA 1
ATOM 2860 C C . LEU B 1 53 ? -9.766 -19.312 -2.547 1 86.12 53 LEU B C 1
ATOM 2862 O O . LEU B 1 53 ? -10.898 -18.844 -2.529 1 86.12 53 LEU B O 1
ATOM 2866 N N . VAL B 1 54 ? -9.43 -20.375 -3.252 1 87.88 54 VAL B N 1
ATOM 2867 C CA . VAL B 1 54 ? -10.406 -21.078 -4.07 1 87.88 54 VAL B CA 1
ATOM 2868 C C . VAL B 1 54 ? -10.719 -22.438 -3.445 1 87.88 54 VAL B C 1
ATOM 2870 O O . VAL B 1 54 ? -9.82 -23.125 -2.965 1 87.88 54 VAL B O 1
ATOM 2873 N N . HIS B 1 55 ? -12.039 -22.797 -3.496 1 89.38 55 HIS B N 1
ATOM 2874 C CA . HIS B 1 55 ? -12.5 -24.094 -3.01 1 89.38 55 HIS B CA 1
ATOM 2875 C C . HIS B 1 55 ? -13.359 -24.797 -4.055 1 89.38 55 HIS B C 1
ATOM 2877 O O . HIS B 1 55 ? -14.492 -24.375 -4.32 1 89.38 55 HIS B O 1
ATOM 2883 N N . PRO B 1 56 ? -12.797 -25.875 -4.555 1 91.25 56 PRO B N 1
ATOM 2884 C CA . PRO B 1 56 ? -13.617 -26.609 -5.52 1 91.25 56 PRO B CA 1
ATOM 2885 C C . PRO B 1 56 ? -14.781 -27.359 -4.867 1 91.25 56 PRO B C 1
ATOM 2887 O O . PRO B 1 56 ? -14.734 -27.656 -3.67 1 91.25 56 PRO B O 1
ATOM 2890 N N . GLU B 1 57 ? -15.781 -27.562 -5.664 1 92.06 57 GLU B N 1
ATOM 2891 C CA . GLU B 1 57 ? -16.859 -28.438 -5.215 1 92.06 57 GLU B CA 1
ATOM 2892 C C . GLU B 1 57 ? -16.406 -29.906 -5.188 1 92.06 57 GLU B C 1
ATOM 2894 O O . GLU B 1 57 ? -15.93 -30.422 -6.191 1 92.06 57 GLU B O 1
ATOM 2899 N N . LEU B 1 58 ? -16.672 -30.594 -4.129 1 93.62 58 LEU B N 1
ATOM 2900 C CA . LEU B 1 58 ? -16.156 -31.938 -3.949 1 93.62 58 LEU B CA 1
ATOM 2901 C C . LEU B 1 58 ? -17.203 -32.969 -4.34 1 93.62 58 LEU B C 1
ATOM 2903 O O . LEU B 1 58 ? -18.406 -32.75 -4.191 1 93.62 58 LEU B O 1
ATOM 2907 N N . PRO B 1 59 ? -16.797 -34.188 -4.777 1 95.25 59 PRO B N 1
ATOM 2908 C CA . PRO B 1 59 ? -15.422 -34.562 -5.125 1 95.25 59 PRO B CA 1
ATOM 2909 C C . PRO B 1 59 ? -14.922 -33.812 -6.363 1 95.25 59 PRO B C 1
ATOM 2911 O O . PRO B 1 59 ? -15.711 -33.469 -7.246 1 95.25 59 PRO B O 1
ATOM 2914 N N . ALA B 1 60 ? -13.609 -33.531 -6.395 1 95.38 60 ALA B N 1
ATOM 2915 C CA . ALA B 1 60 ? -13.062 -32.719 -7.48 1 95.38 60 ALA B CA 1
ATOM 2916 C C . ALA B 1 60 ? -11.703 -33.25 -7.926 1 95.38 60 ALA B C 1
ATOM 2918 O O . ALA B 1 60 ? -10.914 -33.719 -7.105 1 95.38 60 ALA B O 1
ATOM 2919 N N . GLY B 1 61 ? -11.453 -33.219 -9.281 1 95.44 61 GLY B N 1
ATOM 2920 C CA . GLY B 1 61 ? -10.078 -33.344 -9.734 1 95.44 61 GLY B CA 1
ATOM 2921 C C . GLY B 1 61 ? -9.172 -32.25 -9.211 1 95.44 61 GLY B C 1
ATOM 2922 O O . GLY B 1 61 ? -9.617 -31.109 -9.016 1 95.44 61 GLY B O 1
ATOM 2923 N N . VAL B 1 62 ? -7.852 -32.625 -8.945 1 96.25 62 VAL B N 1
ATOM 2924 C CA . VAL B 1 62 ? -6.957 -31.641 -8.336 1 96.25 62 VAL B CA 1
ATOM 2925 C C . VAL B 1 62 ? -5.707 -31.484 -9.203 1 96.25 62 VAL B C 1
ATOM 2927 O O . VAL B 1 62 ? -5.414 -32.344 -10.047 1 96.25 62 VAL B O 1
ATOM 2930 N N . GLY B 1 63 ? -5.004 -30.406 -8.93 1 96.94 63 GLY B N 1
ATOM 2931 C CA . GLY B 1 63 ? -3.93 -29.938 -9.781 1 96.94 63 GLY B CA 1
ATOM 2932 C C . GLY B 1 63 ? -4.32 -28.719 -10.602 1 96.94 63 GLY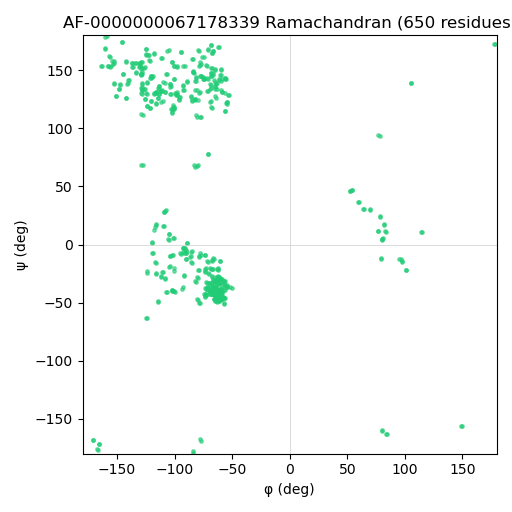 B C 1
ATOM 2933 O O . GLY B 1 63 ? -5.402 -28.688 -11.195 1 96.94 63 GLY B O 1
ATOM 2934 N N . ALA B 1 64 ? -3.408 -27.75 -10.719 1 97.12 64 ALA B N 1
ATOM 2935 C CA . ALA B 1 64 ? -3.83 -26.453 -11.25 1 97.12 64 ALA B CA 1
ATOM 2936 C C . ALA B 1 64 ? -3.215 -26.188 -12.617 1 97.12 64 ALA B C 1
ATOM 2938 O O . ALA B 1 64 ? -3.748 -25.406 -13.414 1 97.12 64 ALA B O 1
ATOM 2939 N N . GLU B 1 65 ? -2.053 -26.797 -12.852 1 97.62 65 GLU B N 1
ATOM 2940 C CA . GLU B 1 65 ? -1.384 -26.5 -14.117 1 97.62 65 GLU B CA 1
ATOM 2941 C C . GLU B 1 65 ? -0.712 -27.75 -14.688 1 97.62 65 GLU B C 1
ATOM 2943 O O . GLU B 1 65 ? -0.48 -28.719 -13.969 1 97.62 65 GLU B O 1
ATOM 2948 N N . GLY B 1 66 ? -0.489 -27.703 -16 1 98.19 66 GLY B N 1
ATOM 2949 C CA . GLY B 1 66 ? 0.126 -28.797 -16.719 1 98.19 66 GLY B CA 1
ATOM 2950 C C . GLY B 1 66 ? 0.229 -28.547 -18.219 1 98.19 66 GLY B C 1
ATOM 2951 O O . GLY B 1 66 ? -0.263 -27.531 -18.719 1 98.19 66 GLY B O 1
ATOM 2952 N N . VAL B 1 67 ? 0.945 -29.484 -18.859 1 98.69 67 VAL B N 1
ATOM 2953 C CA . VAL B 1 67 ? 1.142 -29.438 -20.312 1 98.69 67 VAL B CA 1
ATOM 2954 C C . VAL B 1 67 ? 0.776 -30.781 -20.938 1 98.69 67 VAL B C 1
ATOM 2956 O O . VAL B 1 67 ? 0.896 -31.828 -20.281 1 98.69 67 VAL B O 1
ATOM 2959 N N . GLY B 1 68 ? 0.259 -30.75 -22.094 1 98.5 68 GLY B N 1
ATOM 2960 C CA . GLY B 1 68 ? -0.078 -31.969 -22.797 1 98.5 68 GLY B CA 1
ATOM 2961 C C . GLY B 1 68 ? -0.353 -31.75 -24.281 1 98.5 68 GLY B C 1
ATOM 2962 O O . GLY B 1 68 ? -0.087 -30.672 -24.812 1 98.5 68 GLY B O 1
ATOM 2963 N N . ILE B 1 69 ? -0.83 -32.844 -24.859 1 98.5 69 ILE B N 1
ATOM 2964 C CA . ILE B 1 69 ? -1.17 -32.844 -26.266 1 98.5 69 ILE B CA 1
ATOM 2965 C C . ILE B 1 69 ? -2.684 -32.969 -26.438 1 98.5 69 ILE B C 1
ATOM 2967 O O . ILE B 1 69 ? -3.322 -33.812 -25.812 1 98.5 69 ILE B O 1
ATOM 2971 N N . VAL B 1 70 ? -3.23 -32.094 -27.281 1 98.75 70 VAL B N 1
ATOM 2972 C CA . VAL B 1 70 ? -4.656 -32.219 -27.578 1 98.75 70 VAL B CA 1
ATOM 2973 C C . VAL B 1 70 ? -4.914 -33.5 -28.359 1 98.75 70 VAL B C 1
ATOM 2975 O O . VAL B 1 70 ? -4.414 -33.688 -29.469 1 98.75 70 VAL B O 1
ATOM 2978 N N . GLU B 1 71 ? -5.664 -34.344 -27.766 1 98.25 71 GLU B N 1
ATOM 2979 C CA . GLU B 1 71 ? -5.953 -35.625 -28.359 1 98.25 71 GLU B CA 1
ATOM 2980 C C . GLU B 1 71 ? -7.238 -35.594 -29.188 1 98.25 71 GLU B C 1
ATOM 2982 O O . GLU B 1 71 ? -7.355 -36.281 -30.203 1 98.25 71 GLU B O 1
ATOM 2987 N N . ALA B 1 72 ? -8.227 -34.844 -28.719 1 98.38 72 ALA B N 1
ATOM 2988 C CA . ALA B 1 72 ? -9.523 -34.719 -29.375 1 98.38 72 ALA B CA 1
ATOM 2989 C C . ALA B 1 72 ? -10.188 -33.406 -29.031 1 98.38 72 ALA B C 1
ATOM 2991 O O . ALA B 1 72 ? -9.828 -32.75 -28.047 1 98.38 72 ALA B O 1
ATOM 2992 N N . VAL B 1 73 ? -11.094 -33.031 -29.922 1 98.44 73 VAL B N 1
ATOM 2993 C CA . VAL B 1 73 ? -11.867 -31.812 -29.688 1 98.44 73 VAL B CA 1
ATOM 2994 C C . VAL B 1 73 ? -13.352 -32.094 -29.844 1 98.44 73 VAL B C 1
ATOM 2996 O O . VAL B 1 73 ? -13.742 -33 -30.594 1 98.44 73 VAL B O 1
ATOM 2999 N N . GLY B 1 74 ? -14.109 -31.375 -29.047 1 98.06 74 GLY B N 1
ATOM 3000 C CA . GLY B 1 74 ? -15.555 -31.484 -29.203 1 98.06 74 GLY B CA 1
ATOM 3001 C C . GLY B 1 74 ? -16.109 -30.594 -30.297 1 98.06 74 GLY B C 1
ATOM 3002 O O . GLY B 1 74 ? -15.352 -29.906 -30.984 1 98.06 74 GLY B O 1
ATOM 3003 N N . PRO B 1 75 ? -17.453 -30.688 -30.422 1 96.88 75 PRO B N 1
ATOM 3004 C CA . PRO B 1 75 ? -18.109 -29.797 -31.391 1 96.88 75 PRO B CA 1
ATOM 3005 C C . PRO B 1 75 ? -17.797 -28.328 -31.156 1 96.88 75 PRO B C 1
ATOM 3007 O O . PRO B 1 75 ? -17.625 -27.906 -30 1 96.88 75 PRO B O 1
ATOM 3010 N N . GLU B 1 76 ? -17.625 -27.547 -32.219 1 95.94 76 GLU B N 1
ATOM 3011 C CA . GLU B 1 76 ? -17.484 -26.094 -32.219 1 95.94 76 GLU B CA 1
ATOM 3012 C C . GLU B 1 76 ? -16.078 -25.672 -31.859 1 95.94 76 GLU B C 1
ATOM 3014 O O . GLU B 1 76 ? -15.82 -24.484 -31.594 1 95.94 76 GLU B O 1
ATOM 3019 N N . VAL B 1 77 ? -15.18 -26.641 -31.688 1 97.75 77 VAL B N 1
ATOM 3020 C CA . VAL B 1 77 ? -13.773 -26.328 -31.453 1 97.75 77 VAL B CA 1
ATOM 3021 C C . VAL B 1 77 ? -12.961 -26.578 -32.719 1 97.75 77 VAL B C 1
ATOM 3023 O O . VAL B 1 77 ? -13.211 -27.531 -33.438 1 97.75 77 VAL B O 1
ATOM 3026 N N . ASP B 1 78 ? -12.031 -25.719 -33.062 1 96.38 78 ASP B N 1
ATOM 3027 C CA . ASP B 1 78 ? -11.148 -25.844 -34.219 1 96.38 78 ASP B CA 1
ATOM 3028 C C . ASP B 1 78 ? -10.391 -27.172 -34.219 1 96.38 78 ASP B C 1
ATOM 3030 O O . ASP B 1 78 ? -9.586 -27.406 -33.312 1 96.38 78 ASP B O 1
ATOM 3034 N N . SER B 1 79 ? -10.508 -27.969 -35.156 1 96.44 79 SER B N 1
ATOM 3035 C CA . SER B 1 79 ? -9.898 -29.297 -35.219 1 96.44 79 SER B CA 1
ATOM 3036 C C . SER B 1 79 ? -8.383 -29.203 -35.406 1 96.44 79 SER B C 1
ATOM 3038 O O . SER B 1 79 ? -7.668 -30.188 -35.188 1 96.44 79 SER B O 1
ATOM 3040 N N . ASN B 1 80 ? -7.914 -28.062 -35.781 1 96.81 80 ASN B N 1
ATOM 3041 C CA . ASN B 1 80 ? -6.48 -27.875 -35.969 1 96.81 80 ASN B CA 1
ATOM 3042 C C . ASN B 1 80 ? -5.734 -27.953 -34.625 1 96.81 80 ASN B C 1
ATOM 3044 O O . ASN B 1 80 ? -4.508 -28.047 -34.594 1 96.81 80 ASN B O 1
ATOM 3048 N N . LEU B 1 81 ? -6.473 -27.891 -33.562 1 97.56 81 LEU B N 1
ATOM 3049 C CA . LEU B 1 81 ? -5.867 -27.969 -32.25 1 97.56 81 LEU B CA 1
ATOM 3050 C C . LEU B 1 81 ? -5.395 -29.375 -31.938 1 97.56 81 LEU B C 1
ATOM 3052 O O . LEU B 1 81 ? -4.555 -29.578 -31.047 1 97.56 81 LEU B O 1
ATOM 3056 N N . VAL B 1 82 ? -5.93 -30.422 -32.656 1 98.44 82 VAL B N 1
ATOM 3057 C CA . VAL B 1 82 ? -5.547 -31.797 -32.406 1 98.44 82 VAL B CA 1
ATOM 3058 C C . VAL B 1 82 ? -4.07 -32 -32.75 1 98.44 82 VAL B C 1
ATOM 3060 O O . VAL B 1 82 ? -3.615 -31.578 -33.812 1 98.44 82 VAL B O 1
ATOM 3063 N N . GLY B 1 83 ? -3.363 -32.531 -31.828 1 98.31 83 GLY B N 1
ATOM 3064 C CA . GLY B 1 83 ? -1.947 -32.781 -32.031 1 98.31 83 GLY B CA 1
ATOM 3065 C C . GLY B 1 83 ? -1.059 -31.672 -31.5 1 98.31 83 GLY B C 1
ATOM 3066 O O . GLY B 1 83 ? 0.156 -31.844 -31.375 1 98.31 83 GLY B O 1
ATOM 3067 N N . LYS B 1 84 ? -1.628 -30.562 -31.172 1 98.38 84 LYS B N 1
ATOM 3068 C CA . LYS B 1 84 ? -0.854 -29.422 -30.672 1 98.38 84 LYS B CA 1
ATOM 3069 C C . LYS B 1 84 ? -0.544 -29.594 -29.188 1 98.38 84 LYS B C 1
ATOM 3071 O O . LYS B 1 84 ? -1.371 -30.094 -28.422 1 98.38 84 LYS B O 1
ATOM 3076 N N . ARG B 1 85 ? 0.64 -29.156 -28.75 1 98.62 85 ARG B N 1
ATOM 3077 C CA . ARG B 1 85 ? 0.979 -29.062 -27.344 1 98.62 85 ARG B CA 1
ATOM 3078 C C . ARG B 1 85 ? 0.366 -27.828 -26.703 1 98.62 85 ARG B C 1
ATOM 3080 O O . ARG B 1 85 ? 0.463 -26.719 -27.25 1 98.62 85 ARG B O 1
ATOM 3087 N N . VAL B 1 86 ? -0.293 -28.016 -25.562 1 98.62 86 VAL B N 1
ATOM 3088 C CA . VAL B 1 86 ? -0.987 -26.906 -24.922 1 98.62 86 VAL B CA 1
ATOM 3089 C C . VAL B 1 86 ? -0.715 -26.938 -23.422 1 98.62 86 VAL B C 1
ATOM 3091 O O . VAL B 1 86 ? -0.363 -27.984 -22.859 1 98.62 86 VAL B O 1
ATOM 3094 N N . ILE B 1 87 ? -0.771 -25.797 -22.812 1 98.69 87 ILE B N 1
ATOM 3095 C CA . ILE B 1 87 ? -0.863 -25.719 -21.359 1 98.69 87 ILE B CA 1
ATOM 3096 C C . ILE B 1 87 ? -2.311 -25.453 -20.953 1 98.69 87 ILE B C 1
ATOM 3098 O O . ILE B 1 87 ? -3.088 -24.891 -21.734 1 98.69 87 ILE B O 1
ATOM 3102 N N . VAL B 1 88 ? -2.654 -25.891 -19.75 1 97.5 88 VAL B N 1
ATOM 3103 C CA . VAL B 1 88 ? -3.975 -25.672 -19.156 1 97.5 88 VAL B CA 1
ATOM 3104 C C . VAL B 1 88 ? -3.928 -24.484 -18.203 1 97.5 88 VAL B C 1
ATOM 3106 O O . VAL B 1 88 ? -3.037 -24.406 -17.359 1 97.5 88 VAL B O 1
ATOM 3109 N N . LEU B 1 89 ? -4.855 -23.547 -18.359 1 97.31 89 LEU B N 1
ATOM 3110 C CA . LEU B 1 89 ? -4.91 -22.406 -17.453 1 97.31 89 LEU B CA 1
ATOM 3111 C C . LEU B 1 89 ? -5.332 -22.844 -16.062 1 97.31 89 LEU B C 1
ATOM 3113 O O . LEU B 1 89 ? -6.164 -23.734 -15.906 1 97.31 89 LEU B O 1
ATOM 3117 N N . PRO B 1 90 ? -4.77 -22.188 -15.039 1 95.44 90 PRO B N 1
ATOM 3118 C CA . PRO B 1 90 ? -4.965 -22.625 -13.656 1 95.44 90 PRO B CA 1
ATOM 3119 C C . PRO B 1 90 ? -6.281 -22.141 -13.062 1 95.44 90 PRO B C 1
ATOM 3121 O O . PRO B 1 90 ? -6.277 -21.438 -12.039 1 95.44 90 PRO B O 1
ATOM 3124 N N . THR B 1 91 ? -7.402 -22.578 -13.508 1 87.12 91 THR B N 1
ATOM 3125 C CA . THR B 1 91 ? -8.719 -22.172 -13.031 1 87.12 91 THR B CA 1
ATOM 3126 C C . THR B 1 91 ? -9.141 -23.016 -11.82 1 87.12 91 THR B C 1
ATOM 3128 O O . THR B 1 91 ? -10.125 -22.703 -11.156 1 87.12 91 THR B O 1
ATOM 3131 N N . TYR B 1 92 ? -8.477 -24 -11.516 1 83.88 92 TYR B N 1
ATOM 3132 C CA . TYR B 1 92 ? -8.734 -24.938 -10.438 1 83.88 92 TYR B CA 1
ATOM 3133 C C . TYR B 1 92 ? -10.047 -25.672 -10.656 1 83.88 92 TYR B C 1
ATOM 3135 O O . TYR B 1 92 ? -10.719 -26.062 -9.688 1 83.88 92 TYR B O 1
ATOM 3143 N N . THR B 1 93 ? -10.398 -25.859 -11.906 1 86.94 93 THR B N 1
ATOM 3144 C CA . THR B 1 93 ? -11.656 -26.531 -12.219 1 86.94 93 THR B CA 1
ATOM 3145 C C . THR B 1 93 ? -11.406 -27.844 -12.953 1 86.94 93 THR B C 1
ATOM 3147 O O . THR B 1 93 ? -12.281 -28.703 -13.016 1 86.94 93 THR B O 1
ATOM 3150 N N . TYR B 1 94 ? -10.305 -28.078 -13.469 1 87.94 94 TYR B N 1
ATOM 3151 C CA . TYR B 1 94 ? -10.094 -29.219 -14.367 1 87.94 94 TYR B CA 1
ATOM 3152 C C . TYR B 1 94 ? -9.391 -30.359 -13.648 1 87.94 94 TYR B C 1
ATOM 3154 O O . TYR B 1 94 ? -9.719 -31.531 -13.852 1 87.94 94 TYR B O 1
ATOM 3162 N N . GLY B 1 95 ? -8.375 -30.109 -12.773 1 95.06 95 GLY B N 1
ATOM 3163 C CA . GLY B 1 95 ? -7.59 -31.141 -12.109 1 95.06 95 GLY B CA 1
ATOM 3164 C C . GLY B 1 95 ? -6.531 -31.75 -13.008 1 95.06 95 GLY B C 1
ATOM 3165 O O . GLY B 1 95 ? -6.762 -32.812 -13.617 1 95.06 95 GLY B O 1
ATOM 3166 N N . THR B 1 96 ? -5.383 -31.312 -13.016 1 97.94 96 THR B N 1
ATOM 3167 C CA . THR B 1 96 ? -4.336 -31.672 -13.969 1 97.94 96 THR B CA 1
ATOM 3168 C C . THR B 1 96 ? -3.506 -32.844 -13.43 1 97.94 96 THR B C 1
ATOM 3170 O O . THR B 1 96 ? -2.617 -33.344 -14.125 1 97.94 96 THR B O 1
ATOM 3173 N N . TRP B 1 97 ? -3.711 -33.25 -12.211 1 98.12 97 TRP B N 1
ATOM 3174 C CA . TRP B 1 97 ? -3.086 -34.469 -11.734 1 98.12 97 TRP B CA 1
ATOM 3175 C C . TRP B 1 97 ? -3.863 -35.688 -12.211 1 98.12 97 TRP B C 1
ATOM 3177 O O . TRP B 1 97 ? -4.426 -36.438 -11.398 1 98.12 97 TRP B O 1
ATOM 3187 N N . SER B 1 98 ? -3.791 -35.875 -13.508 1 97.88 98 SER B N 1
ATOM 3188 C CA . SER B 1 98 ? -4.551 -36.844 -14.281 1 97.88 98 SER B CA 1
ATOM 3189 C C . SER B 1 98 ? -3.84 -37.188 -15.586 1 97.88 98 SER B C 1
ATOM 3191 O O . SER B 1 98 ? -3.059 -36.406 -16.109 1 97.88 98 SER B O 1
ATOM 3193 N N . GLU B 1 99 ? -4.117 -38.406 -16.062 1 98.25 99 GLU B N 1
ATOM 3194 C CA . GLU B 1 99 ? -3.527 -38.781 -17.344 1 98.25 99 GLU B CA 1
ATOM 3195 C C . GLU B 1 99 ? -4.078 -37.938 -18.484 1 98.25 99 GLU B C 1
ATOM 3197 O O . GLU B 1 99 ? -3.355 -37.625 -19.422 1 98.25 99 GLU B O 1
ATOM 3202 N N . LYS B 1 100 ? -5.379 -37.656 -18.359 1 98 100 LYS B N 1
ATOM 3203 C CA . LYS B 1 100 ? -6.051 -36.812 -19.344 1 98 100 LYS B CA 1
ATOM 3204 C C . LYS B 1 100 ? -6.98 -35.812 -18.656 1 98 100 LYS B C 1
ATOM 3206 O O . LYS B 1 100 ? -7.445 -36.062 -17.531 1 98 100 LYS B O 1
ATOM 3211 N N . VAL B 1 101 ? -7.234 -34.719 -19.359 1 97.19 101 VAL B N 1
ATOM 3212 C CA . VAL B 1 101 ? -8.141 -33.719 -18.812 1 97.19 101 VAL B CA 1
ATOM 3213 C C . VAL B 1 101 ? -9.016 -33.156 -19.922 1 97.19 101 VAL B C 1
ATOM 3215 O O . VAL B 1 101 ? -8.555 -32.969 -21.062 1 97.19 101 VAL B O 1
ATOM 3218 N N . VAL B 1 102 ? -10.289 -32.969 -19.625 1 97.62 102 VAL B N 1
ATOM 3219 C CA . VAL B 1 102 ? -11.18 -32.219 -20.5 1 97.62 102 VAL B CA 1
ATOM 3220 C C . VAL B 1 102 ? -11.266 -30.75 -20.016 1 97.62 102 VAL B C 1
ATOM 3222 O O . VAL B 1 102 ? -11.562 -30.5 -18.859 1 97.62 102 VAL B O 1
ATOM 3225 N N . ALA B 1 103 ? -10.984 -29.859 -20.906 1 97.5 103 ALA B N 1
ATOM 3226 C CA . ALA B 1 103 ? -11.016 -28.438 -20.578 1 97.5 103 ALA B CA 1
ATOM 3227 C C . ALA B 1 103 ? -11.75 -27.641 -21.656 1 97.5 103 ALA B C 1
ATOM 3229 O O . ALA B 1 103 ? -11.906 -28.125 -22.781 1 97.5 103 ALA B O 1
ATOM 3230 N N . ALA B 1 104 ? -12.273 -26.469 -21.266 1 97.25 104 ALA B N 1
ATOM 3231 C CA . ALA B 1 104 ? -12.773 -25.547 -22.281 1 97.25 104 ALA B CA 1
ATOM 3232 C C . ALA B 1 104 ? -11.664 -25.156 -23.25 1 97.25 104 ALA B C 1
ATOM 3234 O O . ALA B 1 104 ? -10.516 -24.938 -22.844 1 97.25 104 ALA B O 1
ATOM 3235 N N . ALA B 1 105 ? -11.992 -25.062 -24.5 1 97.31 105 ALA B N 1
ATOM 3236 C CA . ALA B 1 105 ? -11 -24.703 -25.516 1 97.31 105 ALA B CA 1
ATOM 3237 C C . ALA B 1 105 ? -10.328 -23.375 -25.188 1 97.31 105 ALA B C 1
ATOM 3239 O O . ALA B 1 105 ? -9.141 -23.188 -25.453 1 97.31 105 ALA B O 1
ATOM 3240 N N . HIS B 1 106 ? -11.047 -22.484 -24.547 1 95 106 HIS B N 1
ATOM 3241 C CA . HIS B 1 106 ? -10.523 -21.156 -24.219 1 95 106 HIS B CA 1
ATOM 3242 C C . HIS B 1 106 ? -9.586 -21.219 -23.031 1 95 106 HIS B C 1
ATOM 3244 O O . HIS B 1 106 ? -8.875 -20.25 -22.734 1 95 106 HIS B O 1
ATOM 3250 N N . ASP B 1 107 ? -9.484 -22.344 -22.344 1 96.5 107 ASP B N 1
ATOM 3251 C CA . ASP B 1 107 ? -8.641 -22.469 -21.156 1 96.5 107 ASP B CA 1
ATOM 3252 C C . ASP B 1 107 ? -7.371 -23.25 -21.469 1 96.5 107 ASP B C 1
ATOM 3254 O O . ASP B 1 107 ? -6.633 -23.641 -20.547 1 96.5 107 ASP B O 1
ATOM 3258 N N . VAL B 1 108 ? -7.117 -23.531 -22.688 1 97.38 108 VAL B N 1
ATOM 3259 C CA . VAL B 1 108 ? -5.836 -24.094 -23.094 1 97.38 108 VAL B CA 1
ATOM 3260 C C . VAL B 1 108 ? -5.133 -23.141 -24.062 1 97.38 108 VAL B C 1
ATOM 3262 O O . VAL B 1 108 ? -5.781 -22.453 -24.859 1 97.38 108 VAL B O 1
ATOM 3265 N N . ILE B 1 109 ? -3.834 -23.078 -23.984 1 98.19 109 ILE B N 1
ATOM 3266 C CA . ILE B 1 109 ? -3.02 -22.219 -24.828 1 98.19 109 ILE B CA 1
ATOM 3267 C C . ILE B 1 109 ? -1.943 -23.047 -25.531 1 98.19 109 ILE B C 1
ATOM 3269 O O . ILE B 1 109 ? -1.19 -23.766 -24.875 1 98.19 109 ILE B O 1
ATOM 3273 N N . GLU B 1 110 ? -1.912 -22.938 -26.828 1 98.38 110 GLU B N 1
ATOM 3274 C CA . GLU B 1 110 ? -0.859 -23.594 -27.594 1 98.38 110 GLU B CA 1
ATOM 3275 C C . GLU B 1 110 ? 0.516 -23.031 -27.25 1 98.38 110 GLU B C 1
ATOM 3277 O O . GLU B 1 110 ? 0.68 -21.828 -27.094 1 98.38 110 GLU B O 1
ATOM 3282 N N . VAL B 1 111 ? 1.506 -23.875 -27.109 1 98.56 111 VAL B N 1
ATOM 3283 C CA . VAL B 1 111 ? 2.859 -23.469 -26.766 1 98.56 111 VAL B CA 1
ATOM 3284 C C . VAL B 1 111 ? 3.859 -24.094 -27.734 1 98.56 111 VAL B C 1
ATOM 3286 O O . VAL B 1 111 ? 3.562 -25.109 -28.375 1 98.56 111 VAL B O 1
ATOM 3289 N N . PRO B 1 112 ? 5.023 -23.5 -27.891 1 98 112 PRO B N 1
ATOM 3290 C CA . PRO B 1 112 ? 6.051 -24.094 -28.734 1 98 112 PRO B CA 1
ATOM 3291 C C . PRO B 1 112 ? 6.605 -25.391 -28.172 1 98 112 PRO B C 1
ATOM 3293 O O . PRO B 1 112 ? 6.375 -25.719 -27 1 98 112 PRO B O 1
ATOM 3296 N N . ASP B 1 113 ? 7.262 -26.078 -29.031 1 96.12 113 ASP B N 1
ATOM 3297 C CA . ASP B 1 113 ? 7.949 -27.281 -28.562 1 96.12 113 ASP B CA 1
ATOM 3298 C C . ASP B 1 113 ? 9.117 -26.922 -27.641 1 96.12 113 ASP B C 1
ATOM 3300 O O . ASP B 1 113 ? 9.961 -26.094 -28 1 96.12 113 ASP B O 1
ATOM 3304 N N . ALA B 1 114 ? 9.086 -27.438 -26.5 1 97.88 114 ALA B N 1
ATOM 3305 C CA . ALA B 1 114 ? 10.109 -27.281 -25.469 1 97.88 114 ALA B CA 1
ATOM 3306 C C . ALA B 1 114 ? 10.008 -28.391 -24.422 1 97.88 114 ALA B C 1
ATOM 3308 O O . ALA B 1 114 ? 9.227 -29.328 -24.578 1 97.88 114 ALA B O 1
ATOM 3309 N N . ASP B 1 115 ? 10.891 -28.375 -23.469 1 97.81 115 ASP B N 1
ATOM 3310 C CA . ASP B 1 115 ? 10.859 -29.359 -22.406 1 97.81 115 ASP B CA 1
ATOM 3311 C C . ASP B 1 115 ? 9.508 -29.375 -21.688 1 97.81 115 ASP B C 1
ATOM 3313 O O . ASP B 1 115 ? 9.109 -28.375 -21.094 1 97.81 115 ASP B O 1
ATOM 3317 N N . PRO B 1 116 ? 8.781 -30.484 -21.797 1 98.19 116 PRO B N 1
ATOM 3318 C CA . PRO B 1 116 ? 7.453 -30.531 -21.188 1 98.19 116 PRO B CA 1
ATOM 3319 C C . PRO B 1 116 ? 7.492 -30.25 -19.688 1 98.19 116 PRO B C 1
ATOM 3321 O O . PRO B 1 116 ? 6.535 -29.703 -19.125 1 98.19 116 PRO B O 1
ATOM 3324 N N . GLN B 1 117 ? 8.562 -30.625 -19.031 1 98.31 117 GLN B N 1
ATOM 3325 C CA . GLN B 1 117 ? 8.648 -30.375 -17.594 1 98.31 117 GLN B CA 1
ATOM 3326 C C . GLN B 1 117 ? 8.695 -28.875 -17.297 1 98.31 117 GLN B C 1
ATOM 3328 O O . GLN B 1 117 ? 8.062 -28.422 -16.344 1 98.31 117 GLN B O 1
ATOM 3333 N N . GLN B 1 118 ? 9.367 -28.141 -18.125 1 98.69 118 GLN B N 1
ATOM 3334 C CA . GLN B 1 118 ? 9.406 -26.688 -17.953 1 98.69 118 GLN B CA 1
ATOM 3335 C C . GLN B 1 118 ? 8.07 -26.047 -18.312 1 98.69 118 GLN B C 1
ATOM 3337 O O . GLN B 1 118 ? 7.574 -25.188 -17.594 1 98.69 118 GLN B O 1
ATOM 3342 N N . LEU B 1 119 ? 7.461 -26.531 -19.375 1 98.69 119 LEU B N 1
ATOM 3343 C CA . LEU B 1 119 ? 6.195 -25.984 -19.844 1 98.69 119 LEU B CA 1
ATOM 3344 C C . LEU B 1 119 ? 5.07 -26.281 -18.844 1 98.69 119 LEU B C 1
ATOM 3346 O O . LEU B 1 119 ? 4.109 -25.516 -18.734 1 98.69 119 LEU B O 1
ATOM 3350 N N . ALA B 1 120 ? 5.227 -27.422 -18.078 1 98.56 120 ALA B N 1
ATOM 3351 C CA . ALA B 1 120 ? 4.223 -27.797 -17.094 1 98.56 120 ALA B CA 1
ATOM 3352 C C . ALA B 1 120 ? 4.16 -26.797 -15.953 1 98.56 120 ALA B C 1
ATOM 3354 O O . ALA B 1 120 ? 3.221 -26.812 -15.148 1 98.56 120 ALA B O 1
ATOM 3355 N N . MET B 1 121 ? 5.137 -25.906 -15.883 1 98.38 121 MET B N 1
ATOM 3356 C CA . MET B 1 121 ? 5.219 -24.906 -14.836 1 98.38 121 MET B CA 1
ATOM 3357 C C . MET B 1 121 ? 4.934 -23.516 -15.391 1 98.38 121 MET B C 1
ATOM 3359 O O . MET B 1 121 ? 5.164 -22.516 -14.711 1 98.38 121 MET B O 1
ATOM 3363 N N . LEU B 1 122 ? 4.379 -23.406 -16.531 1 98.69 122 LEU B N 1
ATOM 3364 C CA . LEU B 1 122 ? 4.355 -22.156 -17.281 1 98.69 122 LEU B CA 1
ATOM 3365 C C . LEU B 1 122 ? 3.232 -21.25 -16.797 1 98.69 122 LEU B C 1
ATOM 3367 O O . LEU B 1 122 ? 3.369 -20.016 -16.812 1 98.69 122 LEU B O 1
ATOM 3371 N N . SER B 1 123 ? 2.164 -21.766 -16.344 1 98.5 123 SER B N 1
ATOM 3372 C CA . SER B 1 123 ? 0.966 -20.938 -16.234 1 98.5 123 SER B CA 1
ATOM 3373 C C . SER B 1 123 ? 0.855 -20.297 -14.859 1 98.5 123 SER B C 1
ATOM 3375 O O . SER B 1 123 ? -0.027 -19.469 -14.617 1 98.5 123 SER B O 1
ATOM 3377 N N . ILE B 1 124 ? 1.784 -20.609 -13.938 1 98.56 124 ILE B N 1
ATOM 3378 C CA . ILE B 1 124 ? 1.608 -20.062 -12.602 1 98.56 124 ILE B CA 1
ATOM 3379 C C . ILE B 1 124 ? 2.857 -19.281 -12.203 1 98.56 124 ILE B C 1
ATOM 3381 O O . ILE B 1 124 ? 2.84 -18.047 -12.156 1 98.56 124 ILE B O 1
ATOM 3385 N N . ASN B 1 125 ? 4.027 -19.891 -12.078 1 98.62 125 ASN B N 1
ATOM 3386 C CA . ASN B 1 125 ? 5.195 -19.234 -11.5 1 98.62 125 ASN B CA 1
ATOM 3387 C C . ASN B 1 125 ? 5.777 -18.203 -12.445 1 98.62 125 ASN B C 1
ATOM 3389 O O . ASN B 1 125 ? 6.062 -17.062 -12.039 1 98.62 125 ASN B O 1
ATOM 3393 N N . PRO B 1 126 ? 5.906 -18.516 -13.758 1 98.81 126 PRO B N 1
ATOM 3394 C CA . PRO B 1 126 ? 6.496 -17.516 -14.648 1 98.81 126 PRO B CA 1
ATOM 3395 C C . PRO B 1 126 ? 5.648 -16.25 -14.75 1 98.81 126 PRO B C 1
ATOM 3397 O O . PRO B 1 126 ? 6.172 -15.133 -14.625 1 98.81 126 PRO B O 1
ATOM 3400 N N . PRO B 1 127 ? 4.336 -16.359 -14.969 1 98.88 127 PRO B N 1
ATOM 3401 C CA . PRO B 1 127 ? 3.572 -15.109 -15.031 1 98.88 127 PRO B CA 1
ATOM 3402 C C . PRO B 1 127 ? 3.521 -14.383 -13.695 1 98.88 127 PRO B C 1
ATOM 3404 O O . PRO B 1 127 ? 3.455 -13.156 -13.656 1 98.88 127 PRO B O 1
ATOM 3407 N N . THR B 1 128 ? 3.559 -15.117 -12.578 1 98.69 128 THR B N 1
ATOM 3408 C CA . THR B 1 128 ? 3.67 -14.453 -11.289 1 98.69 128 THR B CA 1
ATOM 3409 C C . THR B 1 128 ? 4.906 -13.562 -11.234 1 98.69 128 THR B C 1
ATOM 3411 O O . THR B 1 128 ? 4.812 -12.375 -10.93 1 98.69 128 THR B O 1
ATOM 3414 N N . ALA B 1 129 ? 6.016 -14.109 -11.594 1 98.88 129 ALA B N 1
ATOM 3415 C CA . ALA B 1 129 ? 7.273 -13.367 -11.586 1 98.88 129 ALA B CA 1
ATOM 3416 C C . ALA B 1 129 ? 7.203 -12.172 -12.531 1 98.88 129 ALA B C 1
ATOM 3418 O O . ALA B 1 129 ? 7.59 -11.055 -12.156 1 98.88 129 ALA B O 1
ATOM 3419 N N . HIS B 1 130 ? 6.711 -12.414 -13.719 1 98.88 130 HIS B N 1
ATOM 3420 C CA . HIS B 1 130 ? 6.621 -11.367 -14.727 1 98.88 130 HIS B CA 1
ATOM 3421 C C . HIS B 1 130 ? 5.746 -10.211 -14.258 1 98.88 130 HIS B C 1
ATOM 3423 O O . HIS B 1 130 ? 6.141 -9.047 -14.359 1 98.88 130 HIS B O 1
ATOM 3429 N N . LEU B 1 131 ? 4.621 -10.539 -13.742 1 98.81 131 LEU B N 1
ATOM 3430 C CA . LEU B 1 131 ? 3.643 -9.523 -13.367 1 98.81 131 LEU B CA 1
ATOM 3431 C C . LEU B 1 131 ? 4.094 -8.766 -12.125 1 98.81 131 LEU B C 1
ATOM 3433 O O . LEU B 1 131 ? 3.816 -7.57 -11.984 1 98.81 131 LEU B O 1
ATOM 3437 N N . LEU B 1 132 ? 4.789 -9.414 -11.234 1 98.81 132 LEU B N 1
ATOM 3438 C CA . LEU B 1 132 ? 5.34 -8.734 -10.062 1 98.81 132 LEU B CA 1
ATOM 3439 C C . LEU B 1 132 ? 6.312 -7.637 -10.469 1 98.81 132 LEU B C 1
ATOM 3441 O O . LEU B 1 132 ? 6.383 -6.59 -9.82 1 98.81 132 LEU B O 1
ATOM 3445 N N . LEU B 1 133 ? 7.02 -7.832 -11.547 1 98.81 133 LEU B N 1
ATOM 3446 C CA . LEU B 1 133 ? 8 -6.859 -12.023 1 98.81 133 LEU B CA 1
ATOM 3447 C C . LEU B 1 133 ? 7.34 -5.805 -12.898 1 98.81 133 LEU B C 1
ATOM 3449 O O . LEU B 1 133 ? 7.922 -4.75 -13.156 1 98.81 133 LEU B O 1
ATOM 3453 N N . ASP B 1 134 ? 6.164 -6.062 -13.328 1 98 134 ASP B N 1
ATOM 3454 C CA . ASP B 1 134 ? 5.609 -5.25 -14.406 1 98 134 ASP B CA 1
ATOM 3455 C C . ASP B 1 134 ? 4.508 -4.332 -13.898 1 98 134 ASP B C 1
ATOM 3457 O O . ASP B 1 134 ? 4.344 -3.215 -14.391 1 98 134 ASP B O 1
ATOM 3461 N N . ARG B 1 135 ? 3.814 -4.688 -12.883 1 96.62 135 ARG B N 1
ATOM 3462 C CA . ARG B 1 135 ? 2.486 -4.113 -12.68 1 96.62 135 ARG B CA 1
ATOM 3463 C C . ARG B 1 135 ? 2.506 -3.07 -11.57 1 96.62 135 ARG B C 1
ATOM 3465 O O . ARG B 1 135 ? 1.626 -2.207 -11.508 1 96.62 135 ARG B O 1
ATOM 3472 N N . PHE B 1 136 ? 3.463 -3.062 -10.734 1 97.25 136 PHE B N 1
ATOM 3473 C CA . PHE B 1 136 ? 3.303 -2.32 -9.484 1 97.25 136 PHE B CA 1
ATOM 3474 C C . PHE B 1 136 ? 4.133 -1.042 -9.508 1 97.25 136 PHE B C 1
ATOM 3476 O O . PHE B 1 136 ? 3.723 -0.02 -8.953 1 97.25 136 PHE B O 1
ATOM 3483 N N . VAL B 1 137 ? 5.297 -1.139 -10.023 1 97.81 137 VAL B N 1
ATOM 3484 C CA . VAL B 1 137 ? 6.227 -0.016 -10.094 1 97.81 137 VAL B CA 1
ATOM 3485 C C . VAL B 1 137 ? 6.738 0.135 -11.523 1 97.81 137 VAL B C 1
ATOM 3487 O O . VAL B 1 137 ? 7.055 -0.856 -12.188 1 97.81 137 VAL B O 1
ATOM 3490 N N . ASN B 1 138 ? 6.75 1.334 -12.062 1 97.81 138 ASN B N 1
ATOM 3491 C CA . ASN B 1 138 ? 7.41 1.585 -13.336 1 97.81 138 ASN B CA 1
ATOM 3492 C C . ASN B 1 138 ? 8.93 1.513 -13.211 1 97.81 138 ASN B C 1
ATOM 3494 O O . ASN B 1 138 ? 9.602 2.543 -13.18 1 97.81 138 ASN B O 1
A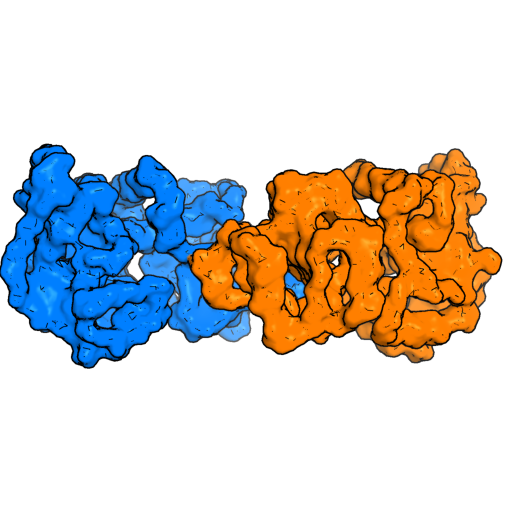TOM 3498 N N . LEU B 1 139 ? 9.438 0.334 -13.156 1 98.69 139 LEU B N 1
ATOM 3499 C CA . LEU B 1 139 ? 10.852 0.081 -12.945 1 98.69 139 LEU B CA 1
ATOM 3500 C C . LEU B 1 139 ? 11.672 0.527 -14.148 1 98.69 139 LEU B C 1
ATOM 3502 O O . LEU B 1 139 ? 11.266 0.317 -15.297 1 98.69 139 LEU B O 1
ATOM 3506 N N . GLN B 1 140 ? 12.766 1.147 -13.891 1 98.44 140 GLN B N 1
ATOM 3507 C CA . GLN B 1 140 ? 13.719 1.581 -14.906 1 98.44 140 GLN B CA 1
ATOM 3508 C C . GLN B 1 140 ? 15.016 0.775 -14.82 1 98.44 140 GLN B C 1
ATOM 3510 O O . GLN B 1 140 ? 15.305 0.159 -13.797 1 98.44 140 GLN B O 1
ATOM 3515 N N . VAL B 1 141 ? 15.758 0.83 -15.969 1 98.56 141 VAL B N 1
ATOM 3516 C CA . VAL B 1 141 ? 17.062 0.177 -16 1 98.56 141 VAL B CA 1
ATOM 3517 C C . VAL B 1 141 ? 17.906 0.663 -14.828 1 98.56 141 VAL B C 1
ATOM 3519 O O . VAL B 1 141 ? 17.984 1.866 -14.57 1 98.56 141 VAL B O 1
ATOM 3522 N N . GLY B 1 142 ? 18.438 -0.266 -14.109 1 98.31 142 GLY B N 1
ATOM 3523 C CA . GLY B 1 142 ? 19.312 0.085 -13 1 98.31 142 GLY B CA 1
ATOM 3524 C C . GLY B 1 142 ? 18.609 0.077 -11.656 1 98.31 142 GLY B C 1
ATOM 3525 O O . GLY B 1 142 ? 19.25 0.066 -10.609 1 98.31 142 GLY B O 1
ATOM 3526 N N . ASP B 1 143 ? 17.219 0.061 -11.602 1 98.75 143 ASP B N 1
ATOM 3527 C CA . ASP B 1 143 ? 16.484 0.023 -10.336 1 98.75 143 ASP B CA 1
ATOM 3528 C C . ASP B 1 143 ? 16.734 -1.283 -9.594 1 98.75 143 ASP B C 1
ATOM 3530 O O . ASP B 1 143 ? 16.969 -2.322 -10.211 1 98.75 143 ASP B O 1
ATOM 3534 N N . TRP B 1 144 ? 16.672 -1.257 -8.258 1 98.88 144 TRP B N 1
ATOM 3535 C CA . TRP B 1 144 ? 16.891 -2.414 -7.398 1 98.88 144 TRP B CA 1
ATOM 3536 C C . TRP B 1 144 ? 15.555 -3.029 -6.973 1 98.88 144 TRP B C 1
ATOM 3538 O O . TRP B 1 144 ? 14.656 -2.318 -6.52 1 98.88 144 TRP B O 1
ATOM 3548 N N . VAL B 1 145 ? 15.469 -4.309 -7.129 1 98.94 145 VAL B N 1
ATOM 3549 C CA . VAL B 1 145 ? 14.352 -5.105 -6.633 1 98.94 145 VAL B CA 1
ATOM 3550 C C . VAL B 1 145 ? 14.836 -6.059 -5.547 1 98.94 145 VAL B C 1
ATOM 3552 O O . VAL B 1 145 ? 15.82 -6.773 -5.734 1 98.94 145 VAL B O 1
ATOM 3555 N N . GLY B 1 146 ? 14.188 -6.012 -4.375 1 98.88 146 GLY B N 1
ATOM 3556 C CA . GLY B 1 146 ? 14.477 -6.965 -3.312 1 98.88 146 GLY B CA 1
ATOM 3557 C C . GLY B 1 146 ? 13.453 -8.086 -3.227 1 98.88 146 GLY B C 1
ATOM 3558 O O . GLY B 1 146 ? 12.258 -7.855 -3.396 1 98.88 146 GLY B O 1
ATOM 3559 N N . GLN B 1 147 ? 13.906 -9.281 -2.934 1 98.81 147 GLN B N 1
ATOM 3560 C CA . GLN B 1 147 ? 12.961 -10.375 -2.77 1 98.81 147 GLN B CA 1
ATOM 3561 C C . GLN B 1 147 ? 13.422 -11.344 -1.68 1 98.81 147 GLN B C 1
ATOM 3563 O O . GLN B 1 147 ? 14.617 -11.523 -1.47 1 98.81 147 GLN B O 1
ATOM 3568 N N . THR B 1 148 ? 12.484 -11.914 -0.988 1 97.62 148 THR B N 1
ATOM 3569 C CA . THR B 1 148 ? 12.727 -13.07 -0.133 1 97.62 148 THR B CA 1
ATOM 3570 C C . THR B 1 148 ? 12.438 -14.367 -0.883 1 97.62 148 THR B C 1
ATOM 3572 O O . THR B 1 148 ? 11.906 -14.344 -1.996 1 97.62 148 THR B O 1
ATOM 3575 N N . ALA B 1 149 ? 12.922 -15.5 -0.295 1 95.5 149 ALA B N 1
ATOM 3576 C CA . ALA B 1 149 ? 12.742 -16.812 -0.926 1 95.5 149 ALA B CA 1
ATOM 3577 C C . ALA B 1 149 ? 13.258 -16.797 -2.361 1 95.5 149 ALA B C 1
ATOM 3579 O O . ALA B 1 149 ? 12.594 -17.281 -3.273 1 95.5 149 ALA B O 1
ATOM 3580 N N . ALA B 1 150 ? 14.445 -16.25 -2.537 1 97.38 150 ALA B N 1
ATOM 3581 C CA . ALA B 1 150 ? 14.961 -16 -3.883 1 97.38 150 ALA B CA 1
ATOM 3582 C C . ALA B 1 150 ? 15.273 -17.312 -4.602 1 97.38 150 ALA B C 1
ATOM 3584 O O . ALA B 1 150 ? 15.344 -17.344 -5.832 1 97.38 150 ALA B O 1
ATOM 3585 N N . ASN B 1 151 ? 15.453 -18.359 -3.852 1 95.06 151 ASN B N 1
ATOM 3586 C CA . ASN B 1 151 ? 15.789 -19.625 -4.477 1 95.06 151 ASN B CA 1
ATOM 3587 C C . ASN B 1 151 ? 14.539 -20.422 -4.852 1 95.06 151 ASN B C 1
ATOM 3589 O O . ASN B 1 151 ? 14.633 -21.531 -5.363 1 95.06 151 ASN B O 1
ATOM 3593 N N . SER B 1 152 ? 13.414 -19.891 -4.605 1 94.62 152 SER B N 1
ATOM 3594 C CA . SER B 1 152 ? 12.188 -20.516 -5.07 1 94.62 152 SER B CA 1
ATOM 3595 C C . SER B 1 152 ? 12.07 -20.453 -6.59 1 94.62 152 SER B C 1
ATOM 3597 O O . SER B 1 152 ? 12.859 -19.766 -7.246 1 94.62 152 SER B O 1
ATOM 3599 N N . ALA B 1 153 ? 11.07 -21.156 -7.102 1 95.75 153 ALA B N 1
ATOM 3600 C CA . ALA B 1 153 ? 10.844 -21.078 -8.539 1 95.75 153 ALA B CA 1
ATOM 3601 C C . ALA B 1 153 ? 10.508 -19.656 -8.969 1 95.75 153 ALA B C 1
ATOM 3603 O O . ALA B 1 153 ? 11.125 -19.109 -9.891 1 95.75 153 ALA B O 1
ATOM 3604 N N . VAL B 1 154 ? 9.586 -19.016 -8.289 1 97.5 154 VAL B N 1
ATOM 3605 C CA . VAL B 1 154 ? 9.219 -17.641 -8.617 1 97.5 154 VAL B CA 1
ATOM 3606 C C . VAL B 1 154 ? 10.438 -16.734 -8.453 1 97.5 154 VAL B C 1
ATOM 3608 O O . VAL B 1 154 ? 10.703 -15.891 -9.32 1 97.5 154 VAL B O 1
ATOM 3611 N N . GLY B 1 155 ? 11.156 -16.953 -7.367 1 97.75 155 GLY B N 1
ATOM 3612 C CA . GLY B 1 155 ? 12.328 -16.125 -7.129 1 97.75 155 GLY B CA 1
ATOM 3613 C C . GLY B 1 155 ? 13.359 -16.203 -8.242 1 97.75 155 GLY B C 1
ATOM 3614 O O . GLY B 1 155 ? 13.922 -15.188 -8.656 1 97.75 155 GLY B O 1
ATOM 3615 N N . ARG B 1 156 ? 13.586 -17.375 -8.727 1 97.44 156 ARG B N 1
ATOM 3616 C CA . ARG B 1 156 ? 14.547 -17.562 -9.812 1 97.44 156 ARG B CA 1
ATOM 3617 C C . ARG B 1 156 ? 14.047 -16.922 -11.102 1 97.44 156 ARG B C 1
ATOM 3619 O O . ARG B 1 156 ? 14.828 -16.297 -11.828 1 97.44 156 ARG B O 1
ATOM 3626 N N . TYR B 1 157 ? 12.766 -17.078 -11.383 1 98.5 157 TYR B N 1
ATOM 3627 C CA . TYR B 1 157 ? 12.195 -16.422 -12.555 1 98.5 157 TYR B CA 1
ATOM 3628 C C . TYR B 1 157 ? 12.297 -14.906 -12.438 1 98.5 157 TYR B C 1
ATOM 3630 O O . TYR B 1 157 ? 12.594 -14.219 -13.414 1 98.5 157 TYR B O 1
ATOM 3638 N N . VAL B 1 158 ? 12.07 -14.344 -11.219 1 98.75 158 VAL B N 1
ATOM 3639 C CA . VAL B 1 158 ? 12.195 -12.906 -10.969 1 98.75 158 VAL B CA 1
ATOM 3640 C C . VAL B 1 158 ? 13.617 -12.453 -11.305 1 98.75 158 VAL B C 1
ATOM 3642 O O . VAL B 1 158 ? 13.805 -11.461 -12.008 1 98.75 158 VAL B O 1
ATOM 3645 N N . THR B 1 159 ? 14.594 -13.203 -10.836 1 98.56 159 THR B N 1
ATOM 3646 C CA . THR B 1 159 ? 15.992 -12.844 -11.055 1 98.56 159 THR B CA 1
ATOM 3647 C C . THR B 1 159 ? 16.312 -12.82 -12.547 1 98.56 159 THR B C 1
ATOM 3649 O O . THR B 1 159 ? 16.891 -11.852 -13.047 1 98.56 159 THR B O 1
ATOM 3652 N N . THR B 1 160 ? 15.891 -13.812 -13.25 1 98.62 160 THR B N 1
ATOM 3653 C CA . THR B 1 160 ? 16.172 -13.922 -14.68 1 98.62 160 THR B CA 1
ATOM 3654 C C . THR B 1 160 ? 15.492 -12.805 -15.453 1 98.62 160 THR B C 1
ATOM 3656 O O . THR B 1 160 ? 16.109 -12.141 -16.281 1 98.62 160 THR B O 1
ATOM 3659 N N . LEU B 1 161 ? 14.227 -12.602 -15.18 1 98.81 161 LEU B N 1
ATOM 3660 C CA . LEU B 1 161 ? 13.445 -11.594 -15.898 1 98.81 161 LEU B CA 1
ATOM 3661 C C . LEU B 1 161 ? 13.938 -10.188 -15.562 1 98.81 161 LEU B C 1
ATOM 3663 O O . LEU B 1 161 ? 13.953 -9.312 -16.422 1 98.81 161 LEU B O 1
ATOM 3667 N N . ALA B 1 162 ? 14.297 -9.945 -14.289 1 98.81 162 ALA B N 1
ATOM 3668 C CA . ALA B 1 162 ? 14.852 -8.656 -13.883 1 98.81 162 ALA B CA 1
ATOM 3669 C C . ALA B 1 162 ? 16.141 -8.352 -14.633 1 98.81 162 ALA B C 1
ATOM 3671 O O . ALA B 1 162 ? 16.328 -7.246 -15.156 1 98.81 162 ALA B O 1
ATOM 3672 N N . ARG B 1 163 ? 17.016 -9.344 -14.711 1 98.44 163 ARG B N 1
ATOM 3673 C CA . ARG B 1 163 ? 18.281 -9.18 -15.422 1 98.44 163 ARG B CA 1
ATOM 3674 C C . ARG B 1 163 ? 18.031 -8.828 -16.891 1 98.44 163 ARG B C 1
ATOM 3676 O O . ARG B 1 163 ? 18.688 -7.93 -17.438 1 98.44 163 ARG B O 1
ATOM 3683 N N . ARG B 1 164 ? 17.125 -9.43 -17.484 1 97.81 164 ARG B N 1
ATOM 3684 C CA . ARG B 1 164 ? 16.812 -9.195 -18.891 1 97.81 164 ARG B CA 1
ATOM 3685 C C . ARG B 1 164 ? 16.312 -7.77 -19.109 1 97.81 164 ARG B C 1
ATOM 3687 O O . ARG B 1 164 ? 16.5 -7.199 -20.188 1 97.81 164 ARG B O 1
ATOM 3694 N N . ARG B 1 165 ? 15.719 -7.207 -18.094 1 97.88 165 ARG B N 1
ATOM 3695 C CA . ARG B 1 165 ? 15.18 -5.855 -18.188 1 97.88 165 ARG B CA 1
ATOM 3696 C C . ARG B 1 165 ? 16.219 -4.82 -17.75 1 97.88 165 ARG B C 1
ATOM 3698 O O . ARG B 1 165 ? 15.938 -3.619 -17.766 1 97.88 165 ARG B O 1
ATOM 3705 N N . GLY B 1 166 ? 17.375 -5.25 -17.312 1 98.5 166 GLY B N 1
ATOM 3706 C CA . GLY B 1 166 ? 18.422 -4.352 -16.844 1 98.5 166 GLY B CA 1
ATOM 3707 C C . GLY B 1 166 ? 18.219 -3.906 -15.414 1 98.5 166 GLY B C 1
ATOM 3708 O O . GLY B 1 166 ? 18.797 -2.9 -14.984 1 98.5 166 GLY B O 1
ATOM 3709 N N . LEU B 1 167 ? 17.391 -4.594 -14.656 1 98.75 167 LEU B N 1
ATOM 3710 C CA . LEU B 1 167 ? 17.188 -4.316 -13.242 1 98.75 167 LEU B CA 1
ATOM 3711 C C . LEU B 1 167 ? 18.234 -5.016 -12.383 1 98.75 167 LEU B C 1
ATOM 3713 O O . LEU B 1 167 ? 18.875 -5.969 -12.836 1 98.75 167 LEU B O 1
ATOM 3717 N N . LYS B 1 168 ? 18.422 -4.551 -11.211 1 98.75 168 LYS B N 1
ATOM 3718 C CA . LYS B 1 168 ? 19.281 -5.191 -10.227 1 98.75 168 LYS B CA 1
ATOM 3719 C C . LYS B 1 168 ? 18.453 -5.867 -9.133 1 98.75 168 LYS B C 1
ATOM 3721 O O . LYS B 1 168 ? 17.391 -5.375 -8.75 1 98.75 168 LYS B O 1
ATOM 3726 N N . THR B 1 169 ? 18.984 -6.961 -8.641 1 98.88 169 THR B N 1
ATOM 3727 C CA . THR B 1 169 ? 18.203 -7.688 -7.641 1 98.88 169 THR B CA 1
ATOM 3728 C C . THR B 1 169 ? 19.031 -7.914 -6.379 1 98.88 169 THR B C 1
ATOM 3730 O O . THR B 1 169 ? 20.234 -8.188 -6.453 1 98.88 169 THR B O 1
ATOM 3733 N N . LEU B 1 170 ? 18.484 -7.668 -5.215 1 98.94 170 LEU B N 1
ATOM 3734 C CA . LEU B 1 170 ? 18.953 -8.117 -3.908 1 98.94 170 LEU B CA 1
ATOM 3735 C C . LEU B 1 170 ? 18.109 -9.289 -3.406 1 98.94 170 LEU B C 1
ATOM 3737 O O . LEU B 1 170 ? 16.922 -9.141 -3.133 1 98.94 170 LEU B O 1
ATOM 3741 N N . ASN B 1 171 ? 18.766 -10.414 -3.254 1 98.88 171 ASN B N 1
ATOM 3742 C CA . ASN B 1 171 ? 18.094 -11.695 -3.059 1 98.88 171 ASN B CA 1
ATOM 3743 C C . ASN B 1 171 ? 18.406 -12.289 -1.687 1 98.88 171 ASN B C 1
ATOM 3745 O O . ASN B 1 171 ? 19.562 -12.531 -1.362 1 98.88 171 ASN B O 1
ATOM 3749 N N . ILE B 1 172 ? 17.375 -12.5 -0.956 1 98.5 172 ILE B N 1
ATOM 3750 C CA . ILE B 1 172 ? 17.547 -13.094 0.365 1 98.5 172 ILE B CA 1
ATOM 3751 C C . ILE B 1 172 ? 17.281 -14.594 0.297 1 98.5 172 ILE B C 1
ATOM 3753 O O . ILE B 1 172 ? 16.266 -15.023 -0.25 1 98.5 172 ILE B O 1
ATOM 3757 N N . VAL B 1 173 ? 18.219 -15.406 0.811 1 96.69 173 VAL B N 1
ATOM 3758 C CA . VAL B 1 173 ? 18.047 -16.844 0.973 1 96.69 173 VAL B CA 1
ATOM 3759 C C . VAL B 1 173 ? 18.297 -17.234 2.428 1 96.69 173 VAL B C 1
ATOM 3761 O O . VAL B 1 173 ? 18.859 -16.453 3.197 1 96.69 173 VAL B O 1
ATOM 3764 N N . ARG B 1 174 ? 17.953 -18.484 2.807 1 94.44 174 ARG B N 1
ATOM 3765 C CA . ARG B 1 174 ? 18.094 -18.922 4.191 1 94.44 174 ARG B CA 1
ATOM 3766 C C . ARG B 1 174 ? 19.344 -19.766 4.371 1 94.44 174 ARG B C 1
ATOM 3768 O O . ARG B 1 174 ? 19.844 -19.922 5.488 1 94.44 174 ARG B O 1
ATOM 3775 N N . ARG B 1 175 ? 19.766 -20.266 3.25 1 92.69 175 ARG B N 1
ATOM 3776 C CA . ARG B 1 175 ? 20.875 -21.203 3.336 1 92.69 175 ARG B CA 1
ATOM 3777 C C . ARG B 1 175 ? 21.984 -20.812 2.359 1 92.69 175 ARG B C 1
ATOM 3779 O O . ARG B 1 175 ? 21.703 -20.375 1.242 1 92.69 175 ARG B O 1
ATOM 3786 N N . GLU B 1 176 ? 23.172 -21.188 2.773 1 94.44 176 GLU B N 1
ATOM 3787 C CA . GLU B 1 176 ? 24.344 -20.875 1.978 1 94.44 176 GLU B CA 1
ATOM 3788 C C . GLU B 1 176 ? 24.359 -21.641 0.663 1 94.44 176 GLU B C 1
ATOM 3790 O O . GLU B 1 176 ? 24.797 -21.125 -0.364 1 94.44 176 GLU B O 1
ATOM 3795 N N . ASP B 1 177 ? 23.859 -22.781 0.667 1 92.19 177 ASP B N 1
ATOM 3796 C CA . ASP B 1 177 ? 23.938 -23.641 -0.509 1 92.19 177 ASP B CA 1
ATOM 3797 C C . ASP B 1 177 ? 22.984 -23.156 -1.607 1 92.19 177 ASP B C 1
ATOM 3799 O O . ASP B 1 177 ? 23.047 -23.641 -2.742 1 92.19 177 ASP B O 1
ATOM 3803 N N . ALA B 1 178 ? 22.141 -22.203 -1.289 1 93.62 178 ALA B N 1
ATOM 3804 C CA . ALA B 1 178 ? 21.219 -21.656 -2.281 1 93.62 178 ALA B CA 1
ATOM 3805 C C . ALA B 1 178 ? 21.844 -20.469 -3.018 1 93.62 178 ALA B C 1
ATOM 3807 O O . ALA B 1 178 ? 21.328 -20.031 -4.051 1 93.62 178 ALA B O 1
ATOM 3808 N N . VAL B 1 179 ? 22.938 -19.969 -2.521 1 96.56 179 VAL B N 1
ATOM 3809 C CA . VAL B 1 179 ? 23.531 -18.734 -3.023 1 96.56 179 VAL B CA 1
ATOM 3810 C C . VAL B 1 179 ? 23.938 -18.906 -4.484 1 96.56 179 VAL B C 1
ATOM 3812 O O . VAL B 1 179 ? 23.594 -18.078 -5.336 1 96.56 179 VAL B O 1
ATOM 3815 N N . GLU B 1 180 ? 24.562 -19.953 -4.77 1 94.75 180 GLU B N 1
ATOM 3816 C CA . GLU B 1 180 ? 25.094 -20.156 -6.109 1 94.75 180 GLU B CA 1
ATOM 3817 C C . GLU B 1 180 ? 23.984 -20.328 -7.133 1 94.75 180 GLU B C 1
ATOM 3819 O O . GLU B 1 180 ? 24.109 -19.891 -8.281 1 94.75 180 GLU B O 1
ATOM 3824 N N . ASP B 1 181 ? 22.969 -20.953 -6.703 1 91.56 181 ASP B N 1
ATOM 3825 C CA . ASP B 1 181 ? 21.828 -21.156 -7.598 1 91.56 181 ASP B CA 1
ATOM 3826 C C . ASP B 1 181 ? 21.203 -19.828 -7.996 1 91.56 181 ASP B C 1
ATOM 3828 O O . ASP B 1 181 ? 20.859 -19.625 -9.164 1 91.56 181 ASP B O 1
ATOM 3832 N N . VAL B 1 182 ? 21.062 -18.953 -7.074 1 96.25 182 VAL B N 1
ATOM 3833 C CA . VAL B 1 182 ? 20.453 -17.656 -7.332 1 96.25 182 VAL B CA 1
ATOM 3834 C C . VAL B 1 182 ? 21.391 -16.797 -8.195 1 96.25 182 VAL B C 1
ATOM 3836 O O . VAL B 1 182 ? 20.938 -16.125 -9.125 1 96.25 182 VAL B O 1
ATOM 3839 N N . ARG B 1 183 ? 22.656 -16.922 -7.949 1 96.81 183 ARG B N 1
ATOM 3840 C CA . ARG B 1 183 ? 23.641 -16.203 -8.766 1 96.81 183 ARG B CA 1
ATOM 3841 C C . ARG B 1 183 ? 23.609 -16.703 -10.203 1 96.81 183 ARG B C 1
ATOM 3843 O O . ARG B 1 183 ? 23.672 -15.914 -11.141 1 96.81 183 ARG B O 1
ATOM 3850 N N . ALA B 1 184 ? 23.484 -17.984 -10.305 1 93.88 184 ALA B N 1
ATOM 3851 C CA . ALA B 1 184 ? 23.453 -18.594 -11.633 1 93.88 184 ALA B CA 1
ATOM 3852 C C . ALA B 1 184 ? 22.234 -18.125 -12.43 1 93.88 184 ALA B C 1
ATOM 3854 O O . ALA B 1 184 ? 22.297 -18.031 -13.656 1 93.88 184 ALA B O 1
ATOM 3855 N N . ALA B 1 185 ? 21.219 -17.828 -11.734 1 94.19 185 ALA B N 1
ATOM 3856 C CA . ALA B 1 185 ? 20.016 -17.328 -12.383 1 94.19 185 ALA B CA 1
ATOM 3857 C C . ALA B 1 185 ? 20.141 -15.859 -12.75 1 94.19 185 ALA B C 1
ATOM 3859 O O . ALA B 1 185 ? 19.281 -15.305 -13.43 1 94.19 185 ALA B O 1
ATOM 3860 N N . GLY B 1 186 ? 21.203 -15.18 -12.266 1 95.94 186 GLY B N 1
ATOM 3861 C CA . GLY B 1 186 ? 21.453 -13.797 -12.641 1 95.94 186 GLY B CA 1
ATOM 3862 C C . GLY B 1 186 ? 21.312 -12.828 -11.477 1 95.94 186 GLY B C 1
ATOM 3863 O O . GLY B 1 186 ? 21.281 -11.609 -11.68 1 95.94 186 GLY B O 1
ATOM 3864 N N . GLY B 1 187 ? 21.219 -13.336 -10.312 1 97.69 187 GLY B N 1
ATOM 3865 C CA . GLY B 1 187 ? 21.094 -12.461 -9.164 1 97.69 187 GLY B CA 1
ATOM 3866 C C . GLY B 1 187 ? 22.312 -11.602 -8.93 1 97.69 187 GLY B C 1
ATOM 3867 O O . GLY B 1 187 ? 23.453 -12.094 -8.984 1 97.69 187 GLY B O 1
ATOM 3868 N N . ASP B 1 188 ? 22.125 -10.352 -8.688 1 97.94 188 ASP B N 1
ATOM 3869 C CA . ASP B 1 188 ? 23.234 -9.422 -8.523 1 97.94 188 ASP B CA 1
ATOM 3870 C C . ASP B 1 188 ? 23.859 -9.547 -7.133 1 97.94 188 ASP B C 1
ATOM 3872 O O . ASP B 1 188 ? 25.078 -9.609 -6.996 1 97.94 188 ASP B O 1
ATOM 3876 N N . VAL B 1 189 ? 23.031 -9.508 -6.105 1 98.44 189 VAL B N 1
ATOM 3877 C CA . VAL B 1 189 ? 23.469 -9.672 -4.719 1 98.44 189 VAL B CA 1
ATOM 3878 C C . VAL B 1 189 ? 22.609 -10.742 -4.035 1 98.44 189 VAL B C 1
ATOM 3880 O O . VAL B 1 189 ? 21.391 -10.758 -4.176 1 98.44 189 VAL B O 1
ATOM 3883 N N . VAL B 1 190 ? 23.297 -11.656 -3.408 1 98.5 190 VAL B N 1
ATOM 3884 C CA . VAL B 1 190 ? 22.609 -12.68 -2.627 1 98.5 190 VAL B CA 1
ATOM 3885 C C . VAL B 1 190 ? 23.062 -12.617 -1.172 1 98.5 190 VAL B C 1
ATOM 3887 O O . VAL B 1 190 ? 24.266 -12.633 -0.889 1 98.5 190 VAL B O 1
ATOM 3890 N N . VAL B 1 191 ? 22.125 -12.445 -0.266 1 98.31 191 VAL B N 1
ATOM 3891 C CA . VAL B 1 191 ? 22.406 -12.344 1.162 1 98.31 191 VAL B CA 1
ATOM 3892 C C . VAL B 1 191 ? 21.734 -13.492 1.902 1 98.31 191 VAL B C 1
ATOM 3894 O O . VAL B 1 191 ? 20.547 -13.766 1.692 1 98.31 191 VAL B O 1
ATOM 3897 N N . VAL B 1 192 ? 22.469 -14.188 2.727 1 97.56 192 VAL B N 1
ATOM 3898 C CA . VAL B 1 192 ? 21.906 -15.227 3.582 1 97.56 192 VAL B CA 1
ATOM 3899 C C . VAL B 1 192 ? 21.297 -14.594 4.832 1 97.56 192 VAL B C 1
ATOM 3901 O O . VAL B 1 192 ? 21.969 -13.844 5.543 1 97.56 192 VAL B O 1
ATOM 3904 N N . SER B 1 193 ? 20.078 -14.883 5.039 1 96 193 SER B N 1
ATOM 3905 C CA . SER B 1 193 ? 19.375 -14.273 6.164 1 96 193 SER B CA 1
ATOM 3906 C C . SER B 1 193 ? 20.016 -14.656 7.492 1 96 193 SER B C 1
ATOM 3908 O O . SER B 1 193 ? 20.484 -15.789 7.656 1 96 193 SER B O 1
ATOM 3910 N N . GLY B 1 194 ? 20.062 -13.742 8.414 1 94.44 194 GLY B N 1
ATOM 3911 C CA . GLY B 1 194 ? 20.609 -13.883 9.75 1 94.44 194 GLY B CA 1
ATOM 3912 C C . GLY B 1 194 ? 20.25 -12.734 10.672 1 94.44 194 GLY B C 1
ATOM 3913 O O . GLY B 1 194 ? 19.453 -11.875 10.312 1 94.44 194 GLY B O 1
ATOM 3914 N N . PRO B 1 195 ? 20.766 -12.734 11.867 1 93.25 195 PRO B N 1
ATOM 3915 C CA . PRO B 1 195 ? 20.391 -11.719 12.859 1 93.25 195 PRO B CA 1
ATOM 3916 C C . PRO B 1 195 ? 20.766 -10.305 12.414 1 93.25 195 PRO B C 1
ATOM 3918 O O . PRO B 1 195 ? 20.141 -9.336 12.867 1 93.25 195 PRO B O 1
ATOM 3921 N N . ASN B 1 196 ? 21.688 -10.18 11.516 1 96.31 196 ASN B N 1
ATOM 3922 C CA . ASN B 1 196 ? 22.156 -8.867 11.078 1 96.31 196 ASN B CA 1
ATOM 3923 C C . ASN B 1 196 ? 21.688 -8.555 9.656 1 96.31 196 ASN B C 1
ATOM 3925 O O . ASN B 1 196 ? 22.359 -7.816 8.93 1 96.31 196 ASN B O 1
ATOM 3929 N N . LEU B 1 197 ? 20.609 -9.109 9.281 1 97.5 197 LEU B N 1
ATOM 3930 C CA . LEU B 1 197 ? 20.188 -9.039 7.887 1 97.5 197 LEU B CA 1
ATOM 3931 C C . LEU B 1 197 ? 19.984 -7.59 7.449 1 97.5 197 LEU B C 1
ATOM 3933 O O . LEU B 1 197 ? 20.375 -7.211 6.344 1 97.5 197 LEU B O 1
ATOM 3937 N N . ALA B 1 198 ? 19.422 -6.758 8.281 1 96.75 198 ALA B N 1
ATOM 3938 C CA . ALA B 1 198 ? 19.203 -5.355 7.938 1 96.75 198 ALA B CA 1
ATOM 3939 C C . ALA B 1 198 ? 20.516 -4.656 7.59 1 96.75 198 ALA B C 1
ATOM 3941 O O . ALA B 1 198 ? 20.594 -3.934 6.594 1 96.75 198 ALA B O 1
ATOM 3942 N N . ASP B 1 199 ? 21.516 -4.867 8.367 1 97.56 199 ASP B N 1
ATOM 3943 C CA . ASP B 1 199 ? 22.828 -4.27 8.133 1 97.56 199 ASP B CA 1
ATOM 3944 C C . ASP B 1 199 ? 23.469 -4.84 6.867 1 97.56 199 ASP B C 1
ATOM 3946 O O . ASP B 1 199 ? 24.094 -4.109 6.102 1 97.56 199 ASP B O 1
ATOM 3950 N N . ASP B 1 200 ? 23.328 -6.156 6.707 1 98 200 ASP B N 1
ATOM 3951 C CA . ASP B 1 200 ? 23.875 -6.805 5.52 1 98 200 ASP B CA 1
ATOM 3952 C C . ASP B 1 200 ? 23.25 -6.227 4.25 1 98 200 ASP B C 1
ATOM 3954 O O . ASP B 1 200 ? 23.953 -6.004 3.256 1 98 200 ASP B O 1
ATOM 3958 N N . ILE B 1 201 ? 21.953 -5.973 4.277 1 98.44 201 ILE B N 1
ATOM 3959 C CA . ILE B 1 201 ? 21.234 -5.391 3.152 1 98.44 201 ILE B CA 1
ATOM 3960 C C . ILE B 1 201 ? 21.766 -3.988 2.865 1 98.44 201 ILE B C 1
ATOM 3962 O O . ILE B 1 201 ? 22.062 -3.652 1.717 1 98.44 201 ILE B O 1
ATOM 3966 N N . LYS B 1 202 ? 21.875 -3.191 3.859 1 97.62 202 LYS B N 1
ATOM 3967 C CA . LYS B 1 202 ? 22.375 -1.828 3.717 1 97.62 202 LYS B CA 1
ATOM 3968 C C . LYS B 1 202 ? 23.766 -1.817 3.094 1 97.62 202 LYS B C 1
ATOM 3970 O O . LYS B 1 202 ? 24.031 -1.034 2.182 1 97.62 202 LYS B O 1
ATOM 3975 N N . GLN B 1 203 ? 24.609 -2.688 3.607 1 97.81 203 GLN B N 1
ATOM 3976 C CA . GLN B 1 203 ? 25.969 -2.781 3.088 1 97.81 203 GLN B CA 1
ATOM 3977 C C . GLN B 1 203 ? 25.969 -3.223 1.627 1 97.81 203 GLN B C 1
ATOM 3979 O O . GLN B 1 203 ? 26.688 -2.66 0.803 1 97.81 203 GLN B O 1
ATOM 3984 N N . ALA B 1 204 ? 25.172 -4.168 1.308 1 97.69 204 ALA B N 1
ATOM 3985 C CA . ALA B 1 204 ? 25.125 -4.723 -0.042 1 97.69 204 ALA B CA 1
ATOM 3986 C C . ALA B 1 204 ? 24.641 -3.678 -1.046 1 97.69 204 ALA B C 1
ATOM 3988 O O . ALA B 1 204 ? 25.109 -3.646 -2.188 1 97.69 204 ALA B O 1
ATOM 3989 N N . LEU B 1 205 ? 23.719 -2.832 -0.654 1 97.75 205 LEU B N 1
ATOM 3990 C CA . LEU B 1 205 ? 23.141 -1.842 -1.547 1 97.75 205 LEU B CA 1
ATOM 3991 C C . LEU B 1 205 ? 24.062 -0.642 -1.717 1 97.75 205 LEU B C 1
ATOM 3993 O O . LEU B 1 205 ? 23.922 0.124 -2.674 1 97.75 205 LEU B O 1
ATOM 3997 N N . GLY B 1 206 ? 25.016 -0.387 -0.755 1 95.69 206 GLY B N 1
ATOM 3998 C CA . GLY B 1 206 ? 26 0.677 -0.871 1 95.69 206 GLY B CA 1
ATOM 3999 C C . GLY B 1 206 ? 25.375 2.055 -1 1 95.69 206 GLY B C 1
ATOM 4000 O O . GLY B 1 206 ? 25.797 2.855 -1.835 1 95.69 206 GLY B O 1
ATOM 4001 N N . GLY B 1 207 ? 24.312 2.328 -0.348 1 95.31 207 GLY B N 1
ATOM 4002 C CA . GLY B 1 207 ? 23.672 3.629 -0.407 1 95.31 207 GLY B CA 1
ATOM 4003 C C . GLY B 1 207 ? 22.453 3.652 -1.322 1 95.31 207 GLY B C 1
ATOM 4004 O O . GLY B 1 207 ? 21.641 4.57 -1.254 1 95.31 207 GLY B O 1
ATOM 4005 N N . ASP B 1 208 ? 22.391 2.68 -2.281 1 97.69 208 ASP B N 1
ATOM 4006 C CA . ASP B 1 208 ? 21.203 2.574 -3.117 1 97.69 208 ASP B CA 1
ATOM 4007 C C . ASP B 1 208 ? 19.984 2.145 -2.295 1 97.69 208 ASP B C 1
ATOM 4009 O O . ASP B 1 208 ? 20.125 1.766 -1.129 1 97.69 208 ASP B O 1
ATOM 4013 N N . ARG B 1 209 ? 18.828 2.275 -2.854 1 98.38 209 ARG B N 1
ATOM 4014 C CA . ARG B 1 209 ? 17.578 1.866 -2.229 1 98.38 209 ARG B CA 1
ATOM 4015 C C . ARG B 1 209 ? 16.766 0.976 -3.164 1 98.38 209 ARG B C 1
ATOM 4017 O O . ARG B 1 209 ? 16.953 1.002 -4.379 1 98.38 209 ARG B O 1
ATOM 4024 N N . LEU B 1 210 ? 15.914 0.216 -2.576 1 98.81 210 LEU B N 1
ATOM 4025 C CA . LEU B 1 210 ? 15.039 -0.646 -3.363 1 98.81 210 LEU B CA 1
ATOM 4026 C C . LEU B 1 210 ? 13.836 0.129 -3.877 1 98.81 210 LEU B C 1
ATOM 4028 O O . LEU B 1 210 ? 13.266 0.951 -3.154 1 98.81 210 LEU B O 1
ATOM 4032 N N . SER B 1 211 ? 13.469 -0.18 -5.098 1 98.88 211 SER B N 1
ATOM 4033 C CA . SER B 1 211 ? 12.234 0.377 -5.652 1 98.88 211 SER B CA 1
ATOM 4034 C C . SER B 1 211 ? 11.047 -0.542 -5.395 1 98.88 211 SER B C 1
ATOM 4036 O O . SER B 1 211 ? 9.906 -0.081 -5.309 1 98.88 211 SER B O 1
ATOM 4038 N N . LEU B 1 212 ? 11.328 -1.785 -5.262 1 98.88 212 LEU B N 1
ATOM 4039 C CA . LEU B 1 212 ? 10.305 -2.816 -5.148 1 98.88 212 LEU B CA 1
ATOM 4040 C C . LEU B 1 212 ? 10.781 -3.965 -4.266 1 98.88 212 LEU B C 1
ATOM 4042 O O . LEU B 1 212 ? 11.93 -4.406 -4.379 1 98.88 212 LEU B O 1
ATOM 4046 N N . VAL B 1 213 ? 9.922 -4.395 -3.355 1 98.75 213 VAL B N 1
ATOM 4047 C CA . VAL B 1 213 ? 10.125 -5.613 -2.578 1 98.75 213 VAL B CA 1
ATOM 4048 C C . VAL B 1 213 ? 9.031 -6.625 -2.906 1 98.75 213 VAL B C 1
ATOM 4050 O O . VAL B 1 213 ? 7.848 -6.281 -2.922 1 98.75 213 VAL B O 1
ATOM 4053 N N . ILE B 1 214 ? 9.438 -7.812 -3.197 1 98.38 214 ILE B N 1
ATOM 4054 C CA . ILE B 1 214 ? 8.539 -8.938 -3.467 1 98.38 214 ILE B CA 1
ATOM 4055 C C . ILE B 1 214 ? 8.734 -10.016 -2.404 1 98.38 214 ILE B C 1
ATOM 4057 O O . ILE B 1 214 ? 9.859 -10.461 -2.16 1 98.38 214 ILE B O 1
ATOM 4061 N N . ASP B 1 215 ? 7.559 -10.484 -1.843 1 97.69 215 ASP B N 1
ATOM 4062 C CA . ASP B 1 215 ? 7.73 -11.398 -0.717 1 97.69 215 ASP B CA 1
ATOM 4063 C C . ASP B 1 215 ? 6.566 -12.383 -0.63 1 97.69 215 ASP B C 1
ATOM 4065 O O . ASP B 1 215 ? 5.402 -11.977 -0.631 1 97.69 215 ASP B O 1
ATOM 4069 N N . PRO B 1 216 ? 6.875 -13.688 -0.562 1 95.44 216 PRO B N 1
ATOM 4070 C CA . PRO B 1 216 ? 5.844 -14.703 -0.351 1 95.44 216 PRO B CA 1
ATOM 4071 C C . PRO B 1 216 ? 5.793 -15.203 1.092 1 95.44 216 PRO B C 1
ATOM 4073 O O . PRO B 1 216 ? 5.055 -16.141 1.4 1 95.44 216 PRO B O 1
ATOM 4076 N N . LEU B 1 217 ? 6.574 -14.602 2.006 1 93.12 217 LEU B N 1
ATOM 4077 C CA . LEU B 1 217 ? 6.785 -15.211 3.314 1 93.12 217 LEU B CA 1
ATOM 4078 C C . LEU B 1 217 ? 6.184 -14.352 4.422 1 93.12 217 LEU B C 1
ATOM 4080 O O . LEU B 1 217 ? 5.441 -14.852 5.27 1 93.12 217 LEU B O 1
ATOM 4084 N N . GLY B 1 218 ? 6.5 -13.078 4.391 1 92.38 218 GLY B N 1
ATOM 4085 C CA . GLY B 1 218 ? 6.305 -12.203 5.527 1 92.38 218 GLY B CA 1
ATOM 4086 C C . GLY B 1 218 ? 7.445 -12.25 6.527 1 92.38 218 GLY B C 1
ATOM 4087 O O . GLY B 1 218 ? 8.594 -12.5 6.152 1 92.38 218 GLY B O 1
ATOM 4088 N N . GLY B 1 219 ? 7.199 -11.758 7.723 1 90.25 219 GLY B N 1
ATOM 4089 C CA . GLY B 1 219 ? 8.156 -11.891 8.812 1 90.25 219 GLY B CA 1
ATOM 4090 C C . GLY B 1 219 ? 9.273 -10.875 8.75 1 90.25 219 GLY B C 1
ATOM 4091 O O . GLY B 1 219 ? 9.148 -9.844 8.086 1 90.25 219 GLY B O 1
ATOM 4092 N N . SER B 1 220 ? 10.375 -11.18 9.438 1 90.81 220 SER B N 1
ATOM 4093 C CA . SER B 1 220 ? 11.43 -10.203 9.703 1 90.81 220 SER B CA 1
ATOM 4094 C C . SER B 1 220 ? 12.234 -9.898 8.445 1 90.81 220 SER B C 1
ATOM 4096 O O . SER B 1 220 ? 12.648 -8.766 8.227 1 90.81 220 SER B O 1
ATOM 4098 N N . ALA B 1 221 ? 12.484 -10.922 7.633 1 92.94 221 ALA B N 1
ATOM 4099 C CA . ALA B 1 221 ? 13.266 -10.672 6.426 1 92.94 221 ALA B CA 1
ATOM 4100 C C . ALA B 1 221 ? 12.539 -9.703 5.492 1 92.94 221 ALA B C 1
ATOM 4102 O O . ALA B 1 221 ? 13.164 -8.812 4.91 1 92.94 221 ALA B O 1
ATOM 4103 N N . ALA B 1 222 ? 11.273 -9.945 5.367 1 94.94 222 ALA B N 1
ATOM 4104 C CA . ALA B 1 222 ? 10.484 -9.016 4.57 1 94.94 222 ALA B CA 1
ATOM 4105 C C . ALA B 1 222 ? 10.547 -7.605 5.152 1 94.94 222 ALA B C 1
ATOM 4107 O O . ALA B 1 222 ? 10.703 -6.629 4.414 1 94.94 222 ALA B O 1
ATOM 4108 N N . SER B 1 223 ? 10.477 -7.535 6.438 1 94.5 223 SER B N 1
ATOM 4109 C CA . SER B 1 223 ? 10.523 -6.242 7.117 1 94.5 223 SER B CA 1
ATOM 4110 C C . SER B 1 223 ? 11.859 -5.539 6.863 1 94.5 223 SER B C 1
ATOM 4112 O O . SER B 1 223 ? 11.891 -4.324 6.656 1 94.5 223 SER B O 1
ATOM 4114 N N . ASP B 1 224 ? 12.906 -6.309 6.938 1 96.38 224 ASP B N 1
ATOM 4115 C CA . ASP B 1 224 ? 14.234 -5.738 6.699 1 96.38 224 ASP B CA 1
ATOM 4116 C C . ASP B 1 224 ? 14.352 -5.211 5.273 1 96.38 224 ASP B C 1
ATOM 4118 O O . ASP B 1 224 ? 14.945 -4.152 5.043 1 96.38 224 ASP B O 1
ATOM 4122 N N . LEU B 1 225 ? 13.805 -5.934 4.297 1 97.88 225 LEU B N 1
ATOM 4123 C CA . LEU B 1 225 ? 13.805 -5.457 2.918 1 97.88 225 LEU B CA 1
ATOM 4124 C C . LEU B 1 225 ? 12.969 -4.188 2.783 1 97.88 225 LEU B C 1
ATOM 4126 O O . LEU B 1 225 ? 13.367 -3.242 2.102 1 97.88 225 LEU B O 1
ATOM 4130 N N . ILE B 1 226 ? 11.844 -4.152 3.41 1 97.25 226 ILE B N 1
ATOM 4131 C CA . ILE B 1 226 ? 10.977 -2.982 3.367 1 97.25 226 ILE B CA 1
ATOM 4132 C C . ILE B 1 226 ? 11.703 -1.771 3.939 1 97.25 226 ILE B C 1
ATOM 4134 O O . ILE B 1 226 ? 11.578 -0.66 3.414 1 97.25 226 ILE B O 1
ATOM 4138 N N . GLY B 1 227 ? 12.453 -2.014 4.965 1 96.62 227 GLY B N 1
ATOM 4139 C CA . GLY B 1 227 ? 13.25 -0.953 5.562 1 96.62 227 GLY B CA 1
ATOM 4140 C C . GLY B 1 227 ? 14.266 -0.355 4.602 1 96.62 227 GLY B C 1
ATOM 4141 O O . GLY B 1 227 ? 14.797 0.728 4.852 1 96.62 227 GLY B O 1
ATOM 4142 N N . ALA B 1 228 ? 14.5 -1.041 3.494 1 97.69 228 ALA B N 1
ATOM 4143 C CA . ALA B 1 228 ? 15.508 -0.598 2.527 1 97.69 228 ALA B CA 1
ATOM 4144 C C . ALA B 1 228 ? 14.844 0.007 1.292 1 97.69 228 ALA B C 1
ATOM 4146 O O . ALA B 1 228 ? 15.523 0.37 0.331 1 97.69 228 ALA B O 1
ATOM 4147 N N . LEU B 1 229 ? 13.523 0.125 1.301 1 98.31 229 LEU B N 1
ATOM 4148 C CA . LEU B 1 229 ? 12.797 0.732 0.188 1 98.31 229 LEU B CA 1
ATOM 4149 C C . LEU B 1 229 ? 13.094 2.227 0.099 1 98.31 229 LEU B C 1
ATOM 4151 O O . LEU B 1 229 ? 13.305 2.885 1.12 1 98.31 229 LEU B O 1
ATOM 4155 N N . GLU B 1 230 ? 13.094 2.746 -1.116 1 97.94 230 GLU B N 1
ATOM 4156 C CA . GLU B 1 230 ? 13.164 4.188 -1.329 1 97.94 230 GLU B CA 1
ATOM 4157 C C . GLU B 1 230 ? 11.867 4.875 -0.92 1 97.94 230 GLU B C 1
ATOM 4159 O O . GLU B 1 230 ? 10.875 4.207 -0.623 1 97.94 230 GLU B O 1
ATOM 4164 N N . PHE B 1 231 ? 11.945 6.227 -0.838 1 96.94 231 PHE B N 1
ATOM 4165 C CA . PHE B 1 231 ? 10.727 7.004 -0.598 1 96.94 231 PHE B CA 1
ATOM 4166 C C . PHE B 1 231 ? 9.656 6.668 -1.629 1 96.94 231 PHE B C 1
ATOM 4168 O O . PHE B 1 231 ? 9.914 6.703 -2.834 1 96.94 231 PHE B O 1
ATOM 4175 N N . GLY B 1 232 ? 8.523 6.234 -1.161 1 96.75 232 GLY B N 1
ATOM 4176 C CA . GLY B 1 232 ? 7.434 5.891 -2.064 1 96.75 232 GLY B CA 1
ATOM 4177 C C . GLY B 1 232 ? 7.582 4.512 -2.68 1 96.75 232 GLY B C 1
ATOM 4178 O O . GLY B 1 232 ? 6.816 4.137 -3.572 1 96.75 232 GLY B O 1
ATOM 4179 N N . GLY B 1 233 ? 8.602 3.74 -2.25 1 98.12 233 GLY B N 1
ATOM 4180 C CA . GLY B 1 233 ? 8.789 2.391 -2.76 1 98.12 233 GLY B CA 1
ATOM 4181 C C . GLY B 1 233 ? 7.625 1.468 -2.445 1 98.12 233 GLY B C 1
ATOM 4182 O O . GLY B 1 233 ? 6.75 1.812 -1.649 1 98.12 233 GLY B O 1
ATOM 4183 N N . THR B 1 234 ? 7.613 0.269 -3.047 1 98.5 234 THR B N 1
ATOM 4184 C CA . THR B 1 234 ? 6.461 -0.62 -2.941 1 98.5 234 THR B CA 1
ATOM 4185 C C . THR B 1 234 ? 6.895 -2.016 -2.5 1 98.5 234 THR B C 1
ATOM 4187 O O . THR B 1 234 ? 7.906 -2.537 -2.975 1 98.5 234 THR B O 1
ATOM 4190 N N . ALA B 1 235 ? 6.141 -2.539 -1.559 1 97.94 235 ALA B N 1
ATOM 4191 C CA . ALA B 1 235 ? 6.266 -3.941 -1.17 1 97.94 235 ALA B CA 1
ATOM 4192 C C . ALA B 1 235 ? 5.027 -4.734 -1.582 1 97.94 235 ALA B C 1
ATOM 4194 O O . ALA B 1 235 ? 3.896 -4.312 -1.323 1 97.94 235 ALA B O 1
ATOM 4195 N N . VAL B 1 236 ? 5.254 -5.887 -2.211 1 98.25 236 VAL B N 1
ATOM 4196 C CA . VAL B 1 236 ? 4.152 -6.715 -2.691 1 98.25 236 VAL B CA 1
ATOM 4197 C C . VAL B 1 236 ? 4.23 -8.102 -2.051 1 98.25 236 VAL B C 1
ATOM 4199 O O . VAL B 1 236 ? 5.215 -8.82 -2.234 1 98.25 236 VAL B O 1
ATOM 4202 N N . ALA B 1 237 ? 3.213 -8.438 -1.291 1 96.94 237 ALA B N 1
ATOM 4203 C CA . ALA B 1 237 ? 3.027 -9.812 -0.839 1 96.94 237 ALA B CA 1
ATOM 4204 C C . ALA B 1 237 ? 2.293 -10.641 -1.89 1 96.94 237 ALA B C 1
ATOM 4206 O O . ALA B 1 237 ? 1.182 -10.297 -2.297 1 96.94 237 ALA B O 1
ATOM 4207 N N . TYR B 1 238 ? 2.91 -11.727 -2.293 1 96.5 238 TYR B N 1
ATOM 4208 C CA . TYR B 1 238 ? 2.234 -12.484 -3.34 1 96.5 238 TYR B CA 1
ATOM 4209 C C . TYR B 1 238 ? 1.905 -13.898 -2.869 1 96.5 238 TYR B C 1
ATOM 4211 O O . TYR B 1 238 ? 1.451 -14.727 -3.656 1 96.5 238 TYR B O 1
ATOM 4219 N N . ALA B 1 239 ? 2.242 -14.219 -1.575 1 92.44 239 ALA B N 1
ATOM 4220 C CA . ALA B 1 239 ? 1.826 -15.43 -0.866 1 92.44 239 ALA B CA 1
ATOM 4221 C C . ALA B 1 239 ? 1.967 -15.25 0.644 1 92.44 239 ALA B C 1
ATOM 4223 O O . ALA B 1 239 ? 2.402 -14.195 1.114 1 92.44 239 ALA B O 1
ATOM 4224 N N . SER B 1 240 ? 1.445 -16.141 1.404 1 85.06 240 SER B N 1
ATOM 4225 C CA . SER B 1 240 ? 1.604 -16.203 2.854 1 85.06 240 SER B CA 1
ATOM 4226 C C . SER B 1 240 ? 2.043 -17.594 3.299 1 85.06 240 SER B C 1
ATOM 4228 O O . SER B 1 240 ? 1.326 -18.266 4.039 1 85.06 240 SER B O 1
ATOM 4230 N N . LEU B 1 241 ? 3.199 -17.891 2.951 1 80.44 241 LEU B N 1
ATOM 4231 C CA . LEU B 1 241 ? 3.666 -19.266 3.115 1 80.44 241 LEU B CA 1
ATOM 4232 C C . LEU B 1 241 ? 3.938 -19.578 4.582 1 80.44 241 LEU B C 1
ATOM 4234 O O . LEU B 1 241 ? 3.883 -20.734 4.996 1 80.44 241 LEU B O 1
ATOM 4238 N N . THR B 1 242 ? 4.184 -18.516 5.379 1 76.12 242 THR B N 1
ATOM 4239 C CA . THR B 1 242 ? 4.52 -18.734 6.781 1 76.12 242 THR B CA 1
ATOM 4240 C C . THR B 1 242 ? 3.334 -18.406 7.684 1 76.12 242 THR B C 1
ATOM 4242 O O . THR B 1 242 ? 3.357 -18.703 8.883 1 76.12 242 THR B O 1
ATOM 4245 N N . GLY B 1 243 ? 2.361 -17.812 7.059 1 79.25 243 GLY B N 1
ATOM 4246 C CA . GLY B 1 243 ? 1.232 -17.359 7.855 1 79.25 243 GLY B CA 1
ATOM 4247 C C . GLY B 1 243 ? 1.499 -16.062 8.586 1 79.25 243 GLY B C 1
ATOM 4248 O O . GLY B 1 243 ? 0.59 -15.484 9.188 1 79.25 243 GLY B O 1
ATOM 4249 N N . THR B 1 244 ? 2.746 -15.633 8.633 1 80.44 244 THR B N 1
ATOM 4250 C CA . THR B 1 244 ? 3.1 -14.352 9.227 1 80.44 244 THR B CA 1
ATOM 4251 C C . THR B 1 244 ? 2.848 -13.211 8.25 1 80.44 244 THR B C 1
ATOM 4253 O O . THR B 1 244 ? 3.273 -13.266 7.098 1 80.44 244 THR B O 1
ATOM 4256 N N . PRO B 1 245 ? 2.236 -12.227 8.758 1 80.81 245 PRO B N 1
ATOM 4257 C CA . PRO B 1 245 ? 1.925 -11.141 7.832 1 80.81 245 PRO B CA 1
ATOM 4258 C C . PRO B 1 245 ? 3.135 -10.258 7.523 1 80.81 245 PRO B C 1
ATOM 4260 O O . PRO B 1 245 ? 4.043 -10.141 8.352 1 80.81 245 PRO B O 1
ATOM 4263 N N . MET B 1 246 ? 3.15 -9.82 6.289 1 84.38 246 MET B N 1
ATOM 4264 C CA . MET B 1 246 ? 4.023 -8.688 5.977 1 84.38 246 MET B CA 1
ATOM 4265 C C . MET B 1 246 ? 3.572 -7.434 6.719 1 84.38 246 MET B C 1
ATOM 4267 O O . MET B 1 246 ? 2.373 -7.168 6.828 1 84.38 246 MET B O 1
ATOM 4271 N N . SER B 1 247 ? 4.547 -6.715 7.293 1 82.19 247 SER B N 1
ATOM 4272 C CA . SER B 1 247 ? 4.156 -5.539 8.062 1 82.19 247 SER B CA 1
ATOM 4273 C C . SER B 1 247 ? 5.02 -4.332 7.707 1 82.19 247 SER B C 1
ATOM 4275 O O . SER B 1 247 ? 6.164 -4.484 7.281 1 82.19 247 SER B O 1
ATOM 4277 N N . VAL B 1 248 ? 4.387 -3.219 7.789 1 88 248 VAL B N 1
ATOM 4278 C CA . VAL B 1 248 ? 5.07 -1.94 7.609 1 88 248 VAL B CA 1
ATOM 4279 C C . VAL B 1 248 ? 5.059 -1.158 8.922 1 88 248 VAL B C 1
ATOM 4281 O O . VAL B 1 248 ? 4.055 -1.151 9.633 1 88 248 VAL B O 1
ATOM 4284 N N . SER B 1 249 ? 6.176 -0.608 9.289 1 86.56 249 SER B N 1
ATOM 4285 C CA . SER B 1 249 ? 6.281 0.187 10.508 1 86.56 249 SER B CA 1
ATOM 4286 C C . SER B 1 249 ? 5.734 1.595 10.297 1 86.56 249 SER B C 1
ATOM 4288 O O . SER B 1 249 ? 5.535 2.027 9.164 1 86.56 249 SER B O 1
ATOM 4290 N N . SER B 1 250 ? 5.539 2.268 11.391 1 84.88 250 SER B N 1
ATOM 4291 C CA . SER B 1 250 ? 5.148 3.672 11.32 1 84.88 250 SER B CA 1
ATOM 4292 C C . SER B 1 250 ? 6.203 4.504 10.602 1 84.88 250 SER B C 1
ATOM 4294 O O . SER B 1 250 ? 5.871 5.414 9.836 1 84.88 250 SER B O 1
ATOM 4296 N N . ALA B 1 251 ? 7.445 4.176 10.914 1 84.94 251 ALA B N 1
ATOM 4297 C CA . ALA B 1 251 ? 8.539 4.871 10.25 1 84.94 251 ALA B CA 1
ATOM 4298 C C . ALA B 1 251 ? 8.477 4.676 8.742 1 84.94 251 ALA B C 1
ATOM 4300 O O . ALA B 1 251 ? 8.711 5.617 7.977 1 84.94 251 ALA B O 1
ATOM 4301 N N . ASP B 1 252 ? 8.102 3.502 8.312 1 90.81 252 ASP B N 1
ATOM 4302 C CA . ASP B 1 252 ? 7.984 3.211 6.887 1 90.81 252 ASP B CA 1
ATOM 4303 C C . ASP B 1 252 ? 6.816 3.971 6.266 1 90.81 252 ASP B C 1
ATOM 4305 O O . ASP B 1 252 ? 6.941 4.543 5.18 1 90.81 252 ASP B O 1
ATOM 4309 N N . LEU B 1 253 ? 5.746 4.012 6.984 1 91.62 253 LEU B N 1
ATOM 4310 C CA . LEU B 1 253 ? 4.527 4.613 6.461 1 91.62 253 LEU B CA 1
ATOM 4311 C C . LEU B 1 253 ? 4.645 6.133 6.418 1 91.62 253 LEU B C 1
ATOM 4313 O O . LEU B 1 253 ? 4.289 6.762 5.418 1 91.62 253 LEU B O 1
ATOM 4317 N N . PHE B 1 254 ? 5.18 6.723 7.441 1 92.19 254 PHE B N 1
ATOM 4318 C CA . PHE B 1 254 ? 5.129 8.18 7.531 1 92.19 254 PHE B CA 1
ATOM 4319 C C . PHE B 1 254 ? 6.449 8.797 7.094 1 92.19 254 PHE B C 1
ATOM 4321 O O . PHE B 1 254 ? 6.465 9.828 6.422 1 92.19 254 PHE B O 1
ATOM 4328 N N . GLY B 1 255 ? 7.551 8.18 7.488 1 91.44 255 GLY B N 1
ATOM 4329 C CA . GLY B 1 255 ? 8.852 8.703 7.098 1 91.44 255 GLY B CA 1
ATOM 4330 C C . GLY B 1 255 ? 9.125 8.562 5.613 1 91.44 255 GLY B C 1
ATOM 4331 O O . GLY B 1 255 ? 9.508 9.531 4.953 1 91.44 255 GLY B O 1
ATOM 4332 N N . ARG B 1 256 ? 8.766 7.379 5.07 1 94.5 256 ARG B N 1
ATOM 4333 C CA . ARG B 1 256 ? 9.156 7.102 3.691 1 94.5 256 ARG B CA 1
ATOM 4334 C C . ARG B 1 256 ? 7.93 6.902 2.805 1 94.5 256 ARG B C 1
ATOM 4336 O O . ARG B 1 256 ? 8.055 6.758 1.588 1 94.5 256 ARG B O 1
ATOM 4343 N N . GLU B 1 257 ? 6.77 6.863 3.408 1 96.94 257 GLU B N 1
ATOM 4344 C CA . GLU B 1 257 ? 5.516 6.711 2.678 1 96.94 257 GLU B CA 1
ATOM 4345 C C . GLU B 1 257 ? 5.566 5.508 1.739 1 96.94 257 GLU B C 1
ATOM 4347 O O . GLU B 1 257 ? 5.184 5.609 0.572 1 96.94 257 GLU B O 1
ATOM 4352 N N . VAL B 1 258 ? 6.059 4.395 2.262 1 96.69 258 VAL B N 1
ATOM 4353 C CA . VAL B 1 258 ? 6.113 3.145 1.509 1 96.69 258 VAL B CA 1
ATOM 4354 C C . VAL B 1 258 ? 4.699 2.623 1.266 1 96.69 258 VAL B C 1
ATOM 4356 O O . VAL B 1 258 ? 3.789 2.889 2.055 1 96.69 258 VAL B O 1
ATOM 4359 N N . ARG B 1 259 ? 4.547 1.891 0.175 1 97.12 259 ARG B N 1
ATOM 4360 C CA . ARG B 1 259 ? 3.277 1.272 -0.188 1 97.12 259 ARG B CA 1
ATOM 4361 C C . ARG B 1 259 ? 3.33 -0.24 0.003 1 97.12 259 ARG B C 1
ATOM 4363 O O . ARG B 1 259 ? 4.293 -0.89 -0.406 1 97.12 259 ARG B O 1
ATOM 4370 N N . LEU B 1 260 ? 2.342 -0.781 0.657 1 97 260 LEU B N 1
ATOM 4371 C CA . LEU B 1 260 ? 2.168 -2.223 0.804 1 97 260 LEU B CA 1
ATOM 4372 C C . LEU B 1 260 ? 0.918 -2.697 0.07 1 97 260 LEU B C 1
ATOM 4374 O O . LEU B 1 260 ? -0.152 -2.102 0.21 1 97 260 LEU B O 1
ATOM 4378 N N . THR B 1 261 ? 1.066 -3.734 -0.764 1 97.06 261 THR B N 1
ATOM 4379 C CA . THR B 1 261 ? -0.085 -4.324 -1.438 1 97.06 261 THR B CA 1
ATOM 4380 C C . THR B 1 261 ? 0.095 -5.828 -1.601 1 97.06 261 THR B C 1
ATOM 4382 O O . THR B 1 261 ? 1.101 -6.391 -1.16 1 97.06 261 THR B O 1
ATOM 4385 N N . GLY B 1 262 ? -0.952 -6.477 -2.102 1 96.69 262 GLY B N 1
ATOM 4386 C CA . GLY B 1 262 ? -0.914 -7.898 -2.4 1 96.69 262 GLY B CA 1
ATOM 4387 C C . GLY B 1 262 ? -1.123 -8.203 -3.871 1 96.69 262 GLY B C 1
ATOM 4388 O O . GLY B 1 262 ? -1.52 -7.328 -4.641 1 96.69 262 GLY B O 1
ATOM 4389 N N . PHE B 1 263 ? -0.771 -9.414 -4.172 1 97.88 263 PHE B N 1
ATOM 4390 C CA . PHE B 1 263 ? -0.985 -9.898 -5.535 1 97.88 263 PHE B CA 1
ATOM 4391 C C . PHE B 1 263 ? -1.42 -11.359 -5.531 1 97.88 263 PHE B C 1
ATOM 4393 O O . PHE B 1 263 ? -0.77 -12.203 -4.91 1 97.88 263 PHE B O 1
ATOM 4400 N N . TRP B 1 264 ? -2.484 -11.617 -6.16 1 96.38 264 TRP B N 1
ATOM 4401 C CA . TRP B 1 264 ? -2.926 -12.992 -6.402 1 96.38 264 TRP B CA 1
ATOM 4402 C C . TRP B 1 264 ? -3.125 -13.242 -7.891 1 96.38 264 TRP B C 1
ATOM 4404 O O . TRP B 1 264 ? -3.936 -12.57 -8.539 1 96.38 264 TRP B O 1
ATOM 4414 N N . LEU B 1 265 ? -2.414 -14.133 -8.398 1 97.44 265 LEU B N 1
ATOM 4415 C CA . LEU B 1 265 ? -2.418 -14.43 -9.828 1 97.44 265 LEU B CA 1
ATOM 4416 C C . LEU B 1 265 ? -3.824 -14.773 -10.312 1 97.44 265 LEU B C 1
ATOM 4418 O O . LEU B 1 265 ? -4.195 -14.453 -11.438 1 97.44 265 LEU B O 1
ATOM 4422 N N . GLY B 1 266 ? -4.621 -15.438 -9.461 1 95.75 266 GLY B N 1
ATOM 4423 C CA . GLY B 1 266 ? -5.988 -15.797 -9.812 1 95.75 266 GLY B CA 1
ATOM 4424 C C . GLY B 1 266 ? -6.828 -14.602 -10.234 1 95.75 266 GLY B C 1
ATOM 4425 O O . GLY B 1 266 ? -7.676 -14.719 -11.117 1 95.75 266 GLY B O 1
ATOM 4426 N N . ASN B 1 267 ? -6.574 -13.469 -9.594 1 96.38 267 ASN B N 1
ATOM 4427 C CA . ASN B 1 267 ? -7.285 -12.25 -9.977 1 96.38 267 ASN B CA 1
ATOM 4428 C C . ASN B 1 267 ? -6.949 -11.836 -11.406 1 96.38 267 ASN B C 1
ATOM 4430 O O . ASN B 1 267 ? -7.824 -11.391 -12.148 1 96.38 267 ASN B O 1
ATOM 4434 N N . TRP B 1 268 ? -5.703 -11.961 -11.789 1 97.31 268 TRP B N 1
ATOM 4435 C CA . TRP B 1 268 ? -5.266 -11.602 -13.141 1 97.31 268 TRP B CA 1
ATOM 4436 C C . TRP B 1 268 ? -5.953 -12.469 -14.188 1 97.31 268 TRP B C 1
ATOM 4438 O O . TRP B 1 268 ? -6.508 -11.953 -15.156 1 97.31 268 TRP B O 1
ATOM 4448 N N . TYR B 1 269 ? -5.992 -13.75 -13.961 1 96.75 269 TYR B N 1
ATOM 4449 C CA . TYR B 1 269 ? -6.629 -14.656 -14.906 1 96.75 269 TYR B CA 1
ATOM 4450 C C . TYR B 1 269 ? -8.125 -14.391 -15 1 96.75 269 TYR B C 1
ATOM 4452 O O . TYR B 1 269 ? -8.727 -14.562 -16.062 1 96.75 269 TYR B O 1
ATOM 4460 N N . ALA B 1 270 ? -8.727 -13.953 -13.922 1 94.38 270 ALA B N 1
ATOM 4461 C CA . ALA B 1 270 ? -10.172 -13.758 -13.867 1 94.38 270 ALA B CA 1
ATOM 4462 C C . ALA B 1 270 ? -10.578 -12.445 -14.523 1 94.38 270 ALA B C 1
ATOM 4464 O O . ALA B 1 270 ? -11.68 -12.328 -15.062 1 94.38 270 ALA B O 1
ATOM 4465 N N . SER B 1 271 ? -9.688 -11.492 -14.492 1 94.25 271 SER B N 1
ATOM 4466 C CA . SER B 1 271 ? -10.148 -10.148 -14.82 1 94.25 271 SER B CA 1
ATOM 4467 C C . SER B 1 271 ? -9.469 -9.625 -16.078 1 94.25 271 SER B C 1
ATOM 4469 O O . SER B 1 271 ? -9.992 -8.727 -16.75 1 94.25 271 SER B O 1
ATOM 4471 N N . GLU B 1 272 ? -8.266 -10.109 -16.438 1 96.12 272 GLU B N 1
ATOM 4472 C CA . GLU B 1 272 ? -7.516 -9.57 -17.578 1 96.12 272 GLU B CA 1
ATOM 4473 C C . GLU B 1 272 ? -8.102 -10.039 -18.906 1 96.12 272 GLU B C 1
ATOM 4475 O O . GLU B 1 272 ? -8.555 -11.172 -19.016 1 96.12 272 GLU B O 1
ATOM 4480 N N . PRO B 1 273 ? -8.055 -9.141 -19.906 1 97 273 PRO B N 1
ATOM 4481 C CA . PRO B 1 273 ? -8.484 -9.578 -21.25 1 97 273 PRO B CA 1
ATOM 4482 C C . PRO B 1 273 ? -7.715 -10.797 -21.75 1 97 273 PRO B C 1
ATOM 4484 O O . PRO B 1 273 ? -6.512 -10.906 -21.516 1 97 273 PRO B O 1
ATOM 4487 N N . ARG B 1 274 ? -8.398 -11.625 -22.422 1 95.75 274 ARG B N 1
ATOM 4488 C CA . ARG B 1 274 ? -7.832 -12.891 -22.875 1 95.75 274 ARG B CA 1
ATOM 4489 C C . ARG B 1 274 ? -6.582 -12.656 -23.719 1 95.75 274 ARG B C 1
ATOM 4491 O O . ARG B 1 274 ? -5.602 -13.398 -23.594 1 95.75 274 ARG B O 1
ATOM 4498 N N . HIS B 1 275 ? -6.629 -11.617 -24.547 1 96.94 275 HIS B N 1
ATOM 4499 C CA . HIS B 1 275 ? -5.488 -11.391 -25.438 1 96.94 275 HIS B CA 1
ATOM 4500 C C . HIS B 1 275 ? -4.238 -11.047 -24.625 1 96.94 275 HIS B C 1
ATOM 4502 O O . HIS B 1 275 ? -3.127 -11.43 -25 1 96.94 275 HIS B O 1
ATOM 4508 N N . GLU B 1 276 ? -4.383 -10.359 -23.453 1 97.75 276 GLU B N 1
ATOM 4509 C CA . GLU B 1 276 ? -3.244 -10.039 -22.609 1 97.75 276 GLU B CA 1
ATOM 4510 C C . GLU B 1 276 ? -2.689 -11.297 -21.938 1 97.75 276 GLU B C 1
ATOM 4512 O O . GLU B 1 276 ? -1.473 -11.453 -21.812 1 97.75 276 GLU B O 1
ATOM 4517 N N . ILE B 1 277 ? -3.607 -12.156 -21.547 1 98.19 277 ILE B N 1
ATOM 4518 C CA . ILE B 1 277 ? -3.209 -13.414 -20.922 1 98.19 277 ILE B CA 1
ATOM 4519 C C . ILE B 1 277 ? -2.432 -14.266 -21.922 1 98.19 277 ILE B C 1
ATOM 4521 O O . ILE B 1 277 ? -1.33 -14.734 -21.625 1 98.19 277 ILE B O 1
ATOM 4525 N N . VAL B 1 278 ? -2.91 -14.383 -23.125 1 98 278 VAL B N 1
ATOM 4526 C CA . VAL B 1 278 ? -2.297 -15.203 -24.172 1 98 278 VAL B CA 1
ATOM 4527 C C . VAL B 1 278 ? -0.944 -14.609 -24.562 1 98 278 VAL B C 1
ATOM 4529 O O . VAL B 1 278 ? 0.048 -15.336 -24.656 1 98 278 VAL B O 1
ATOM 4532 N N . ASP B 1 279 ? -0.906 -13.25 -24.688 1 98.44 279 ASP B N 1
ATOM 4533 C CA . ASP B 1 279 ? 0.338 -12.586 -25.078 1 98.44 279 ASP B CA 1
ATOM 4534 C C . ASP B 1 279 ? 1.421 -12.797 -24.016 1 98.44 279 ASP B C 1
ATOM 4536 O O . ASP B 1 279 ? 2.578 -13.062 -24.359 1 98.44 279 ASP B O 1
ATOM 4540 N N . THR B 1 280 ? 1.037 -12.711 -22.797 1 98.69 280 THR B N 1
ATOM 4541 C CA . THR B 1 280 ? 1.984 -12.891 -21.703 1 98.69 280 THR B CA 1
ATOM 4542 C C . THR B 1 280 ? 2.51 -14.32 -21.672 1 98.69 280 THR B C 1
ATOM 4544 O O . THR B 1 280 ? 3.721 -14.539 -21.594 1 98.69 280 THR B O 1
ATOM 4547 N N . LEU B 1 281 ? 1.631 -15.281 -21.781 1 98.75 281 LEU B N 1
ATOM 4548 C CA . LEU B 1 281 ? 2.031 -16.688 -21.703 1 98.75 281 LEU B CA 1
ATOM 4549 C C . LEU B 1 281 ? 2.838 -17.094 -22.938 1 98.75 281 LEU B C 1
ATOM 4551 O O . LEU B 1 281 ? 3.758 -17.906 -22.844 1 98.75 281 LEU B O 1
ATOM 4555 N N . ASP B 1 282 ? 2.52 -16.516 -24.062 1 98.44 282 ASP B N 1
ATOM 4556 C CA . ASP B 1 282 ? 3.289 -16.781 -25.281 1 98.44 282 ASP B CA 1
ATOM 4557 C C . ASP B 1 282 ? 4.723 -16.266 -25.141 1 98.44 282 ASP B C 1
ATOM 4559 O O . ASP B 1 282 ? 5.672 -16.953 -25.5 1 98.44 282 ASP B O 1
ATOM 4563 N N . TYR B 1 283 ? 4.812 -15.055 -24.641 1 98.62 283 TYR B N 1
ATOM 4564 C CA . TYR B 1 283 ? 6.121 -14.461 -24.406 1 98.62 283 TYR B CA 1
ATOM 4565 C C . TYR B 1 283 ? 6.953 -15.336 -23.469 1 98.62 283 TYR B C 1
ATOM 4567 O O . TYR B 1 283 ? 8.102 -15.664 -23.781 1 98.62 283 TYR B O 1
ATOM 4575 N N . LEU B 1 284 ? 6.371 -15.805 -22.422 1 98.88 284 LEU B N 1
ATOM 4576 C CA . LEU B 1 284 ? 7.074 -16.609 -21.422 1 98.88 284 LEU B CA 1
ATOM 4577 C C . LEU B 1 284 ? 7.387 -18 -21.969 1 98.88 284 LEU B C 1
ATOM 4579 O O . LEU B 1 284 ? 8.453 -18.547 -21.688 1 98.88 284 LEU B O 1
ATOM 4583 N N . ALA B 1 285 ? 6.504 -18.547 -22.734 1 98.81 285 ALA B N 1
ATOM 4584 C CA . ALA B 1 285 ? 6.73 -19.844 -23.359 1 98.81 285 ALA B CA 1
ATOM 4585 C C . ALA B 1 285 ? 7.93 -19.797 -24.312 1 98.81 285 ALA B C 1
ATOM 4587 O O . ALA B 1 285 ? 8.719 -20.75 -24.359 1 98.81 285 ALA B O 1
ATOM 4588 N N . ARG B 1 286 ? 8.047 -18.734 -25 1 98.56 286 ARG B N 1
ATOM 4589 C CA . ARG B 1 286 ? 9.18 -18.562 -25.922 1 98.56 286 ARG B CA 1
ATOM 4590 C C . ARG B 1 286 ? 10.492 -18.5 -25.156 1 98.56 286 ARG B C 1
ATOM 4592 O O . ARG B 1 286 ? 11.492 -19.094 -25.562 1 98.56 286 ARG B O 1
ATOM 4599 N N . LEU B 1 287 ? 10.469 -17.812 -24.062 1 98.69 287 LEU B N 1
ATOM 4600 C CA . LEU B 1 287 ? 11.672 -17.734 -23.234 1 98.69 287 LEU B CA 1
ATOM 4601 C C . LEU B 1 287 ? 12.055 -19.094 -22.688 1 98.69 287 LEU B C 1
ATOM 4603 O O . LEU B 1 287 ? 13.234 -19.422 -22.547 1 98.69 287 LEU B O 1
ATOM 4607 N N . ILE B 1 288 ? 11.055 -19.875 -22.344 1 98.62 288 ILE B N 1
ATOM 4608 C CA . ILE B 1 288 ? 11.312 -21.234 -21.875 1 98.62 288 ILE B CA 1
ATOM 4609 C C . ILE B 1 288 ? 11.883 -22.078 -23.016 1 98.62 288 ILE B C 1
ATOM 4611 O O . ILE B 1 288 ? 12.867 -22.797 -22.844 1 98.62 288 ILE B O 1
ATOM 4615 N N . ALA B 1 289 ? 11.312 -21.922 -24.172 1 98.38 289 ALA B N 1
ATOM 4616 C CA . ALA B 1 289 ? 11.758 -22.672 -25.344 1 98.38 289 ALA B CA 1
ATOM 4617 C C . ALA B 1 289 ? 13.195 -22.312 -25.703 1 98.38 289 ALA B C 1
ATOM 4619 O O . ALA B 1 289 ? 13.953 -23.156 -26.188 1 98.38 289 ALA B O 1
ATOM 4620 N N . GLU B 1 290 ? 13.594 -21.078 -25.438 1 97.81 290 GLU B N 1
ATOM 4621 C CA . GLU B 1 290 ? 14.93 -20.594 -25.75 1 97.81 290 GLU B CA 1
ATOM 4622 C C . GLU B 1 290 ? 15.922 -20.938 -24.641 1 97.81 290 GLU B C 1
ATOM 4624 O O . GLU B 1 290 ? 17.125 -20.672 -24.766 1 97.81 290 GLU B O 1
ATOM 4629 N N . GLY B 1 291 ? 15.422 -21.469 -23.594 1 96.62 291 GLY B N 1
ATOM 4630 C CA . GLY B 1 291 ? 16.266 -21.859 -22.484 1 96.62 291 GLY B CA 1
ATOM 4631 C C . GLY B 1 291 ? 16.609 -20.719 -21.547 1 96.62 291 GLY B C 1
ATOM 4632 O O . GLY B 1 291 ? 17.469 -20.859 -20.672 1 96.62 291 GLY B O 1
ATOM 4633 N N . VAL B 1 292 ? 15.922 -19.625 -21.734 1 96.94 292 VAL B N 1
ATOM 4634 C CA . VAL B 1 292 ? 16.188 -18.438 -20.922 1 96.94 292 VAL B CA 1
ATOM 4635 C C . VAL B 1 292 ? 15.516 -18.578 -19.562 1 96.94 292 VAL B C 1
ATOM 4637 O O . VAL B 1 292 ? 16.141 -18.328 -18.531 1 96.94 292 VAL B O 1
ATOM 4640 N N . LEU B 1 293 ? 14.258 -18.969 -19.547 1 97.69 293 LEU B N 1
ATOM 4641 C CA . LEU B 1 293 ? 13.539 -19.203 -18.312 1 97.69 293 LEU B CA 1
ATOM 4642 C C . LEU B 1 293 ? 13.578 -20.688 -17.938 1 97.69 293 LEU B C 1
ATOM 4644 O O . LEU B 1 293 ? 13.242 -21.547 -18.766 1 97.69 293 LEU B O 1
ATOM 4648 N N . HIS B 1 294 ? 14 -20.875 -16.734 1 96 294 HIS B N 1
ATOM 4649 C CA . HIS B 1 294 ? 14.172 -22.25 -16.281 1 96 294 HIS B CA 1
ATOM 4650 C C . HIS B 1 294 ? 14.016 -22.359 -14.773 1 96 294 HIS B C 1
ATOM 4652 O O . HIS B 1 294 ? 14.508 -21.5 -14.039 1 96 294 HIS B O 1
ATOM 4658 N N . ALA B 1 295 ? 13.359 -23.359 -14.344 1 95.19 295 ALA B N 1
ATOM 4659 C CA . ALA B 1 295 ? 13.328 -23.719 -12.93 1 95.19 295 ALA B CA 1
ATOM 4660 C C . ALA B 1 295 ? 13.789 -25.156 -12.719 1 95.19 295 ALA B C 1
ATOM 4662 O O . ALA B 1 295 ? 13.453 -26.047 -13.508 1 95.19 295 ALA B O 1
ATOM 4663 N N . PRO B 1 296 ? 14.57 -25.375 -11.672 1 95.31 296 PRO B N 1
ATOM 4664 C CA . PRO B 1 296 ? 15.016 -26.75 -11.43 1 95.31 296 PRO B CA 1
ATOM 4665 C C . PRO B 1 296 ? 13.867 -27.688 -11.078 1 95.31 296 PRO B C 1
ATOM 4667 O O . PRO B 1 296 ? 12.914 -27.281 -10.406 1 95.31 296 PRO B O 1
ATOM 4670 N N . VAL B 1 297 ? 13.977 -28.875 -11.602 1 96.69 297 VAL B N 1
ATOM 4671 C CA . VAL B 1 297 ? 13.07 -29.953 -11.242 1 96.69 297 VAL B CA 1
ATOM 4672 C C . VAL B 1 297 ? 13.758 -30.891 -10.242 1 96.69 297 VAL B C 1
ATOM 4674 O O . VAL B 1 297 ? 14.789 -31.5 -10.555 1 96.69 297 VAL B O 1
ATOM 4677 N N . GLU B 1 298 ? 13.188 -30.922 -9.086 1 95.88 298 GLU B N 1
ATOM 4678 C CA . GLU B 1 298 ? 13.719 -31.75 -8.016 1 95.88 298 GLU B CA 1
ATOM 4679 C C . GLU B 1 298 ? 13.43 -33.219 -8.281 1 95.88 298 GLU B C 1
ATOM 4681 O O . GLU B 1 298 ? 14.305 -34.094 -8.086 1 95.88 298 GLU B O 1
ATOM 4686 N N . ALA B 1 299 ? 12.258 -33.5 -8.656 1 97.19 299 ALA B N 1
ATOM 4687 C CA . ALA B 1 299 ? 11.852 -34.906 -8.875 1 97.19 299 ALA B CA 1
ATOM 4688 C C . ALA B 1 299 ? 10.562 -34.969 -9.703 1 97.19 299 ALA B C 1
ATOM 4690 O O . ALA B 1 299 ? 9.781 -34 -9.727 1 97.19 299 ALA B O 1
ATOM 4691 N N . THR B 1 300 ? 10.461 -36.094 -10.367 1 98.19 300 THR B N 1
ATOM 4692 C CA . THR B 1 300 ? 9.211 -36.438 -11.039 1 98.19 300 THR B CA 1
ATOM 4693 C C . THR B 1 300 ? 8.656 -37.75 -10.492 1 98.19 300 THR B C 1
ATOM 4695 O O . THR B 1 300 ? 9.414 -38.625 -10.102 1 98.19 300 THR B O 1
ATOM 4698 N N . TYR B 1 301 ? 7.363 -37.812 -10.422 1 98.31 301 TYR B N 1
ATOM 4699 C CA . TYR B 1 301 ? 6.688 -39 -9.906 1 98.31 301 TYR B CA 1
ATOM 4700 C C . TYR B 1 301 ? 5.594 -39.438 -10.867 1 98.31 301 TYR B C 1
ATOM 4702 O O . TYR B 1 301 ? 5.027 -38.625 -11.602 1 98.31 301 TYR B O 1
ATOM 4710 N N . HIS B 1 302 ? 5.316 -40.75 -10.805 1 97.56 302 HIS B N 1
ATOM 4711 C CA . HIS B 1 302 ? 4.078 -41.281 -11.359 1 97.56 302 HIS B CA 1
ATOM 4712 C C . HIS B 1 302 ? 2.896 -41 -10.438 1 97.56 302 HIS B C 1
ATOM 4714 O O . HIS B 1 302 ? 3.068 -40.875 -9.219 1 97.56 302 HIS B O 1
ATOM 4720 N N . LEU B 1 303 ? 1.725 -40.969 -11 1 97.06 303 LEU B N 1
ATOM 4721 C CA . LEU B 1 303 ? 0.536 -40.719 -10.195 1 97.06 303 LEU B CA 1
ATOM 4722 C C . LEU B 1 303 ? 0.383 -41.75 -9.102 1 97.06 303 LEU B C 1
ATOM 4724 O O . LEU B 1 303 ? -0.116 -41.469 -8.016 1 97.06 303 LEU B O 1
ATOM 4728 N N . ASP B 1 304 ? 0.87 -42.938 -9.383 1 96.88 304 ASP B N 1
ATOM 4729 C CA . ASP B 1 304 ? 0.769 -44.031 -8.422 1 96.88 304 ASP B CA 1
ATOM 4730 C C . ASP B 1 304 ? 1.538 -43.719 -7.141 1 96.88 304 ASP B C 1
ATOM 4732 O O . ASP B 1 304 ? 1.266 -44.281 -6.086 1 96.88 304 ASP B O 1
ATOM 4736 N N . ASP B 1 305 ? 2.465 -42.812 -7.254 1 97.44 305 ASP B N 1
ATOM 4737 C CA . ASP B 1 305 ? 3.324 -42.469 -6.129 1 97.44 305 ASP B CA 1
ATOM 4738 C C . ASP B 1 305 ? 2.967 -41.062 -5.578 1 97.44 305 ASP B C 1
ATOM 4740 O O . ASP B 1 305 ? 3.834 -40.344 -5.082 1 97.44 305 ASP B O 1
ATOM 4744 N N . TYR B 1 306 ? 1.675 -40.688 -5.738 1 97.56 306 TYR B N 1
ATOM 4745 C CA . TYR B 1 306 ? 1.269 -39.344 -5.418 1 97.56 306 TYR B CA 1
ATOM 4746 C C . TYR B 1 306 ? 1.521 -39.031 -3.949 1 97.56 306 TYR B C 1
ATOM 4748 O O . TYR B 1 306 ? 1.86 -37.875 -3.6 1 97.56 306 TYR B O 1
ATOM 4756 N N . LEU B 1 307 ? 1.431 -39.969 -3.031 1 97 307 LEU B N 1
ATOM 4757 C CA . LEU B 1 307 ? 1.669 -39.719 -1.613 1 97 307 LEU B CA 1
ATOM 4758 C C . LEU B 1 307 ? 3.135 -39.375 -1.359 1 97 307 LEU B C 1
ATOM 4760 O O . LEU B 1 307 ? 3.445 -38.469 -0.568 1 97 307 LEU B O 1
ATOM 4764 N N . LYS B 1 308 ? 3.986 -40.125 -2.053 1 96.94 308 LYS B N 1
ATOM 4765 C CA . LYS B 1 308 ? 5.41 -39.781 -1.972 1 96.94 308 LYS B CA 1
ATOM 4766 C C . LYS B 1 308 ? 5.691 -38.406 -2.523 1 96.94 308 LYS B C 1
ATOM 4768 O O . LYS B 1 308 ? 6.492 -37.656 -1.958 1 96.94 308 LYS B O 1
ATOM 4773 N N . ALA B 1 309 ? 5.035 -38.094 -3.604 1 97.31 309 ALA B N 1
ATOM 4774 C CA . ALA B 1 309 ? 5.207 -36.781 -4.23 1 97.31 309 ALA B CA 1
ATOM 4775 C C . ALA B 1 309 ? 4.77 -35.656 -3.289 1 97.31 309 ALA B C 1
ATOM 4777 O O . ALA B 1 309 ? 5.473 -34.656 -3.139 1 97.31 309 ALA B O 1
ATOM 4778 N N . PHE B 1 310 ? 3.646 -35.875 -2.619 1 96.56 310 PHE B N 1
ATOM 4779 C CA . PHE B 1 310 ? 3.133 -34.875 -1.693 1 96.56 310 PHE B CA 1
ATOM 4780 C C . PHE B 1 310 ? 4.078 -34.688 -0.512 1 96.56 310 PHE B C 1
ATOM 4782 O O . PHE B 1 310 ? 4.359 -33.562 -0.099 1 96.56 310 PHE B O 1
ATOM 4789 N N . THR B 1 311 ? 4.574 -35.781 0.013 1 95.31 311 THR B N 1
ATOM 4790 C CA . THR B 1 311 ? 5.52 -35.719 1.12 1 95.31 311 THR B CA 1
ATOM 4791 C C . THR B 1 311 ? 6.785 -34.969 0.713 1 95.31 311 THR B C 1
ATOM 4793 O O . THR B 1 311 ? 7.254 -34.094 1.439 1 95.31 311 THR B O 1
ATOM 4796 N N . HIS B 1 312 ? 7.23 -35.344 -0.459 1 96.19 312 HIS B N 1
ATOM 4797 C CA . HIS B 1 312 ? 8.43 -34.688 -0.976 1 96.19 312 HIS B CA 1
ATOM 4798 C C . HIS B 1 312 ? 8.195 -33.188 -1.198 1 96.19 312 HIS B C 1
ATOM 4800 O O . HIS B 1 312 ? 9.055 -32.375 -0.865 1 96.19 312 HIS B O 1
ATOM 4806 N N . ALA B 1 313 ? 7.043 -32.812 -1.705 1 94.88 313 ALA B N 1
ATOM 4807 C CA . ALA B 1 313 ? 6.715 -31.406 -2.014 1 94.88 313 ALA B CA 1
ATOM 4808 C C . ALA B 1 313 ? 6.617 -30.578 -0.74 1 94.88 313 ALA B C 1
ATOM 4810 O O . ALA B 1 313 ? 6.766 -29.344 -0.78 1 94.88 313 ALA B O 1
ATOM 4811 N N . ARG B 1 314 ? 6.402 -31.156 0.394 1 91.31 314 ARG B N 1
ATOM 4812 C CA . ARG B 1 314 ? 6.242 -30.453 1.665 1 91.31 314 ARG B CA 1
ATOM 4813 C C . ARG B 1 314 ? 7.559 -30.391 2.426 1 91.31 314 ARG B C 1
ATOM 4815 O O . ARG B 1 314 ? 7.652 -29.734 3.463 1 91.31 314 ARG B O 1
ATOM 4822 N N . THR B 1 315 ? 8.516 -31.094 1.883 1 87.12 315 THR B N 1
ATOM 4823 C CA . THR B 1 315 ? 9.805 -31.094 2.561 1 87.12 315 THR B CA 1
ATOM 4824 C C . THR B 1 315 ? 10.547 -29.781 2.334 1 87.12 315 THR B C 1
ATOM 4826 O O . THR B 1 315 ? 10.477 -29.203 1.247 1 87.12 315 THR B O 1
ATOM 4829 N N . ALA B 1 316 ? 11.227 -29.375 3.438 1 73.19 316 ALA B N 1
ATOM 4830 C CA . ALA B 1 316 ? 12.055 -28.172 3.332 1 73.19 316 ALA B CA 1
ATOM 4831 C C . ALA B 1 316 ? 13.336 -28.453 2.559 1 73.19 316 ALA B C 1
ATOM 4833 O O . ALA B 1 316 ? 13.719 -29.609 2.379 1 73.19 316 ALA B O 1
ATOM 4834 N N . LYS B 1 317 ? 14.023 -27.516 2.051 1 74.06 317 LYS B N 1
ATOM 4835 C CA . LYS B 1 317 ? 15.336 -27.562 1.422 1 74.06 317 LYS B CA 1
ATOM 4836 C C . LYS B 1 317 ? 15.273 -28.281 0.073 1 74.06 317 LYS B C 1
ATOM 4838 O O . LYS B 1 317 ? 16.203 -29.016 -0.291 1 74.06 317 LYS B O 1
ATOM 4843 N N . ARG B 1 318 ? 14.07 -28.141 -0.549 1 80.44 318 ARG B N 1
ATOM 4844 C CA . ARG B 1 318 ? 14.023 -28.656 -1.915 1 80.44 318 ARG B CA 1
ATOM 4845 C C . ARG B 1 318 ? 14.812 -27.766 -2.863 1 80.44 318 ARG B C 1
ATOM 4847 O O . ARG B 1 318 ? 14.805 -26.531 -2.721 1 80.44 318 ARG B O 1
ATOM 4854 N N . GLY B 1 319 ? 15.438 -28.453 -3.779 1 82.31 319 GLY B N 1
ATOM 4855 C CA . GLY B 1 319 ? 16.219 -27.703 -4.746 1 82.31 319 GLY B CA 1
ATOM 4856 C C . GLY B 1 319 ? 15.43 -27.297 -5.977 1 82.31 319 GLY B C 1
ATOM 4857 O O . GLY B 1 319 ? 15.945 -26.609 -6.855 1 82.31 319 GLY B O 1
ATOM 4858 N N . GLY B 1 320 ? 14.148 -27.844 -6.047 1 93.25 320 GLY B N 1
ATOM 4859 C CA . GLY B 1 320 ? 13.375 -27.578 -7.246 1 93.25 320 GLY B CA 1
ATOM 4860 C C . GLY B 1 320 ? 11.93 -28.016 -7.141 1 93.25 320 GLY B C 1
ATOM 4861 O O . GLY B 1 320 ? 11.453 -28.344 -6.051 1 93.25 320 GLY B O 1
ATOM 4862 N N . LYS B 1 321 ? 11.266 -28.031 -8.227 1 96.81 321 LYS B N 1
ATOM 4863 C CA . LYS B 1 321 ? 9.836 -28.344 -8.32 1 96.81 321 LYS B CA 1
ATOM 4864 C C . LYS B 1 321 ? 9.609 -29.859 -8.375 1 96.81 321 LYS B C 1
ATOM 4866 O O . LYS B 1 321 ? 10.461 -30.594 -8.867 1 96.81 321 LYS B O 1
ATOM 4871 N N . ILE B 1 322 ? 8.5 -30.281 -7.848 1 97.88 322 ILE B N 1
ATOM 4872 C CA . ILE B 1 322 ? 8.047 -31.672 -7.961 1 97.88 322 ILE B CA 1
ATOM 4873 C C . ILE B 1 322 ? 6.922 -31.75 -8.984 1 97.88 322 ILE B C 1
ATOM 4875 O O . ILE B 1 322 ? 5.98 -30.953 -8.953 1 97.88 322 ILE B O 1
ATOM 4879 N N . LEU B 1 323 ? 7.055 -32.688 -9.93 1 98.62 323 LEU B N 1
ATOM 4880 C CA . LEU B 1 323 ? 6.074 -32.812 -11.008 1 98.62 323 LEU B CA 1
ATOM 4881 C C . LEU B 1 323 ? 5.535 -34.25 -11.078 1 98.62 323 LEU B C 1
ATOM 4883 O O . LEU B 1 323 ? 6.191 -35.188 -10.625 1 98.62 323 LEU B O 1
ATOM 4887 N N . PHE B 1 324 ? 4.328 -34.375 -11.562 1 98.62 324 PHE B N 1
ATOM 4888 C CA . PHE B 1 324 ? 3.869 -35.625 -12.117 1 98.62 324 PHE B CA 1
ATOM 4889 C C . PHE B 1 324 ? 4.191 -35.719 -13.602 1 98.62 324 PHE B C 1
ATOM 4891 O O . PHE B 1 324 ? 4.059 -34.75 -14.336 1 98.62 324 PHE B O 1
ATOM 4898 N N . THR B 1 325 ? 4.602 -36.906 -14.008 1 98.25 325 THR B N 1
ATOM 4899 C CA . THR B 1 325 ? 4.773 -37.188 -15.422 1 98.25 325 THR B CA 1
ATOM 4900 C C . THR B 1 325 ? 3.898 -38.375 -15.836 1 98.25 325 THR B C 1
ATOM 4902 O O . THR B 1 325 ? 3.668 -39.281 -15.039 1 98.25 325 THR B O 1
ATOM 4905 N N . PHE B 1 326 ? 3.326 -38.344 -17.031 1 95.12 326 PHE B N 1
ATOM 4906 C CA . PHE B 1 326 ? 2.316 -39.344 -17.438 1 95.12 326 PHE B CA 1
ATOM 4907 C C . PHE B 1 326 ? 2.809 -40.156 -18.609 1 95.12 326 PHE B C 1
ATOM 4909 O O . PHE B 1 326 ? 2.084 -41.031 -19.109 1 95.12 326 PHE B O 1
ATOM 4916 N N . GLU B 1 327 ? 4.074 -40.219 -19.047 1 78.06 327 GLU B N 1
ATOM 4917 C CA . GLU B 1 327 ? 4.57 -41.125 -20.078 1 78.06 327 GLU B CA 1
ATOM 4918 C C . GLU B 1 327 ? 4.43 -42.594 -19.672 1 78.06 327 GLU B C 1
ATOM 4920 O O . GLU B 1 327 ? 4.473 -42.906 -18.469 1 78.06 327 GLU B O 1
#

pLDDT: mean 95.71, std 4.35, range [73.19, 98.94]